Protein AF-0000000072489953 (afdb_homodimer)

Nearest PDB structures (foldseek):
  3qky-assembly1_A  TM=9.186E-01  e=2.160E-12  Rhodothermus marinus DSM 4252
  2yhc-assembly1_A  TM=8.039E-01  e=8.293E-06  Escherichia coli BL21(DE3)
  6lys-assembly1_D  TM=8.461E-01  e=1.390E-05  Escherichia coli K-12
  8adg-assembly1_D  TM=8.086E-01  e=1.516E-05  Escherichia coli K-12
  4u1d-assembly3_A  TM=3.050E-01  e=3.610E-01  Saccharomyces cerevisiae S288C

Radius of gyration: 37.13 Å; Cα contacts (8 Å, |Δi|>4): 654; chains: 2; bounding box: 78×105×78 Å

InterPro domains:
  IPR011990 Tetratricopeptide-like helical domain superfamily [G3DSA:1.25.40.10] (21-269)
  IPR011990 Tetratricopeptide-like helical domain superfamily [SSF48452] (27-104)
  IPR039565 Outer membrane lipoprotein BamD-like [PF13525] (39-182)

pLDDT: mean 94.34, std 8.26, range [55.62, 98.89]

Sequence (538 aa):
MSRLLTIILSAVIALMATSCGEYQRMLKSADADARLDFARRAFEQKKYTQAATVLTDIVTAFKGTAKAEESLYLLALSHYENKDYETSGAYFKTYYSRYPKGKYAEMARFYAGYGYYLDSPEPQLDQSGTIKAIEELQAFLDYFPKSDKVPVAQQAIFELQDKLTLKELQNAQLYYNLGTYMGNNYESCVIVARNAIKNYPYSKYKEDLEMLILKSRYQEADQSVEEKKSDRFRDVIDEYYSFTNNWPESRYRREADNILKIAQKYVKEMSRLLTIILSAVIALMATSCGEYQRMLKSADADARLDFARRAFEQKKYTQAATVLTDIVTAFKGTAKAEESLYLLALSHYENKDYETSGAYFKTYYSRYPKGKYAEMARFYAGYGYYLDSPEPQLDQSGTIKAIEELQAFLDYFPKSDKVPVAQQAIFELQDKLTLKELQNAQLYYNLGTYMGNNYESCVIVARNAIKNYPYSKYKEDLEMLILKSRYQEADQSVEEKKSDRFRDVIDEYYSFTNNWPESRYRREADNILKIAQKYVKE

Secondary structure (DSSP, 8-state):
-HHHHHHHHHHHHHHHHHHHHHHHHHHH---HHHHHHHHHHHHHTT-HHHHHHHHHHHGGGGTTSTTHHHHHHHHHHHHHHTT-HHHHHHHHHHHHHH-TTSTTHHHHHHHHHHHHHHT---TTS--HHHHHHHHHHHHHHHH-TT-TTHHHHHHHHHHHHHHHHHHHHHHHHHHHHHTTTTS-HHHHHHHHHHHHHHH-TT-TTHHHHHHHHHHHHHHHHHTS-HHHHHHHHHHHHHHHHHHHHH-TT-TTHHHHHHHHHHHHHHHH-/-HHHHHHHHHHHHHHHHHHHHHHHHHHH---HHHHHHHHHHHHHTT-HHHHHHHHHHHGGGGTTSTTHHHHHHHHHHHHHHTT-HHHHHHHHHHHHHH-TTSTTHHHHHHHHHHHHHHT---TTS--HHHHHHHHHHHHHHHH-TT-TTHHHHHHHHHHHHHHHHHHHHHHHHHHHHHTTTTS-HHHHHHHHHHHHHHH-TT-TTHHHHHHHHHHHHHHHHHTS-HHHHHHHHHHHHHHHHHHHHH-TT-TTHHHHHHHHHHHHHHHH-

Structure (mmCIF, N/CA/C/O backbone):
data_AF-0000000072489953-model_v1
#
loop_
_entity.id
_entity.type
_entity.pdbx_description
1 polymer 'Outer membrane protein assembly factor BamD'
#
loop_
_atom_site.group_PDB
_atom_site.id
_atom_site.type_symbol
_atom_site.label_atom_id
_atom_site.label_alt_id
_atom_site.label_comp_id
_atom_site.label_asym_id
_atom_site.label_entity_id
_atom_site.label_seq_id
_atom_site.pdbx_PDB_ins_code
_atom_site.Cartn_x
_atom_site.Cartn_y
_atom_site.Cartn_z
_atom_site.occupancy
_atom_site.B_iso_or_equiv
_atom_site.auth_seq_id
_atom_site.auth_comp_id
_atom_site.auth_asym_id
_atom_site.auth_atom_id
_atom_site.pdbx_PDB_model_num
ATOM 1 N N . MET A 1 1 ? 53.108 -28.162 -15.577 1 55.62 1 MET A N 1
ATOM 2 C CA . MET A 1 1 ? 51.748 -27.785 -15.203 1 55.62 1 MET A CA 1
ATOM 3 C C . MET A 1 1 ? 50.918 -27.447 -16.438 1 55.62 1 MET A C 1
ATOM 5 O O . MET A 1 1 ? 49.74 -27.8 -16.515 1 55.62 1 MET A O 1
ATOM 9 N N . SER A 1 2 ? 51.583 -26.825 -17.546 1 71.22 2 SER A N 1
ATOM 10 C CA . SER A 1 2 ? 50.879 -26.429 -18.761 1 71.22 2 SER A CA 1
ATOM 11 C C . SER A 1 2 ? 50.549 -27.639 -19.629 1 71.22 2 SER A C 1
ATOM 13 O O . SER A 1 2 ? 49.455 -27.727 -20.19 1 71.22 2 SER A O 1
ATOM 15 N N . ARG A 1 3 ? 51.438 -28.456 -19.812 1 70.19 3 ARG A N 1
ATOM 16 C CA . ARG A 1 3 ? 51.253 -29.635 -20.652 1 70.19 3 ARG A CA 1
ATOM 17 C C . ARG A 1 3 ? 50.21 -30.574 -20.056 1 70.19 3 ARG A C 1
ATOM 19 O O . ARG A 1 3 ? 49.395 -31.146 -20.782 1 70.19 3 ARG A O 1
ATOM 26 N N . LEU A 1 4 ? 50.241 -30.64 -18.61 1 68.3 4 LEU A N 1
ATOM 27 C CA . LEU A 1 4 ? 49.251 -31.465 -17.926 1 68.3 4 LEU A CA 1
ATOM 28 C C . LEU A 1 4 ? 47.858 -30.855 -18.046 1 68.3 4 LEU A C 1
ATOM 30 O O . LEU A 1 4 ? 46.877 -31.574 -18.248 1 68.3 4 LEU A O 1
ATOM 34 N N . LEU A 1 5 ? 47.75 -29.553 -17.946 1 77.1 5 LEU A N 1
ATOM 35 C CA . LEU A 1 5 ? 46.485 -28.843 -18.107 1 77.1 5 LEU A CA 1
ATOM 36 C C . LEU A 1 5 ? 45.954 -28.994 -19.528 1 77.1 5 LEU A C 1
ATOM 38 O O . LEU A 1 5 ? 44.748 -29.151 -19.731 1 77.1 5 LEU A O 1
ATOM 42 N N . THR A 1 6 ? 46.963 -29.03 -20.419 1 75.47 6 THR A N 1
ATOM 43 C CA . THR A 1 6 ? 46.568 -29.162 -21.817 1 75.47 6 THR A CA 1
ATOM 44 C C . THR A 1 6 ? 46.044 -30.567 -22.1 1 75.47 6 THR A C 1
ATOM 46 O O . THR A 1 6 ? 45.071 -30.735 -22.838 1 75.47 6 THR A O 1
ATOM 49 N N . ILE A 1 7 ? 46.653 -31.462 -21.41 1 72.8 7 ILE A N 1
ATOM 50 C CA . ILE A 1 7 ? 46.212 -32.838 -21.61 1 72.8 7 ILE A CA 1
ATOM 51 C C . ILE A 1 7 ? 44.845 -33.041 -20.96 1 72.8 7 ILE A C 1
ATOM 53 O O . ILE A 1 7 ? 43.956 -33.661 -21.549 1 72.8 7 ILE A O 1
ATOM 57 N N . ILE A 1 8 ? 44.695 -32.475 -19.797 1 72.61 8 ILE A N 1
ATOM 58 C CA . ILE A 1 8 ? 43.418 -32.586 -19.1 1 72.61 8 ILE A CA 1
ATOM 59 C C . ILE A 1 8 ? 42.335 -31.852 -19.888 1 72.61 8 ILE A C 1
ATOM 61 O O . ILE A 1 8 ? 41.229 -32.368 -20.063 1 72.61 8 ILE A O 1
ATOM 65 N N . LEU A 1 9 ? 42.667 -30.75 -20.407 1 73.91 9 LEU A N 1
ATOM 66 C CA . LEU A 1 9 ? 41.713 -29.982 -21.199 1 73.91 9 LEU A CA 1
ATOM 67 C C . LEU A 1 9 ? 41.37 -30.71 -22.494 1 73.91 9 LEU A C 1
ATOM 69 O O . LEU A 1 9 ? 40.208 -30.736 -22.908 1 73.91 9 LEU A O 1
ATOM 73 N N . SER A 1 10 ? 42.337 -31.338 -23.11 1 69.59 10 SER A N 1
ATOM 74 C CA . SER A 1 10 ? 42.11 -32.074 -24.349 1 69.59 10 SER A CA 1
ATOM 75 C C . SER A 1 10 ? 41.264 -33.32 -24.104 1 69.59 10 SER A C 1
ATOM 77 O O . SER A 1 10 ? 40.407 -33.664 -24.92 1 69.59 10 SER A O 1
ATOM 79 N N . ALA A 1 11 ? 41.45 -33.96 -22.965 1 66.15 11 ALA A N 1
ATOM 80 C CA . ALA A 1 11 ? 40.669 -35.141 -22.604 1 66.15 11 ALA A CA 1
ATOM 81 C C . ALA A 1 11 ? 39.218 -34.77 -22.31 1 66.15 11 ALA A C 1
ATOM 83 O O . ALA A 1 11 ? 38.295 -35.474 -22.727 1 66.15 11 ALA A O 1
ATOM 84 N N . VAL A 1 12 ? 39.089 -33.658 -21.655 1 68.84 12 VAL A N 1
ATOM 85 C CA . VAL A 1 12 ? 37.747 -33.171 -21.357 1 68.84 12 VAL A CA 1
ATOM 86 C C . VAL A 1 12 ? 37.032 -32.801 -22.654 1 68.84 12 VAL A C 1
ATOM 88 O O . VAL A 1 12 ? 35.852 -33.113 -22.831 1 68.84 12 VAL A O 1
ATOM 91 N N . ILE A 1 13 ? 37.798 -32.257 -23.498 1 65.98 13 ILE A N 1
ATOM 92 C CA . ILE A 1 13 ? 37.23 -31.87 -24.785 1 65.98 13 ILE A CA 1
ATOM 93 C C . ILE A 1 13 ? 36.873 -33.118 -25.588 1 65.98 13 ILE A C 1
ATOM 95 O O . ILE A 1 13 ? 35.825 -33.168 -26.237 1 65.98 13 ILE A O 1
ATOM 99 N N . ALA A 1 14 ? 37.69 -34.127 -25.563 1 63.8 14 ALA A N 1
ATOM 100 C CA . ALA A 1 14 ? 37.432 -35.368 -26.288 1 63.8 14 ALA A CA 1
ATOM 101 C C . ALA A 1 14 ? 36.211 -36.089 -25.724 1 63.8 14 ALA A C 1
ATOM 103 O O . ALA A 1 14 ? 35.384 -36.607 -26.479 1 63.8 14 ALA A O 1
ATOM 104 N N . LEU A 1 15 ? 36.179 -36.121 -24.435 1 61.76 15 LEU A N 1
ATOM 105 C CA . LEU A 1 15 ? 35.025 -36.753 -23.805 1 61.76 15 LEU A CA 1
ATOM 106 C C . LEU A 1 15 ? 33.743 -35.998 -24.136 1 61.76 15 LEU A C 1
ATOM 108 O O . LEU A 1 15 ? 32.694 -36.61 -24.35 1 61.76 15 LEU A O 1
ATOM 112 N N . MET A 1 16 ? 33.957 -34.743 -24.16 1 63.67 16 MET A N 1
ATOM 113 C CA . MET A 1 16 ? 32.783 -33.955 -24.524 1 63.67 16 MET A CA 1
ATOM 114 C C . MET A 1 16 ? 32.418 -34.169 -25.99 1 63.67 16 MET A C 1
ATOM 116 O O . MET A 1 16 ? 31.241 -34.13 -26.353 1 63.67 16 MET A O 1
ATOM 120 N N . ALA A 1 17 ? 33.32 -34.479 -26.802 1 64.72 17 ALA A N 1
ATOM 121 C CA . ALA A 1 17 ? 33.095 -34.681 -28.231 1 64.72 17 ALA A CA 1
ATOM 122 C C . ALA A 1 17 ? 32.386 -36.007 -28.492 1 64.72 17 ALA A C 1
ATOM 124 O O . ALA A 1 17 ? 31.51 -36.09 -29.356 1 64.72 17 ALA A O 1
ATOM 125 N N . THR A 1 18 ? 32.856 -37.041 -27.751 1 63.34 18 THR A N 1
ATOM 126 C CA . THR A 1 18 ? 32.19 -38.325 -27.94 1 63.34 18 THR A CA 1
ATOM 127 C C . THR A 1 18 ? 30.73 -38.248 -27.503 1 63.34 18 THR A C 1
ATOM 129 O O . THR A 1 18 ? 29.852 -38.82 -28.151 1 63.34 18 THR A O 1
ATOM 132 N N . SER A 1 19 ? 30.478 -37.525 -26.52 1 71.57 19 SER A N 1
ATOM 133 C CA . SER A 1 19 ? 29.113 -37.399 -26.02 1 71.57 19 SER A CA 1
ATOM 134 C C . SER A 1 19 ? 28.225 -36.663 -27.017 1 71.57 19 SER A C 1
ATOM 136 O O . SER A 1 19 ? 27.072 -37.045 -27.23 1 71.57 19 SER A O 1
ATOM 138 N N . CYS A 1 20 ? 28.786 -35.828 -27.685 1 77.03 20 CYS A N 1
ATOM 139 C CA . CYS A 1 20 ? 28.037 -35.06 -28.674 1 77.03 20 CYS A CA 1
ATOM 140 C C . CYS A 1 20 ? 27.786 -35.886 -29.93 1 77.03 20 CYS A C 1
ATOM 142 O O . CYS A 1 20 ? 26.708 -35.811 -30.522 1 77.03 20 CYS A O 1
ATOM 144 N N . GLY A 1 21 ? 28.749 -36.703 -30.3 1 84.21 21 GLY A N 1
ATOM 145 C CA . GLY A 1 21 ? 28.57 -37.563 -31.459 1 84.21 21 GLY A CA 1
ATOM 146 C C . GLY A 1 21 ? 27.491 -38.611 -31.263 1 84.21 21 GLY A C 1
ATOM 147 O O . GLY A 1 21 ? 26.662 -38.829 -32.149 1 84.21 21 GLY A O 1
ATOM 148 N N . GLU A 1 22 ? 27.59 -39.236 -30.112 1 88.97 22 GLU A N 1
ATOM 149 C CA . GLU A 1 22 ? 26.572 -40.238 -29.81 1 88.97 22 GLU A CA 1
ATOM 150 C C . GLU A 1 22 ? 25.178 -39.617 -29.779 1 88.97 22 GLU A C 1
ATOM 152 O O . GLU A 1 22 ? 24.218 -40.211 -30.275 1 88.97 22 GLU A O 1
ATOM 157 N N . TYR A 1 23 ? 25.107 -38.486 -29.167 1 91.44 23 TYR A N 1
ATOM 158 C CA . TYR A 1 23 ? 23.839 -37.768 -29.094 1 91.44 23 TYR A CA 1
ATOM 159 C C . TYR A 1 23 ? 23.269 -37.524 -30.486 1 91.44 23 TYR A C 1
ATOM 161 O O . TYR A 1 23 ? 22.102 -37.826 -30.747 1 91.44 23 TYR A O 1
ATOM 169 N N . GLN A 1 24 ? 24.071 -37.051 -31.4 1 92.66 24 GLN A N 1
ATOM 170 C CA . GLN A 1 24 ? 23.619 -36.763 -32.757 1 92.66 24 GLN A CA 1
ATOM 171 C C . GLN A 1 24 ? 23.195 -38.039 -33.479 1 92.66 24 GLN A C 1
ATOM 173 O O . GLN A 1 24 ? 22.21 -38.041 -34.22 1 92.66 24 GLN A O 1
ATOM 178 N N . ARG A 1 25 ? 23.853 -39.068 -33.34 1 93.87 25 ARG A N 1
ATOM 179 C CA . ARG A 1 25 ? 23.51 -40.357 -33.933 1 93.87 25 ARG A CA 1
ATOM 180 C C . ARG A 1 25 ? 22.176 -40.867 -33.398 1 93.87 25 ARG A C 1
ATOM 182 O O . ARG A 1 25 ? 21.349 -41.374 -34.16 1 93.87 25 ARG A O 1
ATOM 189 N N . MET A 1 26 ? 22.031 -40.644 -32.141 1 93.21 26 MET A N 1
ATOM 190 C CA . MET A 1 26 ? 20.812 -41.156 -31.522 1 93.21 26 MET A CA 1
ATOM 191 C C . MET A 1 26 ? 19.603 -40.318 -31.925 1 93.21 26 MET A C 1
ATOM 193 O O . MET A 1 26 ? 18.492 -40.838 -32.04 1 93.21 26 MET A O 1
ATOM 197 N N . LEU A 1 27 ? 19.831 -39.015 -32.127 1 92.6 27 LEU A N 1
ATOM 198 C CA . LEU A 1 27 ? 18.737 -38.157 -32.57 1 92.6 27 LEU A CA 1
ATOM 199 C C . LEU A 1 27 ? 18.217 -38.6 -33.933 1 92.6 27 LEU A C 1
ATOM 201 O O . LEU A 1 27 ? 17.036 -38.422 -34.239 1 92.6 27 LEU A O 1
ATOM 205 N N . LYS A 1 28 ? 19.023 -39.341 -34.686 1 92.2 28 LYS A N 1
ATOM 206 C CA . LYS A 1 28 ? 18.652 -39.717 -36.047 1 92.2 28 LYS A CA 1
ATOM 207 C C . LYS A 1 28 ? 18.321 -41.204 -36.137 1 92.2 28 LYS A C 1
ATOM 209 O O . LYS A 1 28 ? 17.799 -41.669 -37.152 1 92.2 28 LYS A O 1
ATOM 214 N N . SER A 1 29 ? 18.61 -41.95 -35.113 1 93.38 29 SER A N 1
ATOM 215 C CA . SER A 1 29 ? 18.408 -43.395 -35.11 1 93.38 29 SER A CA 1
ATOM 216 C C . SER A 1 29 ? 16.925 -43.746 -35.175 1 93.38 29 SER A C 1
ATOM 218 O O . SER A 1 29 ? 16.099 -43.091 -34.537 1 93.38 29 SER A O 1
ATOM 220 N N . ALA A 1 30 ? 16.58 -44.801 -35.892 1 93.15 30 ALA A N 1
ATOM 221 C CA . ALA A 1 30 ? 15.205 -45.291 -35.954 1 93.15 30 ALA A CA 1
ATOM 222 C C . ALA A 1 30 ? 14.943 -46.329 -34.866 1 93.15 30 ALA A C 1
ATOM 224 O O . ALA A 1 30 ? 13.805 -46.765 -34.676 1 93.15 30 ALA A O 1
ATOM 225 N N . ASP A 1 31 ? 15.978 -46.755 -34.186 1 95.47 31 ASP A N 1
ATOM 226 C CA . ASP A 1 31 ? 15.882 -47.761 -33.133 1 95.47 31 ASP A CA 1
ATOM 227 C C . ASP A 1 31 ? 15.445 -47.133 -31.811 1 95.47 31 ASP A C 1
ATOM 229 O O . ASP A 1 31 ? 16.273 -46.61 -31.063 1 95.47 31 ASP A O 1
ATOM 233 N N . ALA A 1 32 ? 14.203 -47.282 -31.471 1 95.58 32 ALA A N 1
ATOM 234 C CA . ALA A 1 32 ? 13.638 -46.671 -30.27 1 95.58 32 ALA A CA 1
ATOM 235 C C . ALA A 1 32 ? 14.285 -47.239 -29.01 1 95.58 32 ALA A C 1
ATOM 237 O O . ALA A 1 32 ? 14.492 -46.517 -28.032 1 95.58 32 ALA A O 1
ATOM 238 N N . ASP A 1 33 ? 14.634 -48.464 -29.049 1 96.85 33 ASP A N 1
ATOM 239 C CA . ASP A 1 33 ? 15.25 -49.092 -27.884 1 96.85 33 ASP A CA 1
ATOM 240 C C . ASP A 1 33 ? 16.647 -48.528 -27.63 1 96.85 33 ASP A C 1
ATOM 242 O O . ASP A 1 33 ? 17.012 -48.251 -26.485 1 96.85 33 ASP A O 1
ATOM 246 N N . ALA A 1 34 ? 17.335 -48.391 -28.68 1 96.05 34 ALA A N 1
ATOM 247 C CA . ALA A 1 34 ? 18.668 -47.808 -28.551 1 96.05 34 ALA A CA 1
ATOM 248 C C . ALA A 1 34 ? 18.591 -46.371 -28.043 1 96.05 34 ALA A C 1
ATOM 250 O O . ALA A 1 34 ? 19.416 -45.949 -27.229 1 96.05 34 ALA A O 1
ATOM 251 N N . ARG A 1 35 ? 17.596 -45.65 -28.493 1 97.23 35 ARG A N 1
ATOM 252 C CA . ARG A 1 35 ? 17.409 -44.269 -28.062 1 97.23 35 ARG A CA 1
ATOM 253 C C . ARG A 1 35 ? 17.003 -44.203 -26.594 1 97.23 35 ARG A C 1
ATOM 255 O O . ARG A 1 35 ? 17.459 -43.327 -25.857 1 97.23 35 ARG A O 1
ATOM 262 N N . LEU A 1 36 ? 16.229 -45.099 -26.185 1 97.7 36 LEU A N 1
ATOM 263 C CA . LEU A 1 36 ? 15.855 -45.153 -24.776 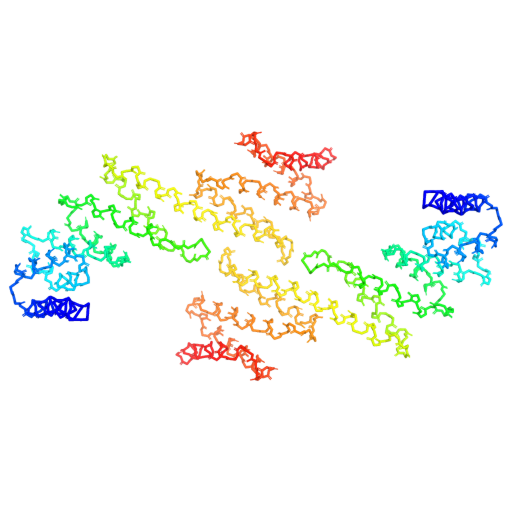1 97.7 36 LEU A CA 1
ATOM 264 C C . LEU A 1 36 ? 17.07 -45.448 -23.902 1 97.7 36 LEU A C 1
ATOM 266 O O . LEU A 1 36 ? 17.241 -44.839 -22.844 1 97.7 36 LEU A O 1
ATOM 270 N N . ASP A 1 37 ? 17.857 -46.374 -24.331 1 97.41 37 ASP A N 1
ATOM 271 C CA . ASP A 1 37 ? 19.068 -46.703 -23.585 1 97.41 37 ASP A CA 1
ATOM 272 C C . ASP A 1 37 ? 19.997 -45.495 -23.486 1 97.41 37 ASP A C 1
ATOM 274 O O . ASP A 1 37 ? 20.579 -45.238 -22.429 1 97.41 37 ASP A O 1
ATOM 278 N N . PHE A 1 38 ? 20.089 -44.87 -24.531 1 96.9 38 PHE A N 1
ATOM 279 C CA . PHE A 1 38 ? 20.883 -43.647 -24.511 1 96.9 38 PHE A CA 1
ATOM 280 C C . PHE A 1 38 ? 20.307 -42.645 -23.517 1 96.9 38 PHE A C 1
ATOM 282 O O . PHE A 1 38 ? 21.046 -42.046 -22.733 1 96.9 38 PHE A O 1
ATOM 289 N N . ALA A 1 39 ? 18.996 -42.387 -23.607 1 97.92 39 ALA A N 1
ATOM 290 C CA . ALA A 1 39 ? 18.337 -41.424 -22.728 1 97.92 39 ALA A CA 1
ATOM 291 C C . ALA A 1 39 ? 18.562 -41.778 -21.261 1 97.92 39 ALA A C 1
ATOM 293 O O . ALA A 1 39 ? 18.783 -40.894 -20.429 1 97.92 39 ALA A O 1
ATOM 294 N N . ARG A 1 40 ? 18.571 -43.041 -20.937 1 97.95 40 ARG A N 1
ATOM 295 C CA . ARG A 1 40 ? 18.846 -43.497 -19.578 1 97.95 40 ARG A CA 1
ATOM 296 C C . ARG A 1 40 ? 20.257 -43.111 -19.147 1 97.95 40 ARG A C 1
ATOM 298 O O . ARG A 1 40 ? 20.455 -42.592 -18.046 1 97.95 40 ARG A O 1
ATOM 305 N N . ARG A 1 41 ? 21.09 -43.382 -20.015 1 97.28 41 ARG A N 1
ATOM 306 C CA . ARG A 1 41 ? 22.482 -43.075 -19.703 1 97.28 41 ARG A CA 1
ATOM 307 C C . ARG A 1 41 ? 22.691 -41.571 -19.557 1 97.28 41 ARG A C 1
ATOM 309 O O . ARG A 1 41 ? 23.389 -41.122 -18.646 1 97.28 41 ARG A O 1
ATOM 316 N N . ALA A 1 42 ? 22.119 -40.925 -20.45 1 97.23 42 ALA A N 1
ATOM 317 C CA . ALA A 1 42 ? 22.216 -39.47 -20.369 1 97.23 42 ALA A CA 1
ATOM 318 C C . ALA A 1 42 ? 21.652 -38.956 -19.047 1 97.23 42 ALA A C 1
ATOM 320 O O . ALA A 1 42 ? 22.252 -38.092 -18.404 1 97.23 42 ALA A O 1
ATOM 321 N N . PHE A 1 43 ? 20.546 -39.409 -18.633 1 97.67 43 PHE A N 1
ATOM 322 C CA . PHE A 1 43 ? 19.935 -39.025 -17.366 1 97.67 43 PHE A CA 1
ATOM 323 C C . PHE A 1 43 ? 20.869 -39.327 -16.201 1 97.67 43 PHE A C 1
ATOM 325 O O . PHE A 1 43 ? 21.065 -38.487 -15.321 1 97.67 43 PHE A O 1
ATOM 332 N N . GLU A 1 44 ? 21.447 -40.459 -16.22 1 97.25 44 GLU A N 1
ATOM 333 C CA . GLU A 1 44 ? 22.354 -40.875 -15.154 1 97.25 44 GLU A CA 1
ATOM 334 C C . GLU A 1 44 ? 23.584 -39.974 -15.094 1 97.25 44 GLU A C 1
ATOM 336 O O . GLU A 1 44 ? 24.147 -39.753 -14.02 1 97.25 44 GLU A O 1
ATOM 341 N N . GLN A 1 45 ? 23.886 -39.487 -16.298 1 95.88 45 GLN A N 1
ATOM 342 C CA . GLN A 1 45 ? 25.039 -38.597 -16.384 1 95.88 45 GLN A CA 1
ATOM 343 C C . GLN A 1 45 ? 24.629 -37.143 -16.17 1 95.88 45 GLN A C 1
ATOM 345 O O . GLN A 1 45 ? 25.414 -36.228 -16.422 1 95.88 45 GLN A O 1
ATOM 350 N N . LYS A 1 46 ? 23.354 -36.941 -15.839 1 97.24 46 LYS A N 1
ATOM 351 C CA . LYS A 1 46 ? 22.795 -35.638 -15.49 1 97.24 46 LYS A CA 1
ATOM 352 C C . LYS A 1 46 ? 22.678 -34.743 -16.72 1 97.24 46 LYS A C 1
ATOM 354 O O . LYS A 1 46 ? 22.677 -33.516 -16.604 1 97.24 46 LYS A O 1
ATOM 359 N N . LYS A 1 47 ? 22.784 -35.322 -17.817 1 96.68 47 LYS A N 1
ATOM 360 C CA . LYS A 1 47 ? 22.489 -34.63 -19.068 1 96.68 47 LYS A CA 1
ATOM 361 C C . LYS A 1 47 ? 20.993 -34.646 -19.366 1 96.68 47 LYS A C 1
ATOM 363 O O . LYS A 1 47 ? 20.56 -35.226 -20.364 1 96.68 47 LYS A O 1
ATOM 368 N N . TYR A 1 48 ? 20.271 -33.97 -18.618 1 98.06 48 TYR A N 1
ATOM 369 C CA . TYR A 1 48 ? 18.817 -34.073 -18.565 1 98.06 48 TYR A CA 1
ATOM 370 C C . TYR A 1 48 ? 18.183 -33.511 -19.832 1 98.06 48 TYR A C 1
ATOM 372 O O . TYR A 1 48 ? 17.18 -34.038 -20.318 1 98.06 48 TYR A O 1
ATOM 380 N N . THR A 1 49 ? 18.743 -32.479 -20.411 1 97.37 49 THR A N 1
ATOM 381 C CA . THR A 1 49 ? 18.201 -31.881 -21.625 1 97.37 49 THR A CA 1
ATOM 382 C C . THR A 1 49 ? 18.281 -32.86 -22.793 1 97.37 49 THR A C 1
ATOM 384 O O . THR A 1 49 ? 17.321 -33.007 -23.553 1 97.37 49 THR A O 1
ATOM 387 N N . GLN A 1 50 ? 19.365 -33.544 -22.872 1 96.9 50 GLN A N 1
ATOM 388 C CA . GLN A 1 50 ? 19.531 -34.53 -23.934 1 96.9 50 GLN A CA 1
ATOM 389 C C . GLN A 1 50 ? 18.564 -35.698 -23.755 1 96.9 50 GLN A C 1
ATOM 391 O O . GLN A 1 50 ? 17.942 -36.148 -24.72 1 96.9 50 GLN A O 1
ATOM 396 N N . ALA A 1 51 ? 18.517 -36.147 -22.52 1 98.09 51 ALA A N 1
ATOM 397 C CA . ALA A 1 51 ? 17.579 -37.228 -22.228 1 98.09 51 ALA A CA 1
ATOM 398 C C . ALA A 1 51 ? 16.156 -36.84 -22.621 1 98.09 51 ALA A C 1
ATOM 400 O O . ALA A 1 51 ? 15.482 -37.579 -23.343 1 98.09 51 ALA A O 1
ATOM 401 N N . ALA A 1 52 ? 15.74 -35.624 -22.204 1 98.22 52 ALA A N 1
ATOM 402 C CA . ALA A 1 52 ? 14.381 -35.162 -22.472 1 98.22 52 ALA A CA 1
ATOM 403 C C . ALA A 1 52 ? 14.132 -35.029 -23.972 1 98.22 52 ALA A C 1
ATOM 405 O O . ALA A 1 52 ? 13.072 -35.416 -24.468 1 98.22 52 ALA A O 1
ATOM 406 N N . THR A 1 53 ? 15.084 -34.507 -24.696 1 97.48 53 THR A N 1
ATOM 407 C CA . THR A 1 53 ? 14.94 -34.301 -26.133 1 97.48 53 THR A CA 1
ATOM 408 C C . THR A 1 53 ? 14.733 -35.632 -26.851 1 97.48 53 THR A C 1
ATOM 410 O O . THR A 1 53 ? 13.799 -35.777 -27.642 1 97.48 53 THR A O 1
ATOM 413 N N . VAL A 1 54 ? 15.555 -36.609 -26.547 1 97.3 54 VAL A N 1
ATOM 414 C CA . VAL A 1 54 ? 15.481 -37.917 -27.189 1 97.3 54 VAL A CA 1
ATOM 415 C C . VAL A 1 54 ? 14.167 -38.601 -26.818 1 97.3 54 VAL A C 1
ATOM 417 O O . VAL A 1 54 ? 13.478 -39.146 -27.683 1 97.3 54 VAL A O 1
ATOM 420 N N . LEU A 1 55 ? 13.85 -38.503 -25.606 1 98.17 55 LEU A N 1
ATOM 421 C CA . LEU A 1 55 ? 12.645 -39.166 -25.122 1 98.17 55 LEU A CA 1
ATOM 422 C C . LEU A 1 55 ? 11.397 -38.555 -25.751 1 98.17 55 LEU A C 1
ATOM 424 O O . LEU A 1 55 ? 10.436 -39.266 -26.051 1 98.17 55 LEU A O 1
ATOM 428 N N . THR A 1 56 ? 11.383 -37.244 -25.888 1 97.07 56 THR A N 1
ATOM 429 C CA . THR A 1 56 ? 10.229 -36.572 -26.474 1 97.07 56 THR A CA 1
ATOM 430 C C . THR A 1 56 ? 9.892 -37.166 -27.839 1 97.07 56 THR A C 1
ATOM 432 O O . THR A 1 56 ? 8.718 -37.335 -28.175 1 97.07 56 THR A O 1
ATOM 435 N N . ASP A 1 57 ? 10.891 -37.637 -28.516 1 94.98 57 ASP A N 1
ATOM 436 C CA . ASP A 1 57 ? 10.729 -38.129 -29.881 1 94.98 57 ASP A CA 1
ATOM 437 C C . ASP A 1 57 ? 10.231 -39.572 -29.889 1 94.98 57 ASP A C 1
ATOM 439 O O . ASP A 1 57 ? 9.58 -40.004 -30.843 1 94.98 57 ASP A O 1
ATOM 443 N N . ILE A 1 58 ? 10.485 -40.315 -28.784 1 96.14 58 ILE A N 1
ATOM 444 C CA . ILE A 1 58 ? 10.306 -41.752 -28.955 1 96.14 58 ILE A CA 1
ATOM 445 C C . ILE A 1 58 ? 9.236 -42.258 -27.99 1 96.14 58 ILE A C 1
ATOM 447 O O . ILE A 1 58 ? 8.815 -43.414 -28.071 1 96.14 58 ILE A O 1
ATOM 451 N N . VAL A 1 59 ? 8.78 -41.452 -27.099 1 96.5 59 VAL A N 1
ATOM 452 C CA . VAL A 1 59 ? 7.866 -41.926 -26.065 1 96.5 59 VAL A CA 1
ATOM 453 C C . VAL A 1 59 ? 6.617 -42.519 -26.712 1 96.5 59 VAL A C 1
ATOM 455 O O . VAL A 1 59 ? 6.077 -43.519 -26.233 1 96.5 59 VAL A O 1
ATOM 458 N N . THR A 1 60 ? 6.199 -42.025 -27.817 1 94.97 60 THR A N 1
ATOM 459 C CA . THR A 1 60 ? 4.979 -42.492 -28.467 1 94.97 60 THR A CA 1
ATOM 460 C C . THR A 1 60 ? 5.194 -43.862 -29.103 1 94.97 60 THR A C 1
ATOM 462 O O . THR A 1 60 ? 4.248 -44.637 -29.255 1 94.97 60 THR A O 1
ATOM 465 N N . ALA A 1 61 ? 6.446 -44.189 -29.47 1 94.9 61 ALA A N 1
ATOM 466 C CA . ALA A 1 61 ? 6.764 -45.464 -30.107 1 94.9 61 ALA A CA 1
ATOM 467 C C . ALA A 1 61 ? 6.608 -46.622 -29.125 1 94.9 61 ALA A C 1
ATOM 469 O O . ALA A 1 61 ? 6.495 -47.78 -29.534 1 94.9 61 ALA A O 1
ATOM 470 N N . PHE A 1 62 ? 6.574 -46.284 -27.88 1 96.02 62 PHE A N 1
ATOM 471 C CA . PHE A 1 62 ? 6.558 -47.346 -26.881 1 96.02 62 PHE A CA 1
ATOM 472 C C . PHE A 1 62 ? 5.146 -47.574 -26.355 1 96.02 62 PHE A C 1
ATOM 474 O O . PHE A 1 62 ? 4.922 -48.454 -25.521 1 96.02 62 PHE A O 1
ATOM 481 N N . LYS A 1 63 ? 4.273 -46.822 -26.875 1 92.32 63 LYS A N 1
ATOM 482 C CA . LYS A 1 63 ? 2.902 -47.004 -26.409 1 92.32 63 LYS A CA 1
ATOM 483 C C . LYS A 1 63 ? 2.453 -48.454 -26.572 1 92.32 63 LYS A C 1
ATOM 485 O O . LYS A 1 63 ? 2.641 -49.051 -27.634 1 92.32 63 LYS A O 1
ATOM 490 N N . GLY A 1 64 ? 1.946 -49.033 -25.531 1 91.35 64 GLY A N 1
ATOM 491 C CA . GLY A 1 64 ? 1.433 -50.392 -25.579 1 91.35 64 GLY A CA 1
ATOM 492 C C . GLY A 1 64 ? 2.499 -51.442 -25.329 1 91.35 64 GLY A C 1
ATOM 493 O O . GLY A 1 64 ? 2.211 -52.64 -25.331 1 91.35 64 GLY A O 1
ATOM 494 N N . THR A 1 65 ? 3.685 -50.975 -25.171 1 94.59 65 THR A N 1
ATOM 495 C CA . THR A 1 65 ? 4.771 -51.899 -24.863 1 94.59 65 THR A CA 1
ATOM 496 C C . THR A 1 65 ? 5.119 -51.849 -23.378 1 94.59 65 THR A C 1
ATOM 498 O O . THR A 1 65 ? 4.607 -51.001 -22.644 1 94.59 65 THR A O 1
ATOM 501 N N . ALA A 1 66 ? 5.921 -52.751 -22.902 1 94.5 66 ALA A N 1
ATOM 502 C CA . ALA A 1 66 ? 6.348 -52.82 -21.507 1 94.5 66 ALA A CA 1
ATOM 503 C C . ALA A 1 66 ? 7.209 -51.616 -21.136 1 94.5 66 ALA A C 1
ATOM 505 O O . ALA A 1 66 ? 7.397 -51.32 -19.953 1 94.5 66 ALA A O 1
ATOM 506 N N . LYS A 1 67 ? 7.723 -50.851 -22.097 1 97.04 67 LYS A N 1
ATOM 507 C CA . LYS A 1 67 ? 8.651 -49.752 -21.85 1 97.04 67 LYS A CA 1
ATOM 508 C C . LYS A 1 67 ? 7.923 -48.41 -21.837 1 97.04 67 LYS A C 1
ATOM 510 O O . LYS A 1 67 ? 8.539 -47.366 -21.613 1 97.04 67 LYS A O 1
ATOM 515 N N . ALA A 1 68 ? 6.652 -48.414 -22.078 1 97.14 68 ALA A N 1
ATOM 516 C CA . ALA A 1 68 ? 5.858 -47.193 -22.19 1 97.14 68 ALA A CA 1
ATOM 517 C C . ALA A 1 68 ? 5.894 -46.394 -20.891 1 97.14 68 ALA A C 1
ATOM 519 O O . ALA A 1 68 ? 6.163 -45.19 -20.902 1 97.14 68 ALA A O 1
ATOM 520 N N . GLU A 1 69 ? 5.701 -47.001 -19.804 1 97.66 69 GLU A N 1
ATOM 521 C CA . GLU A 1 69 ? 5.675 -46.336 -18.504 1 97.66 69 GLU A CA 1
ATOM 522 C C . GLU A 1 69 ? 7.031 -45.72 -18.172 1 97.66 69 GLU A C 1
ATOM 524 O O . GLU A 1 69 ? 7.11 -44.552 -17.787 1 97.66 69 GLU A O 1
ATOM 529 N N . GLU A 1 70 ? 8.003 -46.533 -18.316 1 97.44 70 GLU A N 1
ATOM 530 C CA . GLU A 1 70 ? 9.347 -46.089 -17.96 1 97.44 70 GLU A CA 1
ATOM 531 C C . GLU A 1 70 ? 9.778 -44.896 -18.808 1 97.44 70 GLU A C 1
ATOM 533 O O . GLU A 1 70 ? 10.338 -43.928 -18.289 1 97.44 70 GLU A O 1
ATOM 538 N N . SER A 1 71 ? 9.525 -45.001 -20.096 1 98.22 71 SER A N 1
ATOM 539 C CA . SER A 1 71 ? 9.975 -43.94 -20.991 1 98.22 71 SER A CA 1
ATOM 540 C C . SER A 1 71 ? 9.273 -42.622 -20.682 1 98.22 71 SER A C 1
ATOM 542 O O . SER A 1 71 ? 9.913 -41.57 -20.626 1 98.22 71 SER A O 1
ATOM 544 N N . LEU A 1 72 ? 7.966 -42.645 -20.468 1 98.34 72 LEU A N 1
ATOM 545 C CA . LEU A 1 72 ? 7.205 -41.439 -20.161 1 98.34 72 LEU A CA 1
ATOM 546 C C . LEU A 1 72 ? 7.601 -40.879 -18.798 1 98.34 72 LEU A C 1
ATOM 548 O O . LEU A 1 72 ? 7.746 -39.665 -18.64 1 98.34 72 LEU A O 1
ATOM 552 N N . TYR A 1 73 ? 7.789 -41.679 -17.859 1 98.58 73 TYR A N 1
ATOM 553 C CA . TYR A 1 73 ? 8.227 -41.241 -16.539 1 98.58 73 TYR A CA 1
ATOM 554 C C . TYR A 1 73 ? 9.611 -40.606 -16.606 1 98.58 73 TYR A C 1
ATOM 556 O O . TYR A 1 73 ? 9.851 -39.56 -15.997 1 98.58 73 TYR A O 1
ATOM 564 N N . LEU A 1 74 ? 10.497 -41.296 -17.263 1 98.56 74 LEU A N 1
ATOM 565 C CA . LEU A 1 74 ? 11.855 -40.783 -17.401 1 98.56 74 LEU A CA 1
ATOM 566 C C . LEU A 1 74 ? 11.856 -39.424 -18.093 1 98.56 74 LEU A C 1
ATOM 568 O O . LEU A 1 74 ? 12.652 -38.548 -17.749 1 98.56 74 LEU A O 1
ATOM 572 N N . LEU A 1 75 ? 10.985 -39.263 -19.044 1 98.71 75 LEU A N 1
ATOM 573 C CA . LEU A 1 75 ? 10.836 -37.975 -19.711 1 98.71 75 LEU A CA 1
ATOM 574 C C . LEU A 1 75 ? 10.42 -36.893 -18.72 1 98.71 75 LEU A C 1
ATOM 576 O O . LEU A 1 75 ? 11.04 -35.829 -18.658 1 98.71 75 LEU A O 1
ATOM 580 N N . ALA A 1 76 ? 9.444 -37.13 -17.924 1 98.8 76 ALA A N 1
ATOM 581 C CA . ALA A 1 76 ? 8.98 -36.196 -16.902 1 98.8 76 ALA A CA 1
ATOM 582 C C . ALA A 1 76 ? 10.092 -35.876 -15.907 1 98.8 76 ALA A C 1
ATOM 584 O O . ALA A 1 76 ? 10.335 -34.708 -15.592 1 98.8 76 ALA A O 1
ATOM 585 N N . LEU A 1 77 ? 10.761 -36.916 -15.494 1 98.54 77 LEU A N 1
ATOM 586 C CA . LEU A 1 77 ? 11.83 -36.777 -14.51 1 98.54 77 LEU A CA 1
ATOM 587 C C . LEU A 1 77 ? 12.993 -35.972 -15.081 1 98.54 77 LEU A C 1
ATOM 589 O O . LEU A 1 77 ? 13.647 -35.219 -14.356 1 98.54 77 LEU A O 1
ATOM 593 N N . SER A 1 78 ? 13.231 -36.204 -16.326 1 98.74 78 SER A N 1
ATOM 594 C CA . SER A 1 78 ? 14.299 -35.446 -16.97 1 98.74 78 SER A CA 1
ATOM 595 C C . SER A 1 78 ? 14.011 -33.949 -16.938 1 98.74 78 SER A C 1
ATOM 597 O O . SER A 1 78 ? 14.896 -33.147 -16.63 1 98.74 78 SER A O 1
ATOM 599 N N . HIS A 1 79 ? 12.838 -33.558 -17.234 1 98.66 79 HIS A N 1
ATOM 600 C CA . HIS A 1 79 ? 12.449 -32.156 -17.133 1 98.66 79 HIS A CA 1
ATOM 601 C C . HIS A 1 79 ? 12.509 -31.671 -15.688 1 98.66 79 HIS A C 1
ATOM 603 O O . HIS A 1 79 ? 12.922 -30.539 -15.425 1 98.66 79 HIS A O 1
ATOM 609 N N . TYR A 1 80 ? 12.13 -32.466 -14.746 1 98.52 80 TYR A N 1
ATOM 610 C CA . TYR A 1 80 ? 12.152 -32.127 -13.327 1 98.52 80 TYR A CA 1
ATOM 611 C C . TYR A 1 80 ? 13.573 -31.841 -12.856 1 98.52 80 TYR A C 1
ATOM 613 O O . TYR A 1 80 ? 13.832 -30.808 -12.235 1 98.52 80 TYR A O 1
ATOM 621 N N . GLU A 1 81 ? 14.413 -32.78 -13.196 1 98 81 GLU A N 1
ATOM 622 C CA . GLU A 1 81 ? 15.801 -32.64 -12.769 1 98 81 GLU A CA 1
ATOM 623 C C . GLU A 1 81 ? 16.472 -31.45 -13.449 1 98 81 GLU A C 1
ATOM 625 O O . GLU A 1 81 ? 17.44 -30.894 -12.927 1 98 81 GLU A O 1
ATOM 630 N N . ASN A 1 82 ? 15.927 -31.042 -14.578 1 97.43 82 ASN A N 1
ATOM 631 C CA . ASN A 1 82 ? 16.419 -29.86 -15.278 1 97.43 82 ASN A CA 1
ATOM 632 C C . ASN A 1 82 ? 15.736 -28.589 -14.78 1 97.43 82 ASN A C 1
ATOM 634 O O . ASN A 1 82 ? 15.832 -27.538 -15.417 1 97.43 82 ASN A O 1
ATOM 638 N N . LYS A 1 83 ? 14.856 -28.709 -13.768 1 97.25 83 LYS A N 1
ATOM 639 C CA . LYS A 1 83 ? 14.17 -27.617 -13.084 1 97.25 83 LYS A CA 1
ATOM 640 C C . LYS A 1 83 ? 13.115 -26.981 -13.986 1 97.25 83 LYS A C 1
ATOM 642 O O . LYS A 1 83 ? 12.736 -25.825 -13.787 1 97.25 83 LYS A O 1
ATOM 647 N N . ASP A 1 84 ? 12.809 -27.634 -15.035 1 97.14 84 ASP A N 1
ATOM 648 C CA . ASP A 1 84 ? 11.648 -27.263 -15.838 1 97.14 84 ASP A CA 1
ATOM 649 C C . ASP A 1 84 ? 10.371 -27.887 -15.278 1 97.14 84 ASP A C 1
ATOM 651 O O . ASP A 1 84 ? 9.808 -28.806 -15.876 1 97.14 84 ASP A O 1
ATOM 655 N N . TYR A 1 85 ? 9.888 -27.362 -14.257 1 97.34 85 TYR A N 1
ATOM 656 C CA . TYR A 1 85 ? 8.84 -27.98 -13.453 1 97.34 85 TYR A CA 1
ATOM 657 C C . TYR A 1 85 ? 7.494 -27.911 -14.163 1 97.34 85 TYR A C 1
ATOM 659 O O . TYR A 1 85 ? 6.662 -28.81 -14.02 1 97.34 85 TYR A O 1
ATOM 667 N N . GLU A 1 86 ? 7.3 -26.838 -14.958 1 95.5 86 GLU A N 1
ATOM 668 C CA . GLU A 1 86 ? 6.043 -26.723 -15.693 1 95.5 86 GLU A CA 1
ATOM 669 C C . GLU A 1 86 ? 5.894 -27.851 -16.71 1 95.5 86 GLU A C 1
ATOM 671 O O . GLU A 1 86 ? 4.885 -28.559 -16.715 1 95.5 86 GLU A O 1
ATOM 676 N N . THR A 1 87 ? 6.918 -28.064 -17.495 1 97.51 87 THR A N 1
ATOM 677 C CA . THR A 1 87 ? 6.892 -29.133 -18.488 1 97.51 87 THR A CA 1
ATOM 678 C C . THR A 1 87 ? 6.853 -30.499 -17.81 1 97.51 87 THR A C 1
ATOM 680 O O . THR A 1 87 ? 6.116 -31.39 -18.239 1 97.51 87 THR A O 1
ATOM 683 N N . SER A 1 88 ? 7.677 -30.618 -16.76 1 98.38 88 SER A N 1
ATOM 684 C CA . SER A 1 88 ? 7.692 -31.859 -15.993 1 98.38 88 SER A CA 1
ATOM 685 C C . SER A 1 88 ? 6.3 -32.204 -15.473 1 98.38 88 SER A C 1
ATOM 687 O O . SER A 1 88 ? 5.837 -33.336 -15.627 1 98.38 88 SER A O 1
ATOM 689 N N . GLY A 1 89 ? 5.676 -31.198 -14.86 1 97.66 89 GLY A N 1
ATOM 690 C CA . GLY A 1 89 ? 4.339 -31.41 -14.33 1 97.66 89 GLY A CA 1
ATOM 691 C C . GLY A 1 89 ? 3.355 -31.906 -15.373 1 97.66 89 GLY A C 1
ATOM 692 O O . GLY A 1 89 ? 2.557 -32.806 -15.103 1 97.66 89 GLY A O 1
ATOM 693 N N . ALA A 1 90 ? 3.44 -31.373 -16.569 1 96.96 90 ALA A N 1
ATOM 694 C CA . ALA A 1 90 ? 2.555 -31.799 -17.649 1 96.96 90 ALA A CA 1
ATOM 695 C C . ALA A 1 90 ? 2.791 -33.263 -18.007 1 96.96 90 ALA A C 1
ATOM 697 O O . ALA A 1 90 ? 1.839 -34.021 -18.208 1 96.96 90 ALA A O 1
ATOM 698 N N . TYR A 1 91 ? 4.006 -33.7 -18.053 1 98.32 91 TYR A N 1
ATOM 699 C CA . TYR A 1 91 ? 4.318 -35.078 -18.416 1 98.32 91 TYR A CA 1
ATOM 700 C C . TYR A 1 91 ? 3.964 -36.034 -17.283 1 98.32 91 TYR A C 1
ATOM 702 O O . TYR A 1 91 ? 3.497 -37.149 -17.527 1 98.32 91 TYR A O 1
ATOM 710 N N . PHE A 1 92 ? 4.187 -35.63 -16.026 1 98.65 92 PHE A N 1
ATOM 711 C CA . PHE A 1 92 ? 3.753 -36.464 -14.912 1 98.65 92 PHE A CA 1
ATOM 712 C C . PHE A 1 92 ? 2.24 -36.646 -14.929 1 98.65 92 PHE A C 1
ATOM 714 O O . PHE A 1 92 ? 1.739 -37.749 -14.701 1 98.65 92 PHE A O 1
ATOM 721 N N . LYS A 1 93 ? 1.577 -35.57 -15.23 1 97.97 93 LYS A N 1
ATOM 722 C CA . LYS A 1 93 ? 0.123 -35.668 -15.321 1 97.97 93 LYS A CA 1
ATOM 723 C C . LYS A 1 93 ? -0.295 -36.628 -16.431 1 97.97 93 LYS A C 1
ATOM 725 O O . LYS A 1 93 ? -1.193 -37.451 -16.242 1 97.97 93 LYS A O 1
ATOM 730 N N . THR A 1 94 ? 0.345 -36.483 -17.543 1 97.79 94 THR A N 1
ATOM 731 C CA . THR A 1 94 ? 0.079 -37.416 -18.632 1 97.79 94 THR A CA 1
ATOM 732 C C . THR A 1 94 ? 0.315 -38.854 -18.181 1 97.79 94 THR A C 1
ATOM 734 O O . THR A 1 94 ? -0.504 -39.736 -18.448 1 97.79 94 THR A O 1
ATOM 737 N N . TYR A 1 95 ? 1.353 -39.122 -17.495 1 98.22 95 TYR A N 1
ATOM 738 C CA . TYR A 1 95 ? 1.702 -40.459 -17.027 1 98.22 95 TYR A CA 1
ATOM 739 C C . TYR A 1 95 ? 0.62 -41.015 -16.109 1 98.22 95 TYR A C 1
ATOM 741 O O . TYR A 1 95 ? 0.089 -42.101 -16.351 1 98.22 95 TYR A O 1
ATOM 749 N N . TYR A 1 96 ? 0.296 -40.262 -15.027 1 97.76 96 TYR A N 1
ATOM 750 C CA . TYR A 1 96 ? -0.59 -40.864 -14.037 1 97.76 96 TYR A CA 1
ATOM 751 C C . TYR A 1 96 ? -2.026 -40.907 -14.545 1 97.76 96 TYR A C 1
ATOM 753 O O . TYR A 1 96 ? -2.871 -41.604 -13.979 1 97.76 96 TYR A O 1
ATOM 761 N N . SER A 1 97 ? -2.294 -40.095 -15.576 1 97.5 97 SER A N 1
ATOM 762 C CA . SER A 1 97 ? -3.598 -40.219 -16.219 1 97.5 97 SER A CA 1
ATOM 763 C C . SER A 1 97 ? -3.677 -41.483 -17.069 1 97.5 97 SER A C 1
ATOM 765 O O . SER A 1 97 ? -4.688 -42.187 -17.051 1 97.5 97 SER A O 1
ATOM 767 N N . ARG A 1 98 ? -2.608 -41.842 -17.688 1 96.72 98 ARG A N 1
ATOM 768 C CA . ARG A 1 98 ? -2.548 -42.994 -18.582 1 96.72 98 ARG A CA 1
ATOM 769 C C . ARG A 1 98 ? -2.329 -44.284 -17.798 1 96.72 98 ARG A C 1
ATOM 771 O O . ARG A 1 98 ? -2.853 -45.337 -18.167 1 96.72 98 ARG A O 1
ATOM 778 N N . TYR A 1 99 ? -1.559 -44.2 -16.764 1 96.79 99 TYR A N 1
ATOM 779 C CA . TYR A 1 99 ? -1.196 -45.363 -15.963 1 96.79 99 TYR A CA 1
ATOM 780 C C . TYR A 1 99 ? -1.472 -45.115 -14.485 1 96.79 99 TYR A C 1
ATOM 782 O O . TYR A 1 99 ? -0.554 -45.149 -13.661 1 96.79 99 TYR A O 1
ATOM 790 N N . PRO A 1 100 ? -2.689 -44.997 -14.077 1 96.52 100 PRO A N 1
ATOM 791 C CA . PRO A 1 100 ? -3.032 -44.647 -12.697 1 96.52 100 PRO A CA 1
ATOM 792 C C . PRO A 1 100 ? -2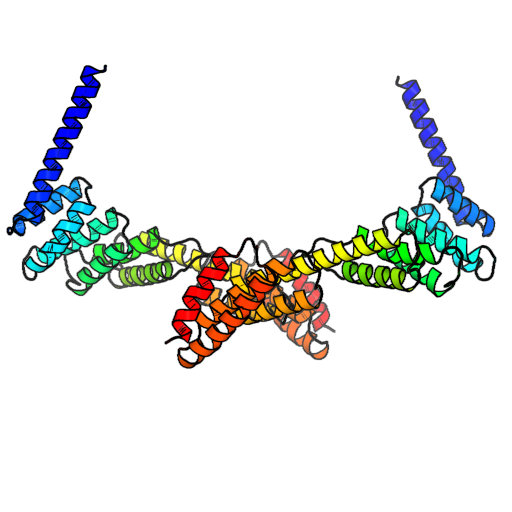.579 -45.702 -11.691 1 96.52 100 PRO A C 1
ATOM 794 O O . PRO A 1 100 ? -2.393 -45.395 -10.51 1 96.52 100 PRO A O 1
ATOM 797 N N . LYS A 1 101 ? -2.348 -46.913 -12.221 1 95.73 101 LYS A N 1
ATOM 798 C CA . LYS A 1 101 ? -1.882 -47.985 -11.346 1 95.73 101 LYS A CA 1
ATOM 799 C C . LYS A 1 101 ? -0.489 -48.459 -11.75 1 95.73 101 LYS A C 1
ATOM 801 O O . LYS A 1 101 ? -0.081 -49.57 -11.404 1 95.73 101 LYS A O 1
ATOM 806 N N . GLY A 1 102 ? 0.137 -47.596 -12.419 1 96.65 102 GLY A N 1
ATOM 807 C CA . GLY A 1 102 ? 1.452 -47.957 -12.924 1 96.65 102 GLY A CA 1
ATOM 808 C C . GLY A 1 102 ? 2.52 -47.973 -11.847 1 96.65 102 GLY A C 1
ATOM 809 O O . GLY A 1 102 ? 2.28 -47.534 -10.721 1 96.65 102 GLY A O 1
ATOM 810 N N . LYS A 1 103 ? 3.731 -48.42 -12.231 1 96.89 103 LYS A N 1
ATOM 811 C CA . LYS A 1 103 ? 4.875 -48.599 -11.341 1 96.89 103 LYS A CA 1
ATOM 812 C C . LYS A 1 103 ? 5.302 -47.271 -10.721 1 96.89 103 LYS A C 1
ATOM 814 O O . LYS A 1 103 ? 5.735 -47.23 -9.567 1 96.89 103 LYS A O 1
ATOM 819 N N . TYR A 1 104 ? 5.088 -46.215 -11.487 1 97.94 104 TYR A N 1
ATOM 820 C CA . TYR A 1 104 ? 5.631 -44.928 -11.067 1 97.94 104 TYR A CA 1
ATOM 821 C C . TYR A 1 104 ? 4.514 -43.954 -10.713 1 97.94 104 TYR A C 1
ATOM 823 O O . TYR A 1 104 ? 4.747 -42.749 -10.591 1 97.94 104 TYR A O 1
ATOM 831 N N . ALA A 1 105 ? 3.328 -44.401 -10.618 1 98.19 105 ALA A N 1
ATOM 832 C CA . ALA A 1 105 ? 2.169 -43.534 -10.427 1 98.19 105 ALA A CA 1
ATOM 833 C C . ALA A 1 105 ? 2.308 -42.705 -9.154 1 98.19 105 ALA A C 1
ATOM 835 O O . ALA A 1 105 ? 2.041 -41.5 -9.157 1 98.19 105 ALA A O 1
ATOM 836 N N . GLU A 1 106 ? 2.734 -43.324 -8.061 1 98.24 106 GLU A N 1
ATOM 837 C CA . GLU A 1 106 ? 2.903 -42.636 -6.785 1 98.24 106 GLU A CA 1
ATOM 838 C C . GLU A 1 106 ? 3.898 -41.484 -6.906 1 98.24 106 GLU A C 1
ATOM 840 O O . GLU A 1 106 ? 3.573 -40.34 -6.581 1 98.24 106 GLU A O 1
ATOM 845 N N . MET A 1 107 ? 5.074 -41.785 -7.434 1 98.34 107 MET A N 1
ATOM 846 C CA . MET A 1 107 ? 6.116 -40.766 -7.533 1 98.34 107 MET A CA 1
ATOM 847 C C . MET A 1 107 ? 5.756 -39.721 -8.584 1 98.34 107 MET A C 1
ATOM 849 O O . MET A 1 107 ? 6.082 -38.543 -8.43 1 98.34 107 MET A O 1
ATOM 853 N N . ALA A 1 108 ? 5.078 -40.16 -9.645 1 98.59 108 ALA A N 1
ATOM 854 C CA . ALA A 1 108 ? 4.625 -39.212 -10.66 1 98.59 108 ALA A CA 1
ATOM 855 C C . ALA A 1 108 ? 3.668 -38.185 -10.063 1 98.59 108 ALA A C 1
ATOM 857 O O . ALA A 1 108 ? 3.81 -36.983 -10.3 1 98.59 108 ALA A O 1
ATOM 858 N N . ARG A 1 109 ? 2.722 -38.623 -9.31 1 98.3 109 ARG A N 1
ATOM 859 C CA . ARG A 1 109 ? 1.774 -37.723 -8.661 1 98.3 109 ARG A CA 1
ATOM 860 C C . ARG A 1 109 ? 2.481 -36.804 -7.67 1 98.3 109 ARG A C 1
ATOM 862 O O . ARG A 1 109 ? 2.171 -35.614 -7.589 1 98.3 109 ARG A O 1
ATOM 869 N N . PHE A 1 110 ? 3.425 -37.334 -6.947 1 98.67 110 PHE A N 1
ATOM 870 C CA . PHE A 1 110 ? 4.17 -36.536 -5.98 1 98.67 110 PHE A CA 1
ATOM 871 C C . PHE A 1 110 ? 4.971 -35.445 -6.682 1 98.67 110 PHE A C 1
ATOM 873 O O . PHE A 1 110 ? 4.833 -34.263 -6.361 1 98.67 110 PHE A O 1
ATOM 880 N N . TYR A 1 111 ? 5.71 -35.768 -7.656 1 98.51 111 TYR A N 1
ATOM 881 C CA . TYR A 1 111 ? 6.636 -34.841 -8.297 1 98.51 111 TYR A CA 1
ATOM 882 C C . TYR A 1 111 ? 5.886 -33.816 -9.14 1 98.51 111 TYR A C 1
ATOM 884 O O . TYR A 1 111 ? 6.364 -32.697 -9.339 1 98.51 111 TYR A O 1
ATOM 892 N N . ALA A 1 112 ? 4.669 -34.158 -9.575 1 97.77 112 ALA A N 1
ATOM 893 C CA . ALA A 1 112 ? 3.835 -33.202 -10.298 1 97.77 112 ALA A CA 1
ATOM 894 C C . ALA A 1 112 ? 3.549 -31.969 -9.445 1 97.77 112 ALA A C 1
ATOM 896 O O . ALA A 1 112 ? 3.549 -30.844 -9.949 1 97.77 112 ALA A O 1
ATOM 897 N N . GLY A 1 113 ? 3.358 -32.181 -8.183 1 98.25 113 GLY A N 1
ATOM 898 C CA . GLY A 1 113 ? 3.102 -31.088 -7.258 1 98.25 113 GLY A CA 1
ATOM 899 C C . GLY A 1 113 ? 4.367 -30.5 -6.664 1 98.25 113 GLY A C 1
ATOM 900 O O . GLY A 1 113 ? 4.503 -29.279 -6.562 1 98.25 113 GLY A O 1
ATOM 901 N N . TYR A 1 114 ? 5.287 -31.406 -6.32 1 98.32 114 TYR A N 1
ATOM 902 C CA . TYR A 1 114 ? 6.484 -30.977 -5.606 1 98.32 114 TYR A CA 1
ATOM 903 C C . TYR A 1 114 ? 7.361 -30.1 -6.491 1 98.32 114 TYR A C 1
ATOM 905 O O . TYR A 1 114 ? 8.025 -29.182 -6.003 1 98.32 114 TYR A O 1
ATOM 913 N N . GLY A 1 115 ? 7.337 -30.377 -7.775 1 98.05 115 GLY A N 1
ATOM 914 C CA . GLY A 1 115 ? 8.036 -29.493 -8.693 1 98.05 115 GLY A CA 1
ATOM 915 C C . GLY A 1 115 ? 7.533 -28.063 -8.644 1 98.05 115 GLY A C 1
ATOM 916 O O . GLY A 1 115 ? 8.328 -27.121 -8.585 1 98.05 115 GLY A O 1
ATOM 917 N N . TYR A 1 116 ? 6.184 -27.896 -8.587 1 97.04 116 TYR A N 1
ATOM 918 C CA . TYR A 1 116 ? 5.592 -26.567 -8.492 1 97.04 116 TYR A CA 1
ATOM 919 C C . TYR A 1 116 ? 5.905 -25.925 -7.146 1 97.04 116 TYR A C 1
ATOM 921 O O . TYR A 1 116 ? 6.067 -24.706 -7.055 1 97.04 116 TYR A O 1
ATOM 929 N N . TYR A 1 117 ? 5.987 -26.696 -6.056 1 97.9 117 TYR A N 1
ATOM 930 C CA . TYR A 1 117 ? 6.385 -26.199 -4.743 1 97.9 117 TYR A CA 1
ATOM 931 C C . TYR A 1 117 ? 7.782 -25.592 -4.791 1 97.9 117 TYR A C 1
ATOM 933 O O . TYR A 1 117 ? 8.006 -24.493 -4.278 1 97.9 117 TYR A O 1
ATOM 941 N N . LEU A 1 118 ? 8.656 -26.256 -5.515 1 97.01 118 LEU A N 1
ATOM 942 C CA . LEU A 1 118 ? 10.042 -25.807 -5.608 1 97.01 118 LEU A CA 1
ATOM 943 C C . LEU A 1 118 ? 10.144 -24.523 -6.425 1 97.01 118 LEU A C 1
ATOM 945 O O . LEU A 1 118 ? 11.059 -23.723 -6.219 1 97.01 118 LEU A O 1
ATOM 949 N N . ASP A 1 119 ? 9.193 -24.337 -7.256 1 94.78 119 ASP A N 1
ATOM 950 C CA . ASP A 1 119 ? 9.234 -23.204 -8.176 1 94.78 119 ASP A CA 1
ATOM 951 C C . ASP A 1 119 ? 8.265 -22.108 -7.74 1 94.78 119 ASP A C 1
ATOM 953 O O . ASP A 1 119 ? 7.992 -21.176 -8.5 1 94.78 119 ASP A O 1
ATOM 957 N N . SER A 1 120 ? 7.631 -22.24 -6.629 1 94.66 120 SER A N 1
ATOM 958 C CA . SER A 1 120 ? 6.638 -21.273 -6.171 1 94.66 120 SER A CA 1
ATOM 959 C C . SER A 1 120 ? 7.264 -19.899 -5.955 1 94.66 120 SER A C 1
ATOM 961 O O . SER A 1 120 ? 8.283 -19.776 -5.273 1 94.66 120 SER A O 1
ATOM 963 N N . PRO A 1 121 ? 6.678 -18.872 -6.499 1 93.39 121 PRO A N 1
ATOM 964 C CA . PRO A 1 121 ? 7.276 -17.537 -6.431 1 93.39 121 PRO A CA 1
ATOM 965 C C . PRO A 1 121 ? 7.047 -16.855 -5.084 1 93.39 121 PRO A C 1
ATOM 967 O O . PRO A 1 121 ? 6.334 -17.389 -4.231 1 93.39 121 PRO A O 1
ATOM 970 N N . GLU A 1 122 ? 7.655 -15.636 -5.006 1 93.18 122 GLU A N 1
ATOM 971 C CA . GLU A 1 122 ? 7.415 -14.819 -3.821 1 93.18 122 GLU A CA 1
ATOM 972 C C . GLU A 1 122 ? 5.95 -14.403 -3.724 1 93.18 122 GLU A C 1
ATOM 974 O O . GLU A 1 122 ? 5.271 -14.263 -4.744 1 93.18 122 GLU A O 1
ATOM 979 N N . PRO A 1 123 ? 5.465 -14.096 -2.562 1 91.49 123 PRO A N 1
ATOM 980 C CA . PRO A 1 123 ? 4.041 -13.874 -2.303 1 91.49 123 PRO A CA 1
ATOM 981 C C . PRO A 1 123 ? 3.454 -12.752 -3.156 1 91.49 123 PRO A C 1
ATOM 983 O O . PRO A 1 123 ? 2.283 -12.811 -3.539 1 91.49 123 PRO A O 1
ATOM 986 N N . GLN A 1 124 ? 4.18 -11.822 -3.45 1 86.23 124 GLN A N 1
ATOM 987 C CA . GLN A 1 124 ? 3.654 -10.634 -4.115 1 86.23 124 GLN A CA 1
ATOM 988 C C . GLN A 1 124 ? 3.394 -10.901 -5.595 1 86.23 124 GLN A C 1
ATOM 990 O O . GLN A 1 124 ? 2.696 -10.131 -6.257 1 86.23 124 GLN A O 1
ATOM 995 N N . LEU A 1 125 ? 3.93 -11.946 -6.131 1 87.49 125 LEU A N 1
ATOM 996 C CA . LEU A 1 125 ? 3.838 -12.251 -7.555 1 87.49 125 LEU A CA 1
ATOM 997 C C . LEU A 1 125 ? 2.632 -13.138 -7.844 1 87.49 125 LEU A C 1
ATOM 999 O O . LEU A 1 125 ? 1.819 -13.398 -6.954 1 87.49 125 LEU A O 1
ATOM 1003 N N . ASP A 1 126 ? 2.464 -13.52 -9.11 1 88.14 126 ASP A N 1
ATOM 1004 C CA . ASP A 1 126 ? 1.405 -14.424 -9.548 1 88.14 126 ASP A CA 1
ATOM 1005 C C . ASP A 1 126 ? 1.524 -15.783 -8.862 1 88.14 126 ASP A C 1
ATOM 1007 O O . ASP A 1 126 ? 2.599 -16.386 -8.85 1 88.14 126 ASP A O 1
ATOM 1011 N N . GLN A 1 127 ? 0.386 -16.262 -8.298 1 92.4 127 GLN A N 1
ATOM 1012 C CA . GLN A 1 127 ? 0.415 -17.449 -7.451 1 92.4 127 GLN A CA 1
ATOM 1013 C C . GLN A 1 127 ? -0.24 -18.638 -8.148 1 92.4 127 GLN A C 1
ATOM 1015 O O . GLN A 1 127 ? -0.586 -19.629 -7.502 1 92.4 127 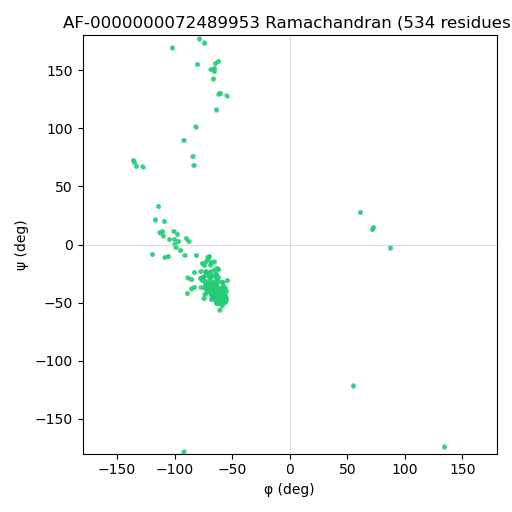GLN A O 1
ATOM 1020 N N . SER A 1 128 ? -0.342 -18.565 -9.469 1 92.97 128 SER A N 1
ATOM 1021 C CA . SER A 1 128 ? -0.958 -19.662 -10.208 1 92.97 128 SER A CA 1
ATOM 1022 C C . SER A 1 128 ? -0.203 -20.969 -9.99 1 92.97 128 SER A C 1
ATOM 1024 O O . SER A 1 128 ? -0.815 -22.019 -9.786 1 92.97 128 SER A O 1
ATOM 1026 N N . GLY A 1 129 ? 1.128 -20.861 -9.984 1 94.71 129 GLY A N 1
ATOM 1027 C CA . GLY A 1 129 ? 1.936 -22.041 -9.719 1 94.71 129 GLY A CA 1
ATOM 1028 C C . GLY A 1 129 ? 1.769 -22.574 -8.308 1 94.71 129 GLY A C 1
ATOM 1029 O O . GLY A 1 129 ? 1.739 -23.788 -8.097 1 94.71 129 GLY A O 1
ATOM 1030 N N . THR A 1 130 ? 1.609 -21.679 -7.379 1 97.17 130 THR A N 1
ATOM 1031 C CA . THR A 1 130 ? 1.396 -22.068 -5.99 1 97.17 130 THR A CA 1
ATOM 1032 C C . THR A 1 130 ? 0.079 -22.823 -5.834 1 97.17 130 THR A C 1
ATOM 1034 O O . THR A 1 130 ? 0.032 -23.874 -5.191 1 97.17 130 THR A O 1
ATOM 1037 N N . ILE A 1 131 ? -0.962 -22.376 -6.482 1 96.48 131 ILE A N 1
ATOM 1038 C CA . ILE A 1 131 ? -2.284 -22.988 -6.409 1 96.48 131 ILE A CA 1
ATOM 1039 C C . ILE A 1 131 ? -2.249 -24.369 -7.06 1 96.48 131 ILE A C 1
ATOM 1041 O O . ILE A 1 131 ? -2.773 -25.338 -6.504 1 96.48 131 ILE A O 1
ATOM 1045 N N . LYS A 1 132 ? -1.542 -24.427 -8.148 1 96.38 132 LYS A N 1
ATOM 1046 C CA . LYS A 1 132 ? -1.413 -25.71 -8.832 1 96.38 132 LYS A CA 1
ATOM 1047 C C . LYS A 1 132 ? -0.662 -26.72 -7.969 1 96.38 132 LYS A C 1
ATOM 1049 O O . LYS A 1 132 ? -1.029 -27.896 -7.918 1 96.38 132 LYS A O 1
ATOM 1054 N N . ALA A 1 133 ? 0.402 -26.257 -7.319 1 98.33 133 ALA A N 1
ATOM 1055 C CA . ALA A 1 133 ? 1.17 -27.124 -6.429 1 98.33 133 ALA A CA 1
ATOM 1056 C C . ALA A 1 133 ? 0.282 -27.71 -5.334 1 98.33 133 ALA A C 1
ATOM 1058 O O . ALA A 1 133 ? 0.31 -28.917 -5.083 1 98.33 133 ALA A O 1
ATOM 1059 N N . ILE A 1 134 ? -0.526 -26.894 -4.725 1 97.95 134 ILE A N 1
ATOM 1060 C CA . ILE A 1 134 ? -1.404 -27.334 -3.646 1 97.95 134 ILE A CA 1
ATOM 1061 C C . ILE A 1 134 ? -2.396 -28.366 -4.175 1 97.95 134 ILE A C 1
ATOM 1063 O O . ILE A 1 134 ? -2.599 -29.415 -3.558 1 97.95 134 ILE A O 1
ATOM 1067 N N . GLU A 1 135 ? -2.971 -28.098 -5.319 1 97.8 135 GLU A N 1
ATOM 1068 C CA . GLU A 1 135 ? -3.951 -29.004 -5.911 1 97.8 135 GLU A CA 1
ATOM 1069 C C . GLU A 1 135 ? -3.337 -30.371 -6.198 1 97.8 135 GLU A C 1
ATOM 1071 O O . GLU A 1 135 ? -3.915 -31.403 -5.85 1 97.8 135 GLU A O 1
ATOM 1076 N N . GLU A 1 136 ? -2.176 -30.398 -6.78 1 98.27 136 GLU A N 1
ATOM 1077 C CA . GLU A 1 136 ? -1.509 -31.645 -7.141 1 98.27 136 GLU A CA 1
ATOM 1078 C C . GLU A 1 136 ? -1.074 -32.418 -5.899 1 98.27 136 GLU A C 1
ATOM 1080 O O . GLU A 1 136 ? -1.232 -33.639 -5.834 1 98.27 136 GLU A O 1
ATOM 1085 N N . LEU A 1 137 ? -0.561 -31.76 -4.919 1 98.7 137 LEU A N 1
ATOM 1086 C CA . LEU A 1 137 ? -0.11 -32.425 -3.702 1 98.7 137 LEU A CA 1
ATOM 1087 C C . LEU A 1 137 ? -1.294 -32.953 -2.899 1 98.7 137 LEU A C 1
ATOM 1089 O O . LEU A 1 137 ? -1.211 -34.024 -2.293 1 98.7 137 LEU A O 1
ATOM 1093 N N . GLN A 1 138 ? -2.357 -32.189 -2.903 1 98.18 138 GLN A N 1
ATOM 1094 C CA . GLN A 1 138 ? -3.562 -32.697 -2.257 1 98.18 138 GLN A CA 1
ATOM 1095 C C . GLN A 1 138 ? -4.061 -33.966 -2.944 1 98.18 138 GLN A C 1
ATOM 1097 O O . GLN A 1 138 ? -4.443 -34.929 -2.277 1 98.18 138 GLN A O 1
ATOM 1102 N N . ALA A 1 139 ? -4.042 -33.949 -4.246 1 98.25 139 ALA A N 1
ATOM 1103 C CA . ALA A 1 139 ? -4.421 -35.148 -4.988 1 98.25 139 ALA A CA 1
ATOM 1104 C C . ALA A 1 139 ? -3.507 -36.32 -4.642 1 98.25 139 ALA A C 1
ATOM 1106 O O . ALA A 1 139 ? -3.975 -37.442 -4.437 1 98.25 139 ALA A O 1
ATOM 1107 N N . PHE A 1 140 ? -2.231 -36.105 -4.479 1 98.67 140 PHE A N 1
ATOM 1108 C CA . PHE A 1 140 ? -1.28 -37.132 -4.07 1 98.67 140 PHE A CA 1
ATOM 1109 C C . PHE A 1 140 ? -1.672 -37.729 -2.724 1 98.67 140 PHE A C 1
ATOM 1111 O O . PHE A 1 140 ? -1.691 -38.951 -2.563 1 98.67 140 PHE A O 1
ATOM 1118 N N . LEU A 1 141 ? -2.025 -36.893 -1.825 1 98.51 141 LEU A N 1
ATOM 1119 C CA . LEU A 1 141 ? -2.41 -37.352 -0.495 1 98.51 141 LEU A CA 1
ATOM 1120 C C . LEU A 1 141 ? -3.679 -38.195 -0.557 1 98.51 141 LEU A C 1
ATOM 1122 O O . LEU A 1 141 ? -3.824 -39.163 0.193 1 98.51 141 LEU A O 1
ATOM 1126 N N . ASP A 1 142 ? -4.579 -37.873 -1.472 1 97.97 142 ASP A N 1
ATOM 1127 C CA . ASP A 1 142 ? -5.836 -38.601 -1.616 1 97.97 142 ASP A CA 1
ATOM 1128 C C . ASP A 1 142 ? -5.603 -39.985 -2.217 1 97.97 142 ASP A C 1
ATOM 1130 O O . ASP A 1 142 ? -6.194 -40.969 -1.769 1 97.97 142 ASP A O 1
ATOM 1134 N N . TYR A 1 143 ? -4.687 -40.042 -3.166 1 97.86 143 TYR A N 1
ATOM 1135 C CA . TYR A 1 143 ? -4.473 -41.283 -3.902 1 97.86 143 TYR A CA 1
ATOM 1136 C C . TYR A 1 143 ? -3.508 -42.199 -3.159 1 97.86 143 TYR A C 1
ATOM 1138 O O . TYR A 1 143 ? -3.611 -43.424 -3.248 1 97.86 143 TYR A O 1
ATOM 1146 N N . PHE A 1 144 ? -2.6 -41.598 -2.411 1 98.14 144 PHE A N 1
ATOM 1147 C CA . PHE A 1 144 ? -1.573 -42.387 -1.741 1 98.14 144 PHE A CA 1
ATOM 1148 C C . PHE A 1 144 ? -1.425 -41.959 -0.286 1 98.14 144 PHE A C 1
ATOM 1150 O O . PHE A 1 144 ? -0.345 -41.543 0.138 1 98.14 144 PHE A O 1
ATOM 1157 N N . PRO A 1 145 ? -2.389 -42.183 0.539 1 98.04 145 PRO A N 1
ATOM 1158 C CA . PRO A 1 145 ? -2.405 -41.704 1.923 1 98.04 145 PRO A CA 1
ATOM 1159 C C . PRO A 1 145 ? -1.401 -42.435 2.812 1 98.04 145 PRO A C 1
ATOM 1161 O O . PRO A 1 145 ? -1.099 -41.975 3.916 1 98.04 145 PRO A O 1
ATOM 1164 N N . LYS A 1 146 ? -0.85 -43.51 2.32 1 97.75 146 LYS A N 1
ATOM 1165 C CA . LYS A 1 146 ? 0.071 -44.292 3.141 1 97.75 146 LYS A CA 1
ATOM 1166 C C . LYS A 1 146 ? 1.503 -44.169 2.63 1 97.75 146 LYS A C 1
ATOM 1168 O O . LYS A 1 146 ? 2.401 -44.864 3.11 1 97.75 146 LYS A O 1
ATOM 1173 N N . SER A 1 147 ? 1.639 -43.334 1.724 1 97.74 147 SER A N 1
ATOM 1174 C CA . SER A 1 147 ? 2.962 -43.146 1.139 1 97.74 147 SER A CA 1
ATOM 1175 C C . SER A 1 147 ? 3.942 -42.574 2.159 1 97.74 147 SER A C 1
ATOM 1177 O O . SER A 1 147 ? 3.557 -41.778 3.018 1 97.74 147 SER A O 1
ATOM 1179 N N . ASP A 1 148 ? 5.26 -42.878 2 1 97.84 148 ASP A N 1
ATOM 1180 C CA . ASP A 1 148 ? 6.332 -42.333 2.828 1 97.84 148 ASP A CA 1
ATOM 1181 C C . ASP A 1 148 ? 6.542 -40.847 2.547 1 97.84 148 ASP A C 1
ATOM 1183 O O . ASP A 1 148 ? 7.22 -40.155 3.309 1 97.84 148 ASP A O 1
ATOM 1187 N N . LYS A 1 149 ? 5.901 -40.282 1.48 1 98.5 149 LYS A N 1
ATOM 1188 C CA . LYS A 1 149 ? 6.073 -38.887 1.086 1 98.5 149 LYS A CA 1
ATOM 1189 C C . LYS A 1 149 ? 4.982 -38.007 1.689 1 98.5 149 LYS A C 1
ATOM 1191 O O . LYS A 1 149 ? 5.005 -36.784 1.531 1 98.5 149 LYS A O 1
ATOM 1196 N N . VAL A 1 150 ? 4.064 -38.597 2.334 1 98.42 150 VAL A N 1
ATOM 1197 C CA . VAL A 1 150 ? 2.907 -37.877 2.856 1 98.42 150 VAL A CA 1
ATOM 1198 C C . VAL A 1 150 ? 3.372 -36.738 3.761 1 98.42 150 VAL A C 1
ATOM 1200 O O . VAL A 1 150 ? 2.945 -35.592 3.596 1 98.42 150 VAL A O 1
ATOM 1203 N N . PRO A 1 151 ? 4.336 -36.94 4.706 1 98.31 151 PRO A N 1
ATOM 1204 C CA . PRO A 1 151 ? 4.763 -35.824 5.553 1 98.31 151 PRO A CA 1
ATOM 1205 C C . PRO A 1 151 ? 5.387 -34.682 4.754 1 98.31 151 PRO A C 1
ATOM 1207 O O . PRO A 1 151 ? 5.15 -33.51 5.057 1 98.31 151 PRO A O 1
ATOM 1210 N N . VAL A 1 152 ? 6.138 -35.023 3.767 1 98.52 152 VAL A N 1
ATOM 1211 C CA . VAL A 1 152 ? 6.785 -34.016 2.931 1 98.52 152 VAL A CA 1
ATOM 1212 C C . VAL A 1 152 ? 5.728 -33.221 2.168 1 98.52 152 VAL A C 1
ATOM 1214 O O . VAL A 1 152 ? 5.79 -31.991 2.108 1 98.52 152 VAL A O 1
ATOM 1217 N N . ALA A 1 153 ? 4.755 -33.939 1.61 1 98.71 153 ALA A N 1
ATOM 1218 C CA . ALA A 1 153 ? 3.682 -33.29 0.861 1 98.71 153 ALA A CA 1
ATOM 1219 C C . ALA A 1 153 ? 2.863 -32.37 1.761 1 98.71 153 ALA A C 1
ATOM 1221 O O . ALA A 1 153 ? 2.546 -31.241 1.381 1 98.71 153 ALA A O 1
ATOM 1222 N N . GLN A 1 154 ? 2.556 -32.833 2.924 1 97.98 154 GLN A N 1
ATOM 1223 C CA . GLN A 1 154 ? 1.771 -32.043 3.866 1 97.98 154 GLN A CA 1
ATOM 1224 C C . GLN A 1 154 ? 2.519 -30.779 4.282 1 97.98 154 GLN A C 1
ATOM 1226 O O . GLN A 1 154 ? 1.939 -29.692 4.319 1 97.98 154 GLN A O 1
ATOM 1231 N N . GLN A 1 155 ? 3.783 -30.972 4.552 1 98.14 155 GLN A N 1
ATOM 1232 C CA . GLN A 1 155 ? 4.594 -29.819 4.93 1 98.14 155 GLN A CA 1
ATOM 1233 C C . GLN A 1 155 ? 4.664 -28.801 3.795 1 98.14 155 GLN A C 1
ATOM 1235 O O . GLN A 1 155 ? 4.57 -27.594 4.03 1 98.14 155 GLN A O 1
ATOM 1240 N N . ALA A 1 156 ? 4.804 -29.262 2.583 1 98.43 156 ALA A N 1
ATOM 1241 C CA . ALA A 1 156 ? 4.839 -28.377 1.422 1 98.43 156 ALA A CA 1
ATOM 1242 C C . ALA A 1 156 ? 3.528 -27.611 1.276 1 98.43 156 ALA A C 1
ATOM 1244 O O . ALA A 1 156 ? 3.532 -26.4 1.043 1 98.43 156 ALA A O 1
ATOM 1245 N N . ILE A 1 157 ? 2.421 -28.325 1.456 1 98.07 157 ILE A N 1
ATOM 1246 C CA . ILE A 1 157 ? 1.112 -27.691 1.347 1 98.07 157 ILE A CA 1
ATOM 1247 C C . ILE A 1 157 ? 0.976 -26.603 2.409 1 98.07 157 ILE A C 1
ATOM 1249 O O . ILE A 1 157 ? 0.52 -25.495 2.118 1 98.07 157 ILE A O 1
ATOM 1253 N N . PHE A 1 158 ? 1.452 -26.873 3.577 1 97.36 158 PHE A N 1
ATOM 1254 C CA . PHE A 1 158 ? 1.374 -25.903 4.663 1 97.36 158 PHE A CA 1
ATOM 1255 C C . PHE A 1 158 ? 2.187 -24.656 4.334 1 97.36 158 PHE A C 1
ATOM 1257 O O . PHE A 1 158 ? 1.707 -23.534 4.504 1 97.36 158 PHE A O 1
ATOM 1264 N N . GLU A 1 159 ? 3.329 -24.857 3.854 1 97.69 159 GLU A N 1
ATOM 1265 C CA . GLU A 1 159 ? 4.204 -23.739 3.513 1 97.69 159 GLU A CA 1
ATOM 1266 C C . GLU A 1 159 ? 3.615 -22.903 2.381 1 97.69 159 GLU A C 1
ATOM 1268 O O . GLU A 1 159 ? 3.692 -21.673 2.406 1 97.69 159 GLU A O 1
ATOM 1273 N N . LEU A 1 160 ? 3.045 -23.541 1.392 1 98.36 160 LEU A N 1
ATOM 1274 C CA . LEU A 1 160 ? 2.419 -22.835 0.279 1 98.36 160 LEU A CA 1
ATOM 1275 C C . LEU A 1 160 ? 1.205 -22.043 0.753 1 98.36 160 LEU A C 1
ATOM 1277 O O . LEU A 1 160 ? 0.996 -20.905 0.326 1 98.36 160 LEU A O 1
ATOM 1281 N N . GLN A 1 161 ? 0.404 -22.621 1.626 1 97.59 161 GLN A N 1
ATOM 1282 C CA . GLN A 1 161 ? -0.765 -21.936 2.168 1 97.59 161 GLN A CA 1
ATOM 1283 C C . GLN A 1 161 ? -0.355 -20.739 3.02 1 97.59 161 GLN A C 1
ATOM 1285 O O . GLN A 1 161 ? -1.01 -19.694 2.989 1 97.59 161 GLN A O 1
ATOM 1290 N N . ASP A 1 162 ? 0.73 -20.878 3.732 1 97.49 162 ASP A N 1
ATOM 1291 C CA . ASP A 1 162 ? 1.255 -19.747 4.49 1 97.49 162 ASP A CA 1
ATOM 1292 C C . ASP A 1 162 ? 1.68 -18.613 3.56 1 97.49 162 ASP A C 1
ATOM 1294 O O . ASP A 1 162 ? 1.47 -17.438 3.87 1 97.49 162 ASP A O 1
ATOM 1298 N N . LYS A 1 163 ? 2.218 -18.971 2.479 1 97.27 163 LYS A N 1
ATOM 1299 C CA . LYS A 1 163 ? 2.63 -17.973 1.496 1 97.27 163 LYS A CA 1
ATOM 1300 C C . LYS A 1 163 ? 1.424 -17.227 0.932 1 97.27 163 LYS A C 1
ATOM 1302 O O . LYS A 1 163 ? 1.434 -15.998 0.841 1 97.27 163 LYS A O 1
ATOM 1307 N N . LEU A 1 164 ? 0.397 -17.948 0.59 1 97.54 164 LEU A N 1
ATOM 1308 C CA . LEU A 1 164 ? -0.825 -17.322 0.098 1 97.54 164 LEU A CA 1
ATOM 1309 C C . LEU A 1 164 ? -1.456 -16.443 1.173 1 97.54 164 LEU A C 1
ATOM 1311 O O . LEU A 1 164 ? -1.947 -15.351 0.878 1 97.54 164 LEU A O 1
ATOM 1315 N N . THR A 1 165 ? -1.403 -16.877 2.377 1 98.04 165 THR A N 1
ATOM 1316 C CA . THR A 1 165 ? -1.967 -16.116 3.486 1 98.04 165 THR A CA 1
ATOM 1317 C C . THR A 1 165 ? -1.2 -14.813 3.693 1 98.04 165 THR A C 1
ATOM 1319 O O . THR A 1 165 ? -1.799 -13.772 3.971 1 98.04 165 THR A O 1
ATOM 1322 N N . LEU A 1 166 ? 0.085 -14.909 3.6 1 97.69 166 LEU A N 1
ATOM 1323 C CA . LEU A 1 166 ? 0.906 -13.712 3.748 1 97.69 166 LEU A CA 1
ATOM 1324 C C . LEU A 1 166 ? 0.535 -12.666 2.702 1 97.69 166 LEU A C 1
ATOM 1326 O O . LEU A 1 166 ? 0.454 -11.475 3.011 1 97.69 166 LEU A O 1
ATOM 1330 N N . LYS A 1 167 ? 0.363 -13.074 1.495 1 95.64 167 LYS A N 1
ATOM 1331 C CA . LYS A 1 167 ? -0.088 -12.147 0.462 1 95.64 167 LYS A CA 1
ATOM 1332 C C . LYS A 1 167 ? -1.395 -11.469 0.864 1 95.64 167 LYS A C 1
ATOM 1334 O O . LYS A 1 167 ? -1.53 -10.25 0.744 1 95.64 167 LYS A O 1
ATOM 1339 N N . GLU A 1 168 ? -2.379 -12.252 1.364 1 97.09 168 GLU A N 1
ATOM 1340 C CA . GLU A 1 168 ? -3.671 -11.715 1.78 1 97.09 168 GLU A CA 1
ATOM 1341 C C . GLU A 1 168 ? -3.519 -10.766 2.965 1 97.09 168 GLU A C 1
ATOM 1343 O O . GLU A 1 168 ? -4.217 -9.754 3.05 1 97.09 168 GLU A O 1
ATOM 1348 N N . LEU A 1 169 ? -2.62 -11.115 3.856 1 98.23 169 LEU A N 1
ATOM 1349 C CA . LEU A 1 169 ? -2.349 -10.242 4.993 1 98.23 169 LEU A CA 1
ATOM 1350 C C . LEU A 1 169 ? -1.814 -8.892 4.526 1 98.23 169 LEU A C 1
ATOM 1352 O O . LEU A 1 169 ? -2.249 -7.845 5.011 1 98.23 169 LEU A O 1
ATOM 1356 N N . GLN A 1 170 ? -0.925 -8.934 3.604 1 96.25 170 GLN A N 1
ATOM 1357 C CA . GLN A 1 170 ? -0.356 -7.71 3.051 1 96.25 170 GLN A CA 1
ATOM 1358 C C . GLN A 1 170 ? -1.423 -6.879 2.343 1 96.25 170 GLN A C 1
ATOM 1360 O O . GLN A 1 170 ? -1.453 -5.654 2.478 1 96.25 170 GLN A O 1
ATOM 1365 N N . ASN A 1 171 ? -2.288 -7.48 1.622 1 94.89 171 ASN A N 1
ATOM 1366 C CA . ASN A 1 171 ? -3.395 -6.779 0.98 1 94.89 171 ASN A CA 1
ATOM 1367 C C . ASN A 1 171 ? -4.332 -6.15 2.006 1 94.89 171 ASN A C 1
ATOM 1369 O O . ASN A 1 171 ? -4.747 -5 1.851 1 94.89 171 ASN A O 1
ATOM 1373 N N . ALA A 1 172 ? -4.656 -6.95 3.052 1 97.53 172 ALA A N 1
ATOM 1374 C CA . ALA A 1 172 ? -5.515 -6.43 4.114 1 97.53 172 ALA A CA 1
ATOM 1375 C C . ALA A 1 172 ? -4.882 -5.214 4.783 1 97.53 172 ALA A C 1
ATOM 1377 O O . ALA A 1 172 ? -5.558 -4.211 5.029 1 97.53 172 ALA A O 1
ATOM 1378 N N . GLN A 1 173 ? -3.627 -5.294 5.001 1 96.76 173 GLN A N 1
ATOM 1379 C CA . GLN A 1 173 ? -2.903 -4.182 5.607 1 96.76 173 GLN A CA 1
ATOM 1380 C C . GLN A 1 173 ? -2.942 -2.947 4.712 1 96.76 173 GLN A C 1
ATOM 1382 O O . GLN A 1 173 ? -3.051 -1.821 5.202 1 96.76 173 GLN A O 1
ATOM 1387 N N . LEU A 1 174 ? -2.847 -3.199 3.494 1 93.7 174 LEU A N 1
ATOM 1388 C CA . LEU A 1 174 ? -2.937 -2.088 2.552 1 93.7 174 LEU A CA 1
ATOM 1389 C C . LEU A 1 174 ? -4.285 -1.386 2.667 1 93.7 174 LEU A C 1
ATOM 1391 O O . LEU A 1 174 ? -4.344 -0.157 2.752 1 93.7 174 LEU A O 1
ATOM 1395 N N . TYR A 1 175 ? -5.363 -2.099 2.766 1 94.67 175 TYR A N 1
ATOM 1396 C CA . TYR A 1 175 ? -6.694 -1.522 2.924 1 94.67 175 TYR A CA 1
ATOM 1397 C C . TYR A 1 175 ? -6.816 -0.789 4.254 1 94.67 175 TYR A C 1
ATOM 1399 O O . TYR A 1 175 ? -7.361 0.316 4.314 1 94.67 175 TYR A O 1
ATOM 1407 N N . TYR A 1 176 ? -6.231 -1.33 5.284 1 96.88 176 TYR A N 1
ATOM 1408 C CA . TYR A 1 176 ? -6.264 -0.681 6.59 1 96.88 176 TYR A CA 1
ATOM 1409 C C . TYR A 1 176 ? -5.583 0.681 6.54 1 96.88 176 TYR A C 1
ATOM 1411 O O . TYR A 1 176 ? -6.115 1.668 7.055 1 96.88 176 TYR A O 1
ATOM 1419 N N . ASN A 1 177 ? -4.473 0.705 5.808 1 92.52 177 ASN A N 1
ATOM 1420 C CA . ASN A 1 177 ? -3.659 1.914 5.745 1 92.52 177 ASN A CA 1
ATOM 1421 C C . ASN A 1 177 ? -4.325 2.994 4.896 1 92.52 177 ASN A C 1
ATOM 1423 O O . ASN A 1 177 ? -4.103 4.186 5.116 1 92.52 177 ASN A O 1
ATOM 1427 N N . LEU A 1 178 ? -5.203 2.603 4.019 1 92.26 178 LEU A N 1
ATOM 1428 C CA . LEU A 1 178 ? -5.945 3.564 3.211 1 92.26 178 LEU A CA 1
ATOM 1429 C C . LEU A 1 178 ? -7.069 4.201 4.021 1 92.26 178 LEU A C 1
ATOM 1431 O O . LEU A 1 178 ? -7.582 5.261 3.653 1 92.26 178 LEU A O 1
ATOM 1435 N N . GLY A 1 179 ? -7.527 3.526 5.096 1 92.79 179 GLY A N 1
ATOM 1436 C CA . GLY A 1 179 ? -8.524 4.086 5.995 1 92.79 179 GLY A CA 1
ATOM 1437 C C . GLY A 1 179 ? -9.787 4.531 5.282 1 92.79 179 GLY A C 1
ATOM 1438 O O . GLY A 1 179 ? -10.4 3.751 4.55 1 92.79 179 GLY A O 1
ATOM 1439 N N . THR A 1 180 ? -10.148 5.805 5.389 1 91.37 180 THR A N 1
ATOM 1440 C CA . THR A 1 180 ? -11.36 6.328 4.769 1 91.37 180 THR A CA 1
ATOM 1441 C C . THR A 1 180 ? -11.029 7.074 3.479 1 91.37 180 THR A C 1
ATOM 1443 O O . THR A 1 180 ? -11.884 7.76 2.916 1 91.37 180 THR A O 1
ATOM 1446 N N . TYR A 1 181 ? -9.811 6.896 3.073 1 88.28 181 TYR A N 1
ATOM 1447 C CA . TYR A 1 181 ? -9.414 7.542 1.827 1 88.28 181 TYR A CA 1
ATOM 1448 C C . TYR A 1 181 ? -10.201 6.982 0.648 1 88.28 181 TYR A C 1
ATOM 1450 O O . TYR A 1 181 ? -10.117 5.789 0.348 1 88.28 181 TYR A O 1
ATOM 1458 N N . MET A 1 182 ? -11.042 7.788 -0.042 1 84.69 182 MET A N 1
ATOM 1459 C CA . MET A 1 182 ? -11.866 7.459 -1.201 1 84.69 182 MET A CA 1
ATOM 1460 C C . MET A 1 182 ? -12.876 6.369 -0.859 1 84.69 182 MET A C 1
ATOM 1462 O O . MET A 1 182 ? -13.216 5.543 -1.708 1 84.69 182 MET A O 1
ATOM 1466 N N . GLY A 1 183 ? -13.223 6.366 0.462 1 85.44 183 GLY A N 1
ATOM 1467 C CA . GLY A 1 183 ? -14.209 5.401 0.921 1 85.44 183 GLY A CA 1
ATOM 1468 C C . GLY A 1 183 ? -13.8 4.694 2.2 1 85.44 183 GLY A C 1
ATOM 1469 O O . GLY A 1 183 ? -12.822 5.08 2.843 1 85.44 183 GLY A O 1
ATOM 1470 N N . ASN A 1 184 ? -14.571 3.768 2.577 1 90.09 184 ASN A N 1
ATOM 1471 C CA . ASN A 1 184 ? -14.293 3.003 3.788 1 90.09 184 ASN A CA 1
ATOM 1472 C C . ASN A 1 184 ? -13.479 1.749 3.485 1 90.09 184 ASN A C 1
ATOM 1474 O O . ASN A 1 184 ? -14.041 0.67 3.291 1 90.09 184 ASN A O 1
ATOM 1478 N N . ASN A 1 185 ? -12.226 1.855 3.52 1 94 185 ASN A N 1
ATOM 1479 C CA . ASN A 1 185 ? -11.354 0.733 3.19 1 94 185 ASN A CA 1
ATOM 1480 C C . ASN A 1 185 ? -11.187 -0.214 4.375 1 94 185 ASN A C 1
ATOM 1482 O O . ASN A 1 185 ? -10.686 -1.329 4.218 1 94 185 ASN A O 1
ATOM 1486 N N . TYR A 1 186 ? -11.658 0.142 5.533 1 97.02 186 TYR A N 1
ATOM 1487 C CA . TYR A 1 186 ? -11.628 -0.762 6.677 1 97.02 186 TYR A CA 1
ATOM 1488 C C . TYR A 1 186 ? -12.514 -1.978 6.435 1 97.02 186 TYR A C 1
ATOM 1490 O O . TYR A 1 186 ? -12.173 -3.093 6.839 1 97.02 186 TYR A O 1
ATOM 1498 N N . GLU A 1 187 ? -13.65 -1.703 5.796 1 96.38 187 GLU A N 1
ATOM 1499 C CA . GLU A 1 187 ? -14.531 -2.819 5.464 1 96.38 187 GLU A CA 1
ATOM 1500 C C . GLU A 1 187 ? -13.849 -3.794 4.509 1 96.38 187 GLU A C 1
ATOM 1502 O O . GLU A 1 187 ? -13.944 -5.011 4.684 1 96.38 187 GLU A O 1
ATOM 1507 N N . SER A 1 188 ? -13.138 -3.23 3.509 1 95.75 188 SER A N 1
ATOM 1508 C CA . SER A 1 188 ? -12.388 -4.074 2.585 1 95.75 188 SER A CA 1
ATOM 1509 C C . SER A 1 188 ? -11.312 -4.872 3.313 1 95.75 188 SER A C 1
ATOM 1511 O O . SER A 1 188 ? -11.08 -6.041 3.001 1 95.75 188 SER A O 1
ATOM 1513 N N . CYS A 1 189 ? -10.656 -4.252 4.275 1 97.76 189 CYS A N 1
ATOM 1514 C CA . CYS A 1 189 ? -9.676 -4.933 5.113 1 97.76 189 CYS A CA 1
ATOM 1515 C C . CYS A 1 189 ? -10.297 -6.137 5.811 1 97.76 189 CYS A C 1
ATOM 1517 O O . CYS A 1 189 ? -9.748 -7.239 5.764 1 97.76 189 CYS A O 1
ATOM 1519 N N . VAL A 1 190 ? -11.472 -5.971 6.385 1 98.5 190 VAL A N 1
ATOM 1520 C CA . VAL A 1 190 ? -12.154 -7.032 7.119 1 98.5 190 VAL A CA 1
ATOM 1521 C C . VAL A 1 190 ? -12.507 -8.173 6.168 1 98.5 190 VAL A C 1
ATOM 1523 O O . VAL A 1 190 ? -12.275 -9.344 6.48 1 98.5 190 VAL A O 1
ATOM 1526 N N . ILE A 1 191 ? -12.986 -7.838 5.046 1 98.01 191 ILE A N 1
ATOM 1527 C CA . ILE A 1 191 ? -13.41 -8.843 4.078 1 98.01 191 ILE A CA 1
ATOM 1528 C C . ILE A 1 191 ? -12.208 -9.676 3.639 1 98.01 191 ILE A C 1
ATOM 1530 O O . ILE A 1 191 ? -12.259 -10.908 3.656 1 98.01 191 ILE A O 1
ATOM 1534 N N . VAL A 1 192 ? -11.132 -9.004 3.311 1 97.75 192 VAL A N 1
ATOM 1535 C CA . VAL A 1 192 ? -9.934 -9.689 2.836 1 97.75 192 VAL A CA 1
ATOM 1536 C C . VAL A 1 192 ? -9.379 -10.585 3.94 1 97.75 192 VAL A C 1
ATOM 1538 O O . VAL A 1 192 ? -9.037 -11.744 3.695 1 97.75 192 VAL A O 1
ATOM 1541 N N . ALA A 1 193 ? -9.339 -10.106 5.133 1 98.75 193 ALA A N 1
ATOM 1542 C CA . ALA A 1 193 ? -8.807 -10.859 6.265 1 98.75 193 ALA A CA 1
ATOM 1543 C C . ALA A 1 193 ? -9.679 -12.071 6.577 1 98.75 193 ALA A C 1
ATOM 1545 O O . ALA A 1 193 ? -9.167 -13.17 6.807 1 98.75 193 ALA A O 1
ATOM 1546 N N . ARG A 1 194 ? -10.968 -11.94 6.575 1 98.57 194 ARG A N 1
ATOM 1547 C CA . ARG A 1 194 ? -11.869 -13.05 6.865 1 98.57 194 ARG A CA 1
ATOM 1548 C C . ARG A 1 194 ? -11.788 -14.119 5.781 1 98.57 194 ARG A C 1
ATOM 1550 O O . ARG A 1 194 ? -11.811 -15.315 6.077 1 98.57 194 ARG A O 1
ATOM 1557 N N . ASN A 1 195 ? -11.672 -13.674 4.582 1 98.18 195 ASN A N 1
ATOM 1558 C CA . ASN A 1 195 ? -11.501 -14.636 3.497 1 98.18 195 ASN A CA 1
ATOM 1559 C C . ASN A 1 195 ? -10.203 -15.424 3.646 1 98.18 195 ASN A C 1
ATOM 1561 O O . ASN A 1 195 ? -10.175 -16.633 3.409 1 98.18 195 ASN A O 1
ATOM 1565 N N . ALA A 1 196 ? -9.163 -14.732 4.026 1 98.36 196 ALA A N 1
ATOM 1566 C CA . ALA A 1 196 ? -7.881 -15.4 4.235 1 98.36 196 ALA A CA 1
ATOM 1567 C C . ALA A 1 196 ? -7.989 -16.465 5.322 1 98.36 196 ALA A C 1
ATOM 1569 O O . ALA A 1 196 ? -7.489 -17.581 5.159 1 98.36 196 ALA A O 1
ATOM 1570 N N . ILE A 1 197 ? -8.688 -16.191 6.382 1 98.37 197 ILE A N 1
ATOM 1571 C CA . ILE A 1 197 ? -8.849 -17.113 7.501 1 98.37 197 ILE A CA 1
ATOM 1572 C C . ILE A 1 197 ? -9.688 -18.312 7.064 1 98.37 197 ILE A C 1
ATOM 1574 O O . ILE A 1 197 ? -9.383 -19.453 7.42 1 98.37 197 ILE A O 1
ATOM 1578 N N . LYS A 1 198 ? -10.696 -18.019 6.35 1 98.2 198 LYS A N 1
ATOM 1579 C CA . LYS A 1 198 ? -11.578 -19.077 5.867 1 98.2 198 LYS A CA 1
ATOM 1580 C C . LYS A 1 198 ? -10.838 -20.022 4.925 1 98.2 198 LYS A C 1
ATOM 1582 O O . LYS A 1 198 ? -10.957 -21.244 5.043 1 98.2 198 LYS A O 1
ATOM 1587 N N . ASN A 1 199 ? -10.033 -19.461 4.051 1 96.87 199 ASN A N 1
ATOM 1588 C CA . ASN A 1 199 ? -9.347 -20.248 3.031 1 96.87 199 ASN A CA 1
ATOM 1589 C C . ASN A 1 199 ? -8.141 -20.984 3.608 1 96.87 199 ASN A C 1
ATOM 1591 O O . ASN A 1 199 ? -7.783 -22.064 3.135 1 96.87 199 ASN A O 1
ATOM 1595 N N . TYR A 1 200 ? -7.591 -20.369 4.627 1 96.88 200 TYR A N 1
ATOM 1596 C CA . TYR A 1 200 ? -6.377 -20.922 5.217 1 96.88 200 TYR A CA 1
ATOM 1597 C C . TYR A 1 200 ? -6.453 -20.901 6.739 1 96.88 200 TYR A C 1
ATOM 1599 O O . TYR A 1 200 ? -5.655 -20.229 7.397 1 96.88 200 TYR A O 1
ATOM 1607 N N . PRO A 1 201 ? -7.247 -21.765 7.328 1 95.82 201 PRO A N 1
ATOM 1608 C CA . PRO A 1 201 ? -7.581 -21.693 8.753 1 95.82 201 PRO A CA 1
ATOM 1609 C C . PRO A 1 201 ? -6.418 -22.104 9.653 1 95.82 201 PRO A C 1
ATOM 1611 O O . PRO A 1 201 ? -6.423 -21.805 10.85 1 95.82 201 PRO A O 1
ATOM 1614 N N . TYR A 1 202 ? -5.377 -22.728 9.107 1 93.94 202 TYR A N 1
ATOM 1615 C CA . TYR A 1 202 ? -4.311 -23.244 9.958 1 93.94 202 TYR A CA 1
ATOM 1616 C C . TYR A 1 202 ? -3.024 -22.452 9.76 1 93.94 202 TYR A C 1
ATOM 1618 O O . TYR A 1 202 ? -1.954 -22.872 10.207 1 93.94 202 TYR A O 1
ATOM 1626 N N . SER A 1 203 ? -3.141 -21.417 9.121 1 97.06 203 SER A N 1
ATOM 1627 C CA . SER A 1 203 ? -1.963 -20.604 8.835 1 97.06 203 SER A CA 1
ATOM 1628 C C . SER A 1 203 ? -1.409 -19.969 10.106 1 97.06 203 SER A C 1
ATOM 1630 O O . SER A 1 203 ? -2.169 -19.586 10.997 1 97.06 203 SER A O 1
ATOM 1632 N N . LYS A 1 204 ? -0.094 -19.72 10.141 1 96.96 204 LYS A N 1
ATOM 1633 C CA . LYS A 1 204 ? 0.581 -19.068 11.259 1 96.96 204 LYS A CA 1
ATOM 1634 C C . LYS A 1 204 ? 0.227 -17.585 11.326 1 96.96 204 LYS A C 1
ATOM 1636 O O . LYS A 1 204 ? 0.484 -16.925 12.335 1 96.96 204 LYS A O 1
ATOM 1641 N N . TYR A 1 205 ? -0.431 -17.044 10.289 1 98.35 205 TYR A N 1
ATOM 1642 C CA . TYR A 1 205 ? -0.748 -15.622 10.219 1 98.35 205 TYR A CA 1
ATOM 1643 C C . TYR A 1 205 ? -2.17 -15.356 10.701 1 98.35 205 TYR A C 1
ATOM 1645 O O . TYR A 1 205 ? -2.658 -14.227 10.619 1 98.35 205 TYR A O 1
ATOM 1653 N N . LYS A 1 206 ? -2.855 -16.411 11.158 1 97.96 206 LYS A N 1
ATOM 1654 C CA . LYS A 1 206 ? -4.247 -16.271 11.576 1 97.96 206 LYS A CA 1
ATOM 1655 C C . LYS A 1 206 ? -4.382 -15.254 12.706 1 97.96 206 LYS A C 1
ATOM 1657 O O . LYS A 1 206 ? -5.305 -14.437 12.705 1 97.96 206 LYS A O 1
ATOM 1662 N N . GLU A 1 207 ? -3.453 -15.234 13.663 1 98.53 207 GLU A N 1
ATOM 1663 C CA . GLU A 1 207 ? -3.472 -14.278 14.767 1 98.53 207 GLU A CA 1
ATOM 1664 C C . GLU A 1 207 ? -3.395 -12.843 14.255 1 98.53 207 GLU A C 1
ATOM 1666 O O . GLU A 1 207 ? -4.187 -11.99 14.662 1 98.53 207 GLU A O 1
ATOM 1671 N N . ASP A 1 208 ? -2.465 -12.608 13.31 1 98.83 208 ASP A N 1
ATOM 1672 C CA . ASP A 1 208 ? -2.287 -11.282 12.726 1 98.83 208 ASP A CA 1
ATOM 1673 C C . ASP A 1 208 ? -3.55 -10.827 12 1 98.83 208 ASP A C 1
ATOM 1675 O O . ASP A 1 208 ? -3.956 -9.669 12.114 1 98.83 208 ASP A O 1
ATOM 1679 N N . LEU A 1 209 ? -4.127 -11.7 11.307 1 98.86 209 LEU A N 1
ATOM 1680 C CA . LEU A 1 209 ? -5.334 -11.392 10.547 1 98.86 209 LEU A CA 1
ATOM 1681 C C . LEU A 1 209 ? -6.488 -11.04 11.479 1 98.86 209 LEU A C 1
ATOM 1683 O O . LEU A 1 209 ? -7.212 -10.071 11.239 1 98.86 209 LEU A O 1
ATOM 1687 N N . GLU A 1 210 ? -6.664 -11.799 12.537 1 98.76 210 GLU A N 1
ATOM 1688 C CA . GLU A 1 210 ? -7.753 -11.54 13.475 1 98.76 210 GLU A CA 1
ATOM 1689 C C . GLU A 1 210 ? -7.551 -10.213 14.201 1 98.76 210 GLU A C 1
ATOM 1691 O O . GLU A 1 210 ? -8.511 -9.479 14.443 1 98.76 210 GLU A O 1
ATOM 1696 N N . MET A 1 211 ? -6.327 -9.899 14.565 1 98.89 211 MET A N 1
ATOM 1697 C CA . MET A 1 211 ? -6.062 -8.597 15.17 1 98.89 211 MET A CA 1
ATOM 1698 C C . MET A 1 211 ? -6.385 -7.469 14.197 1 98.89 211 MET A C 1
ATOM 1700 O O . MET A 1 211 ? -6.958 -6.45 14.588 1 98.89 211 MET A O 1
ATOM 1704 N N . LEU A 1 212 ? -6.035 -7.651 12.939 1 98.79 212 LEU A N 1
ATOM 1705 C CA . LEU A 1 212 ? -6.301 -6.639 11.923 1 98.79 212 LEU A CA 1
ATOM 1706 C C . LEU A 1 212 ? -7.8 -6.42 11.753 1 98.79 212 LEU A C 1
ATOM 1708 O O . LEU A 1 212 ? -8.247 -5.289 11.548 1 98.79 212 LEU A O 1
ATOM 1712 N N . ILE A 1 213 ? -8.578 -7.46 11.851 1 98.81 213 ILE A N 1
ATOM 1713 C CA . ILE A 1 213 ? -10.032 -7.354 11.801 1 98.81 213 ILE A CA 1
ATOM 1714 C C . ILE A 1 213 ? -10.529 -6.513 12.974 1 98.81 213 ILE A C 1
ATOM 1716 O O . ILE A 1 213 ? -11.329 -5.592 12.792 1 98.81 213 ILE A O 1
ATOM 1720 N N . LEU A 1 214 ? -10.031 -6.771 14.176 1 98.88 214 LEU A N 1
ATOM 1721 C CA . LEU A 1 214 ? -10.43 -6.02 15.362 1 98.88 214 LEU A CA 1
ATOM 1722 C C . LEU A 1 214 ? -10.101 -4.54 15.203 1 98.88 214 LEU A C 1
ATOM 1724 O O . LEU A 1 214 ? -10.957 -3.681 15.431 1 98.88 214 LEU A O 1
ATOM 1728 N N . LYS A 1 215 ? -8.906 -4.274 14.779 1 98.74 215 LYS A N 1
ATOM 1729 C CA . LYS A 1 215 ? -8.474 -2.893 14.584 1 98.74 215 LYS A CA 1
ATOM 1730 C C . LYS A 1 215 ? -9.336 -2.19 13.539 1 98.74 215 LYS A C 1
ATOM 1732 O O . LYS A 1 215 ? -9.701 -1.025 13.71 1 98.74 215 LYS A O 1
ATOM 1737 N N . SER A 1 216 ? -9.659 -2.881 12.476 1 98.74 216 SER A N 1
ATOM 1738 C CA . SER A 1 216 ? -10.453 -2.301 11.398 1 98.74 216 SER A CA 1
ATOM 1739 C C . SER A 1 216 ? -11.878 -2.008 11.857 1 98.74 216 SER A C 1
ATOM 1741 O O . SER A 1 216 ? -12.428 -0.949 11.552 1 98.74 216 SER A O 1
ATOM 1743 N N . ARG A 1 217 ? -12.448 -2.93 12.616 1 98.57 217 ARG A N 1
ATOM 1744 C CA . ARG A 1 217 ? -13.785 -2.711 13.159 1 98.57 217 ARG A CA 1
ATOM 1745 C C . ARG A 1 217 ? -13.801 -1.524 14.116 1 98.57 217 ARG A C 1
ATOM 1747 O O . ARG A 1 217 ? -14.747 -0.734 14.118 1 98.57 217 ARG A O 1
ATOM 1754 N N . TYR A 1 218 ? -12.785 -1.371 14.899 1 98.65 218 TYR A N 1
ATOM 1755 C CA . TYR A 1 218 ? -12.653 -0.233 15.801 1 98.65 218 TYR A CA 1
ATOM 1756 C C . TYR A 1 218 ? -12.623 1.078 15.024 1 98.65 218 TYR A C 1
ATOM 1758 O O . TYR A 1 218 ? -13.346 2.02 15.356 1 98.65 218 TYR A O 1
ATOM 1766 N N . GLN A 1 219 ? -11.833 1.065 13.989 1 97.96 219 GLN A N 1
ATOM 1767 C CA . GLN A 1 219 ? -11.721 2.278 13.186 1 97.96 219 GLN A CA 1
ATOM 1768 C C . GLN A 1 219 ? -13.047 2.614 12.51 1 97.96 219 GLN A C 1
ATOM 1770 O O . GLN A 1 219 ? -13.445 3.78 12.457 1 97.96 219 GLN A O 1
ATOM 1775 N N . GLU A 1 220 ? -13.732 1.622 11.997 1 97.16 220 GLU A N 1
ATOM 1776 C CA . GLU A 1 220 ? -15.048 1.832 11.4 1 97.16 220 GLU A CA 1
ATOM 1777 C C . GLU A 1 220 ? -16.015 2.457 12.402 1 97.16 220 GLU A C 1
ATOM 1779 O O . GLU A 1 220 ? -16.744 3.393 12.067 1 97.16 220 GLU A O 1
ATOM 1784 N N . ALA A 1 221 ? -15.95 1.947 13.593 1 97.77 221 ALA A N 1
ATOM 1785 C CA . ALA A 1 221 ? -16.843 2.45 14.634 1 97.77 221 ALA A CA 1
ATOM 1786 C C . ALA A 1 221 ? -16.498 3.891 15.002 1 97.77 221 ALA A C 1
ATOM 1788 O O . ALA A 1 221 ? -17.387 4.738 15.118 1 97.77 221 ALA A O 1
ATOM 1789 N N . ASP A 1 222 ? -15.244 4.125 15.152 1 96.13 222 ASP A N 1
ATOM 1790 C CA . ASP A 1 222 ? -14.765 5.441 15.565 1 96.13 222 ASP A CA 1
ATOM 1791 C C . ASP A 1 222 ? -15.125 6.505 14.53 1 96.13 222 ASP A C 1
ATOM 1793 O O . ASP A 1 222 ? -15.396 7.655 14.883 1 96.13 222 ASP A O 1
ATOM 1797 N N . GLN A 1 223 ? -15.242 6.102 13.319 1 93.77 223 GLN A N 1
ATOM 1798 C CA . GLN A 1 223 ? -15.472 7.054 12.238 1 93.77 223 GLN A CA 1
ATOM 1799 C C . GLN A 1 223 ? -16.944 7.086 11.838 1 93.77 223 GLN A C 1
ATOM 1801 O O . GLN A 1 223 ? -17.32 7.776 10.888 1 93.77 223 GLN A O 1
ATOM 1806 N N . SER A 1 224 ? -17.781 6.376 12.522 1 93.58 224 SER A N 1
ATOM 1807 C CA . SER A 1 224 ? -19.196 6.257 12.185 1 93.58 224 SER A CA 1
ATOM 1808 C C . SER A 1 224 ? -19.987 7.461 12.687 1 93.58 224 SER A C 1
ATOM 1810 O O . SER A 1 224 ? -19.536 8.176 13.584 1 93.58 224 SER A O 1
ATOM 1812 N N . VAL A 1 225 ? -21.114 7.732 12.037 1 92.78 225 VAL A N 1
ATOM 1813 C CA . VAL A 1 225 ? -22.052 8.74 12.52 1 92.78 225 VAL A CA 1
ATOM 1814 C C . VAL A 1 225 ? -22.593 8.328 13.887 1 92.78 225 VAL A C 1
ATOM 1816 O O . VAL A 1 225 ? -22.63 7.14 14.216 1 92.78 225 VAL A O 1
ATOM 1819 N N . GLU A 1 226 ? -23.052 9.291 14.613 1 93.24 226 GLU A N 1
ATOM 1820 C CA . GLU A 1 226 ? -23.449 9.085 16.003 1 93.24 226 GLU A CA 1
ATOM 1821 C C . GLU A 1 226 ? -24.528 8.011 16.115 1 93.24 226 GLU A C 1
ATOM 1823 O O . GLU A 1 226 ? -24.486 7.175 17.02 1 93.24 226 GLU A O 1
ATOM 1828 N N . GLU A 1 227 ? -25.402 7.959 15.139 1 94.51 227 GLU A N 1
ATOM 1829 C CA . GLU A 1 227 ? -26.54 7.047 15.203 1 94.51 227 GLU A CA 1
ATOM 1830 C C . GLU A 1 227 ? -26.091 5.595 15.073 1 94.51 227 GLU A C 1
ATOM 1832 O O . GLU A 1 227 ? -26.768 4.685 15.557 1 94.51 227 GLU A O 1
ATOM 1837 N N . LYS A 1 228 ? -24.907 5.33 14.459 1 94.75 228 LYS A N 1
ATOM 1838 C CA . LYS A 1 228 ? -24.444 3.97 14.196 1 94.75 228 LYS A CA 1
ATOM 1839 C C . LYS A 1 228 ? -23.325 3.575 15.155 1 94.75 228 LYS A C 1
ATOM 1841 O O . LYS A 1 228 ? -22.964 2.4 15.245 1 94.75 228 LYS A O 1
ATOM 1846 N N . LYS A 1 229 ? -22.753 4.417 15.925 1 95.08 229 LYS A N 1
ATOM 1847 C CA . LYS A 1 229 ? -21.547 4.204 16.72 1 95.08 229 LYS A CA 1
ATOM 1848 C C . LYS A 1 229 ? -21.768 3.124 17.775 1 95.08 229 LYS A C 1
ATOM 1850 O O . LYS A 1 229 ? -20.966 2.196 17.898 1 95.08 229 LYS A O 1
ATOM 1855 N N . SER A 1 230 ? -22.877 3.216 18.476 1 95.03 230 SER A N 1
ATOM 1856 C CA . SER A 1 230 ? -23.119 2.263 19.555 1 95.03 230 SER A CA 1
ATOM 1857 C C . SER A 1 230 ? -23.177 0.834 19.027 1 95.03 230 SER A C 1
ATOM 1859 O O . SER A 1 230 ? -22.529 -0.062 19.573 1 95.03 230 SER A O 1
ATOM 1861 N N . ASP A 1 231 ? -23.907 0.582 17.975 1 97.04 231 ASP A N 1
ATOM 1862 C CA . ASP A 1 231 ? -24.031 -0.75 17.39 1 97.04 231 ASP A CA 1
ATOM 1863 C C . ASP A 1 231 ? -22.683 -1.254 16.881 1 97.04 231 ASP A C 1
ATOM 1865 O O . ASP A 1 231 ? -22.331 -2.417 17.088 1 97.04 231 ASP A O 1
ATOM 1869 N N . ARG A 1 232 ? -21.927 -0.368 16.252 1 97.7 232 ARG A N 1
ATOM 1870 C CA . ARG A 1 232 ? -20.642 -0.764 15.685 1 97.7 232 ARG A CA 1
ATOM 1871 C C . ARG A 1 232 ? -19.628 -1.064 16.783 1 97.7 232 ARG A C 1
ATOM 1873 O O . ARG A 1 232 ? -18.805 -1.972 16.644 1 97.7 232 ARG A O 1
ATOM 1880 N N . PHE A 1 233 ? -19.704 -0.391 17.896 1 98.15 233 PHE A N 1
ATOM 1881 C CA . PHE A 1 233 ? -18.793 -0.679 18.998 1 98.15 233 PHE A CA 1
ATOM 1882 C C . PHE A 1 233 ? -19.187 -1.972 19.702 1 98.15 233 PHE A C 1
ATOM 1884 O O . PHE A 1 233 ? -18.333 -2.668 20.256 1 98.15 233 PHE A O 1
ATOM 1891 N N . ARG A 1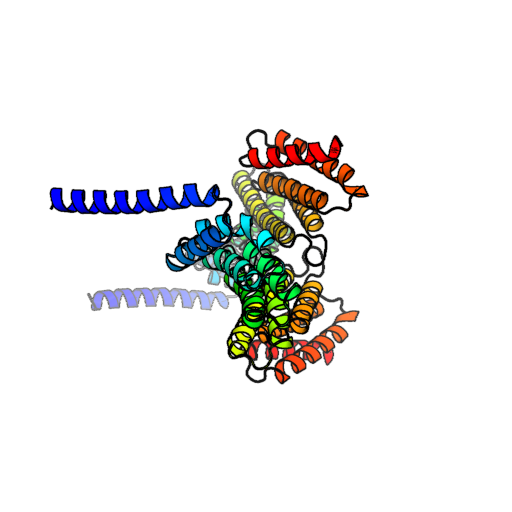 234 ? -20.474 -2.371 19.691 1 97.61 234 ARG A N 1
ATOM 1892 C CA . ARG A 1 234 ? -20.848 -3.695 20.177 1 97.61 234 ARG A CA 1
ATOM 1893 C C . ARG A 1 234 ? -20.195 -4.79 19.34 1 97.61 234 ARG A C 1
ATOM 1895 O O . ARG A 1 234 ? -19.743 -5.803 19.877 1 97.61 234 ARG A O 1
ATOM 1902 N N . ASP A 1 235 ? -20.138 -4.524 18.004 1 97.78 235 ASP A N 1
ATOM 1903 C CA . ASP A 1 235 ? -19.446 -5.462 17.125 1 97.78 235 ASP A CA 1
ATOM 1904 C C . ASP A 1 235 ? -17.963 -5.552 17.476 1 97.78 235 ASP A C 1
ATOM 1906 O O . ASP A 1 235 ? -17.365 -6.628 17.401 1 97.78 235 ASP A O 1
ATOM 1910 N N . VAL A 1 236 ? -17.398 -4.448 17.824 1 98.75 236 VAL A N 1
ATOM 1911 C CA . VAL A 1 236 ? -15.996 -4.412 18.224 1 98.75 236 VAL A CA 1
ATOM 1912 C C . VAL A 1 236 ? -15.79 -5.275 19.467 1 98.75 236 VAL A C 1
ATOM 1914 O O . VAL A 1 236 ? -14.826 -6.041 19.546 1 98.75 236 VAL A O 1
ATOM 1917 N N . ILE A 1 237 ? -16.689 -5.17 20.39 1 98.55 237 ILE A N 1
ATOM 1918 C CA . ILE A 1 237 ? -16.607 -5.942 21.625 1 98.55 237 ILE A CA 1
ATOM 1919 C C . ILE A 1 237 ? -16.697 -7.433 21.308 1 98.55 237 ILE A C 1
ATOM 1921 O O . ILE A 1 237 ? -15.928 -8.236 21.843 1 98.55 237 ILE A O 1
ATOM 1925 N N . ASP A 1 238 ? -17.587 -7.807 20.423 1 98.37 238 ASP A N 1
ATOM 1926 C CA . ASP A 1 238 ? -17.703 -9.2 20.003 1 98.37 238 ASP A CA 1
ATOM 1927 C C . ASP A 1 238 ? -16.403 -9.691 19.368 1 98.37 238 ASP A C 1
ATOM 1929 O O . ASP A 1 238 ? -15.948 -10.801 19.654 1 98.37 238 ASP A O 1
ATOM 1933 N N . GLU A 1 239 ? -15.842 -8.822 18.5 1 98.63 239 GLU A N 1
ATOM 1934 C CA . GLU A 1 239 ? -14.588 -9.188 17.848 1 98.63 239 GLU A CA 1
ATOM 1935 C C . GLU A 1 239 ? -13.465 -9.36 18.867 1 98.63 239 GLU A C 1
ATOM 1937 O O . GLU A 1 239 ? -12.633 -10.26 18.736 1 98.63 239 GLU A O 1
ATOM 1942 N N . TYR A 1 240 ? -13.458 -8.516 19.856 1 98.73 240 TYR A N 1
ATOM 1943 C CA . TYR A 1 240 ? -12.467 -8.607 20.923 1 98.73 240 TYR A CA 1
ATOM 1944 C C . TYR A 1 240 ? -12.549 -9.954 21.63 1 98.73 240 TYR A C 1
ATOM 1946 O O . TYR A 1 240 ? -11.533 -10.629 21.812 1 98.73 240 TYR A O 1
ATOM 1954 N N . TYR A 1 241 ? -13.672 -10.383 22.01 1 98.49 241 TYR A N 1
ATOM 1955 C CA . TYR A 1 241 ? -13.809 -11.629 22.756 1 98.49 241 TYR A CA 1
ATOM 1956 C C . TYR A 1 241 ? -13.488 -12.831 21.875 1 98.49 241 TYR A C 1
ATOM 1958 O O . TYR A 1 241 ? -12.904 -13.812 22.342 1 98.49 241 TYR A O 1
ATOM 1966 N N . SER A 1 242 ? -13.869 -12.719 20.635 1 98.14 242 SER A N 1
ATOM 1967 C CA . SER A 1 242 ? -13.461 -13.77 19.709 1 98.14 242 SER A CA 1
ATOM 1968 C C . SER A 1 242 ? -11.942 -13.88 19.632 1 98.14 242 SER A C 1
ATOM 1970 O O . SER A 1 242 ? -11.388 -14.979 19.72 1 98.14 242 SER A O 1
ATOM 1972 N N . PHE A 1 243 ? -11.242 -12.757 19.532 1 98.73 243 PHE A N 1
ATOM 1973 C CA . PHE A 1 243 ? -9.788 -12.72 19.429 1 98.73 243 PHE A CA 1
ATOM 1974 C C . PHE A 1 243 ? -9.141 -13.262 20.698 1 98.73 243 PHE A C 1
ATOM 1976 O O . PHE A 1 243 ? -8.269 -14.13 20.634 1 98.73 243 PHE A O 1
ATOM 1983 N N . THR A 1 244 ? -9.589 -12.851 21.825 1 98.28 244 THR A N 1
ATOM 1984 C CA . THR A 1 244 ? -8.926 -13.194 23.078 1 98.28 244 THR A CA 1
ATOM 1985 C C . THR A 1 244 ? -9.236 -14.634 23.477 1 98.28 244 THR A C 1
ATOM 1987 O O . THR A 1 244 ? -8.445 -15.275 24.171 1 98.28 244 THR A O 1
ATOM 1990 N N . ASN A 1 245 ? -10.335 -15.145 23.085 1 98.1 245 ASN A N 1
ATOM 1991 C CA . ASN A 1 245 ? -10.624 -16.559 23.301 1 98.1 245 ASN A CA 1
ATOM 1992 C C . ASN A 1 245 ? -9.714 -17.452 22.463 1 98.1 245 ASN A C 1
ATOM 1994 O O . ASN A 1 245 ? -9.237 -18.483 22.941 1 98.1 245 ASN A O 1
ATOM 1998 N N . ASN A 1 246 ? -9.505 -16.993 21.268 1 97.78 246 ASN A N 1
ATOM 1999 C CA . ASN A 1 246 ? -8.669 -17.774 20.362 1 97.78 246 ASN A CA 1
ATOM 2000 C C . ASN A 1 246 ? -7.189 -17.639 20.708 1 97.78 246 ASN A C 1
ATOM 2002 O O . ASN A 1 246 ? -6.406 -18.562 20.477 1 97.78 246 ASN A O 1
ATOM 2006 N N . TRP A 1 247 ? -6.908 -16.433 21.254 1 98.05 247 TRP A N 1
ATOM 2007 C CA . TRP A 1 247 ? -5.506 -16.132 21.527 1 98.05 247 TRP A CA 1
ATOM 2008 C C . TRP A 1 247 ? -5.342 -15.511 22.91 1 98.05 247 TRP A C 1
ATOM 2010 O O . TRP A 1 247 ? -4.941 -14.351 23.033 1 98.05 247 TRP A O 1
ATOM 2020 N N . PRO A 1 248 ? -5.499 -16.226 23.949 1 97.1 248 PRO A N 1
ATOM 2021 C CA . PRO A 1 248 ? -5.451 -15.698 25.315 1 97.1 248 PRO A CA 1
ATOM 2022 C C . PRO A 1 248 ? -4.08 -15.138 25.684 1 97.1 248 PRO A C 1
ATOM 2024 O O . PRO A 1 248 ? -3.985 -14.213 26.495 1 97.1 248 PRO A O 1
ATOM 2027 N N . GLU A 1 249 ? -2.986 -15.595 25.044 1 96.75 249 GLU A N 1
ATOM 2028 C CA . GLU A 1 249 ? -1.636 -15.127 25.344 1 96.75 249 GLU A CA 1
ATOM 2029 C C . GLU A 1 249 ? -1.037 -14.373 24.16 1 96.75 249 GLU A C 1
ATOM 2031 O O . GLU A 1 249 ? 0.169 -14.445 23.917 1 96.75 249 GLU A O 1
ATOM 2036 N N . SER A 1 250 ? -1.85 -13.712 23.466 1 97.74 250 SER A N 1
ATOM 2037 C CA . SER A 1 250 ? -1.42 -13.026 22.252 1 97.74 250 SER A CA 1
ATOM 2038 C C . SER A 1 250 ? -0.445 -11.897 22.571 1 97.74 250 SER A C 1
ATOM 2040 O O . SER A 1 250 ? -0.601 -11.2 23.576 1 97.74 250 SER A O 1
ATOM 2042 N N . ARG A 1 251 ? 0.483 -11.598 21.648 1 97.16 251 ARG A N 1
ATOM 2043 C CA . ARG A 1 251 ? 1.392 -10.459 21.736 1 97.16 251 ARG A CA 1
ATOM 2044 C C . ARG A 1 251 ? 0.637 -9.143 21.583 1 97.16 251 ARG A C 1
ATOM 2046 O O . ARG A 1 251 ? 1.169 -8.077 21.899 1 97.16 251 ARG A O 1
ATOM 2053 N N . TYR A 1 252 ? -0.626 -9.224 21.09 1 98.42 252 TYR A N 1
ATOM 2054 C CA . TYR A 1 252 ? -1.441 -8.037 20.858 1 98.42 252 TYR A CA 1
ATOM 2055 C C . TYR A 1 252 ? -2.396 -7.795 22.02 1 98.42 252 TYR A C 1
ATOM 2057 O O . TYR A 1 252 ? -3.319 -6.983 21.915 1 98.42 252 TYR A O 1
ATOM 2065 N N . ARG A 1 253 ? -2.267 -8.501 23.086 1 97.92 253 ARG A N 1
ATOM 2066 C CA . ARG A 1 253 ? -3.251 -8.48 24.164 1 97.92 253 ARG A CA 1
ATOM 2067 C C . ARG A 1 253 ? -3.429 -7.069 24.716 1 97.92 253 ARG A C 1
ATOM 2069 O O . ARG A 1 253 ? -4.555 -6.625 24.948 1 97.92 253 ARG A O 1
ATOM 2076 N N . ARG A 1 254 ? -2.385 -6.269 24.944 1 97.95 254 ARG A N 1
ATOM 2077 C CA . ARG A 1 254 ? -2.465 -4.908 25.465 1 97.95 254 ARG A CA 1
ATOM 2078 C C . ARG A 1 254 ? -3.259 -4.007 24.525 1 97.95 254 ARG A C 1
ATOM 2080 O O . ARG A 1 254 ? -4.129 -3.254 24.966 1 97.95 254 ARG A O 1
ATOM 2087 N N . GLU A 1 255 ? -2.862 -4.093 23.282 1 98.4 255 GLU A N 1
ATOM 2088 C CA . GLU A 1 255 ? -3.575 -3.291 22.294 1 98.4 255 GLU A CA 1
ATOM 2089 C C . GLU A 1 255 ? -5.054 -3.665 22.242 1 98.4 255 GLU A C 1
ATOM 2091 O O . GLU A 1 255 ? -5.92 -2.789 22.206 1 98.4 255 GLU A O 1
ATOM 2096 N N . ALA A 1 256 ? -5.393 -4.921 22.256 1 98.68 256 ALA A N 1
ATOM 2097 C CA . ALA A 1 256 ? -6.773 -5.398 22.239 1 98.68 256 ALA A CA 1
ATOM 2098 C C . ALA A 1 256 ? -7.537 -4.91 23.467 1 98.68 256 ALA A C 1
ATOM 2100 O O . ALA A 1 256 ? -8.673 -4.445 23.355 1 98.68 256 ALA A O 1
ATOM 2101 N N . ASP A 1 257 ? -6.909 -4.954 24.59 1 98.46 257 ASP A N 1
ATOM 2102 C CA . ASP A 1 257 ? -7.555 -4.53 25.828 1 98.46 257 ASP A CA 1
ATOM 2103 C C . ASP A 1 257 ? -7.839 -3.03 25.813 1 98.46 257 ASP A C 1
ATOM 2105 O O . ASP A 1 257 ? -8.867 -2.582 26.325 1 98.46 257 ASP A O 1
ATOM 2109 N N . ASN A 1 258 ? -6.964 -2.229 25.258 1 98.47 258 ASN A N 1
ATOM 2110 C CA . ASN A 1 258 ? -7.194 -0.795 25.117 1 98.47 258 ASN A CA 1
ATOM 2111 C C . ASN A 1 258 ? -8.397 -0.506 24.224 1 98.47 258 ASN A C 1
ATOM 2113 O O . ASN A 1 258 ? -9.198 0.382 24.523 1 98.47 258 ASN A O 1
ATOM 2117 N N . ILE A 1 259 ? -8.539 -1.278 23.157 1 98.62 259 ILE A N 1
ATOM 2118 C CA . ILE A 1 259 ? -9.68 -1.122 22.262 1 98.62 259 ILE A CA 1
ATOM 2119 C C . ILE A 1 259 ? -10.971 -1.443 23.011 1 98.62 259 ILE A C 1
ATOM 2121 O O . ILE A 1 259 ? -11.97 -0.732 22.872 1 98.62 259 ILE A O 1
ATOM 2125 N N . LEU A 1 260 ? -10.944 -2.537 23.839 1 98.47 260 LEU A N 1
ATOM 2126 C CA . LEU A 1 260 ? -12.116 -2.895 24.63 1 98.47 260 LEU A CA 1
ATOM 2127 C C . LEU A 1 260 ? -12.504 -1.759 25.571 1 98.47 260 LEU A C 1
ATOM 2129 O O . LEU A 1 260 ? -13.682 -1.411 25.679 1 98.47 260 LEU A O 1
ATOM 2133 N N . LYS A 1 261 ? -11.521 -1.151 26.229 1 97.89 261 LYS A N 1
ATOM 2134 C CA . LYS A 1 261 ? -11.779 -0.069 27.174 1 97.89 261 LYS A CA 1
ATOM 2135 C C . LYS A 1 261 ? -12.478 1.103 26.49 1 97.89 261 LYS A C 1
ATOM 2137 O O . LYS A 1 261 ? -13.451 1.646 27.019 1 97.89 261 LYS A O 1
ATOM 2142 N N . ILE A 1 262 ? -12.05 1.449 25.359 1 97.14 262 ILE A N 1
ATOM 2143 C CA . ILE A 1 262 ? -12.644 2.552 24.61 1 97.14 262 ILE A CA 1
ATOM 2144 C C . ILE A 1 262 ? -14.052 2.171 24.16 1 97.14 262 ILE A C 1
ATOM 2146 O O . ILE A 1 262 ? -14.992 2.956 24.309 1 97.14 262 ILE A O 1
ATOM 2150 N N . ALA A 1 263 ? -14.22 0.98 23.611 1 97.8 263 ALA A N 1
ATOM 2151 C CA . ALA A 1 263 ? -15.498 0.518 23.077 1 97.8 263 ALA A CA 1
ATOM 2152 C C . ALA A 1 263 ? -16.569 0.492 24.164 1 97.8 263 ALA A C 1
ATOM 2154 O O . ALA A 1 263 ? -17.723 0.851 23.916 1 97.8 263 ALA A O 1
ATOM 2155 N N . GLN A 1 264 ? -16.217 0.094 25.333 1 96.98 264 GLN A N 1
ATOM 2156 C CA . GLN A 1 264 ? -17.172 -0.031 26.428 1 96.98 264 GLN A CA 1
ATOM 2157 C C . GLN A 1 264 ? -17.734 1.331 26.826 1 96.98 264 GLN A C 1
ATOM 2159 O O . GLN A 1 264 ? -18.883 1.431 27.263 1 96.98 264 GLN A O 1
ATOM 2164 N N . LYS A 1 265 ? -16.996 2.417 26.59 1 95.07 265 LYS A N 1
ATOM 2165 C CA . LYS A 1 265 ? -17.459 3.766 26.902 1 95.07 265 LYS A CA 1
ATOM 2166 C C . LYS A 1 265 ? -18.579 4.196 25.959 1 95.07 265 LYS A C 1
ATOM 2168 O O . LYS A 1 265 ? -19.473 4.948 26.35 1 95.07 265 LYS A O 1
ATOM 2173 N N . TYR A 1 266 ? -18.529 3.648 24.792 1 93.87 266 TYR A N 1
ATOM 2174 C CA . TYR A 1 266 ? -19.507 4.057 23.789 1 93.87 266 TYR A CA 1
ATOM 2175 C C . TYR A 1 266 ? -20.77 3.209 23.882 1 93.87 266 TYR A C 1
ATOM 2177 O O . TYR A 1 266 ? -21.818 3.585 23.352 1 93.87 266 TYR A O 1
ATOM 2185 N N . VAL A 1 267 ? -20.641 2.028 24.322 1 91.55 267 VAL A N 1
ATOM 2186 C CA . VAL A 1 267 ? -21.805 1.151 24.403 1 91.55 267 VAL A CA 1
ATOM 2187 C C . VAL A 1 267 ? -22.543 1.391 25.718 1 91.55 267 VAL A C 1
ATOM 2189 O O . VAL A 1 267 ? -23.763 1.23 25.79 1 91.55 267 VAL A O 1
ATOM 2192 N N . LYS A 1 268 ? -21.849 1.655 26.891 1 81.02 268 LYS A N 1
ATOM 2193 C CA . LYS A 1 268 ? -22.519 1.909 28.163 1 81.02 268 LYS A CA 1
ATOM 2194 C C . LYS A 1 268 ? -23.285 3.228 28.128 1 81.02 268 LYS A C 1
ATOM 2196 O O . LYS A 1 268 ? -24.297 3.383 28.815 1 81.02 268 LYS A O 1
ATOM 2201 N N . GLU A 1 269 ? -22.9 4.242 27.291 1 57.22 269 GLU A N 1
ATOM 2202 C CA . GLU A 1 269 ? -23.661 5.487 27.247 1 57.22 269 GLU A CA 1
ATOM 2203 C C . GLU A 1 269 ? -24.943 5.321 26.438 1 57.22 269 GLU A C 1
ATOM 2205 O O . GLU A 1 269 ? -24.975 4.569 25.461 1 57.22 269 GLU A O 1
ATOM 2210 N N . MET B 1 1 ? 42.294 24.186 37.952 1 55.67 1 MET B N 1
ATOM 2211 C CA . MET B 1 1 ? 41.226 23.909 36.996 1 55.67 1 MET B CA 1
ATOM 2212 C C . MET B 1 1 ? 39.903 23.663 37.713 1 55.67 1 MET B C 1
ATOM 2214 O O . MET B 1 1 ? 38.85 24.109 37.253 1 55.67 1 MET B O 1
ATOM 2218 N N . SER B 1 2 ? 39.937 23.017 38.972 1 70.67 2 SER B N 1
ATOM 2219 C CA . SER B 1 2 ? 38.733 22.701 39.732 1 70.67 2 SER B CA 1
ATOM 2220 C C . SER B 1 2 ? 38.14 23.951 40.374 1 70.67 2 SER B C 1
ATOM 2222 O O . SER B 1 2 ? 36.92 24.131 40.383 1 70.67 2 SER B O 1
ATOM 2224 N N . ARG B 1 3 ? 38.916 24.708 40.943 1 70.12 3 ARG B N 1
ATOM 2225 C CA . ARG B 1 3 ? 38.463 25.916 41.625 1 70.12 3 ARG B CA 1
ATOM 2226 C C . ARG B 1 3 ? 37.873 26.915 40.636 1 70.12 3 ARG B C 1
ATOM 2228 O O . ARG B 1 3 ? 36.863 27.56 40.925 1 70.12 3 ARG B O 1
ATOM 2235 N N . LEU B 1 4 ? 38.556 26.949 39.371 1 67.96 4 LEU B N 1
ATOM 2236 C CA . LEU B 1 4 ? 38.045 27.825 38.323 1 67.96 4 LEU B CA 1
ATOM 2237 C C . LEU B 1 4 ? 36.705 27.32 37.797 1 67.96 4 LEU B C 1
ATOM 2239 O O . LEU B 1 4 ? 35.795 28.112 37.543 1 67.96 4 LEU B O 1
ATOM 2243 N N . LEU B 1 5 ? 36.562 26.038 37.64 1 77.38 5 LEU B N 1
ATOM 2244 C CA . LEU B 1 5 ? 35.312 25.425 37.205 1 77.38 5 LEU B CA 1
ATOM 2245 C C . LEU B 1 5 ? 34.21 25.65 38.236 1 77.38 5 LEU B C 1
ATOM 2247 O O . LEU B 1 5 ? 33.058 25.9 37.874 1 77.38 5 LEU B O 1
ATOM 2251 N N . THR B 1 6 ? 34.695 25.64 39.489 1 75.52 6 THR B N 1
ATOM 2252 C CA . THR B 1 6 ? 33.723 25.831 40.56 1 75.52 6 THR B CA 1
ATOM 2253 C C . THR B 1 6 ? 33.234 27.276 40.595 1 75.52 6 THR B C 1
ATOM 2255 O O . THR B 1 6 ? 32.048 27.531 40.814 1 75.52 6 THR B O 1
ATOM 2258 N N . ILE B 1 7 ? 34.167 28.112 40.279 1 73.09 7 ILE B N 1
ATOM 2259 C CA . ILE B 1 7 ? 33.788 29.521 40.28 1 73.09 7 ILE B CA 1
ATOM 2260 C C . ILE B 1 7 ? 32.878 29.811 39.088 1 73.09 7 ILE B C 1
ATOM 2262 O O . ILE B 1 7 ? 31.87 30.507 39.223 1 73.09 7 ILE B O 1
ATOM 2266 N N . ILE B 1 8 ? 33.217 29.24 37.984 1 72.37 8 ILE B N 1
ATOM 2267 C CA . ILE B 1 8 ? 32.401 29.428 36.79 1 72.37 8 ILE B CA 1
ATOM 2268 C C . ILE B 1 8 ? 31.027 28.794 37 1 72.37 8 ILE B C 1
ATOM 2270 O O . ILE B 1 8 ? 30.003 29.395 36.666 1 72.37 8 ILE B O 1
ATOM 2274 N N . LEU B 1 9 ? 31 27.675 37.584 1 73.8 9 LEU B N 1
ATOM 2275 C CA . LEU B 1 9 ? 29.735 26.999 37.851 1 73.8 9 LEU B CA 1
ATOM 2276 C C . LEU B 1 9 ? 28.905 27.78 38.864 1 73.8 9 LEU B C 1
ATOM 2278 O O . LEU B 1 9 ? 27.688 27.904 38.712 1 73.8 9 LEU B O 1
ATOM 2282 N N . SER B 1 10 ? 29.536 28.352 39.867 1 69.72 10 SER B N 1
ATOM 2283 C CA . SER B 1 10 ? 28.831 29.127 40.884 1 69.72 10 SER B CA 1
ATOM 2284 C C . SER B 1 10 ? 28.282 30.427 40.306 1 69.72 10 SER B C 1
ATOM 2286 O O . SER B 1 10 ? 27.182 30.854 40.662 1 69.72 10 SER B O 1
ATOM 2288 N N . ALA B 1 11 ? 29.009 31.035 39.381 1 66.2 11 ALA B N 1
ATOM 2289 C CA . ALA B 1 11 ? 28.562 32.261 38.725 1 66.2 11 ALA B CA 1
ATOM 2290 C C . ALA B 1 11 ? 27.377 31.99 37.804 1 66.2 11 ALA B C 1
ATOM 2292 O O . ALA B 1 11 ? 26.419 32.767 37.768 1 66.2 11 ALA B O 1
ATOM 2293 N N . VAL B 1 12 ? 27.481 30.877 37.145 1 68.89 12 VAL B N 1
ATOM 2294 C CA . VAL B 1 12 ? 26.384 30.482 36.267 1 68.89 12 VAL B CA 1
ATOM 2295 C C . VAL B 1 12 ? 25.136 30.191 37.097 1 68.89 12 VAL B C 1
ATOM 2297 O O . VAL B 1 12 ? 24.03 30.592 36.729 1 68.89 12 VAL B O 1
ATOM 2300 N N . ILE B 1 13 ? 25.399 29.607 38.19 1 66.13 13 ILE B N 1
ATOM 2301 C CA . ILE B 1 13 ? 24.284 29.285 39.074 1 66.13 13 ILE B CA 1
ATOM 2302 C C . ILE B 1 13 ? 23.694 30.57 39.65 1 66.13 13 ILE B C 1
ATOM 2304 O O . ILE B 1 13 ? 22.473 30.706 39.759 1 66.13 13 ILE B O 1
ATOM 2308 N N . ALA B 1 14 ? 24.51 31.51 39.997 1 63.38 14 ALA B N 1
ATOM 2309 C CA . ALA B 1 14 ? 24.043 32.78 40.548 1 63.38 14 ALA B CA 1
ATOM 2310 C C . ALA B 1 14 ? 23.262 33.575 39.506 1 63.38 14 ALA B C 1
ATOM 2312 O O . ALA B 1 14 ? 22.222 34.163 39.816 1 63.38 14 ALA B O 1
ATOM 2313 N N . LEU B 1 15 ? 23.809 33.585 38.339 1 61.75 15 LEU B N 1
ATOM 2314 C CA . LEU B 1 15 ? 23.11 34.287 37.268 1 61.75 15 LEU B CA 1
ATOM 2315 C C . LEU B 1 15 ? 21.766 33.629 36.973 1 61.75 15 LEU B C 1
ATOM 2317 O O . LEU B 1 15 ? 20.78 34.317 36.702 1 61.75 15 LEU B O 1
ATOM 2321 N N . MET B 1 16 ? 21.848 32.366 37.068 1 63.56 16 MET B N 1
ATOM 2322 C CA . MET B 1 16 ? 20.583 31.671 36.85 1 63.56 16 MET B CA 1
ATOM 2323 C C . MET B 1 16 ? 19.61 31.938 37.994 1 63.56 16 MET B C 1
ATOM 2325 O O . MET B 1 16 ? 18.398 31.996 37.782 1 63.56 16 MET B O 1
ATOM 2329 N N . ALA B 1 17 ? 20.067 32.189 39.126 1 64.69 17 ALA B N 1
ATOM 2330 C CA . ALA B 1 17 ? 19.237 32.432 40.304 1 64.69 17 ALA B CA 1
ATOM 2331 C C . ALA B 1 17 ? 18.58 33.808 40.236 1 64.69 17 ALA B C 1
ATOM 2333 O O . ALA B 1 17 ? 17.417 33.966 40.616 1 64.69 17 ALA B O 1
ATOM 2334 N N . THR B 1 18 ? 19.406 34.801 39.8 1 63.47 18 THR B N 1
ATOM 2335 C CA . THR B 1 18 ? 18.817 36.13 39.687 1 63.47 18 THR B CA 1
ATOM 2336 C C . THR B 1 18 ? 17.709 36.144 38.638 1 63.47 18 THR B C 1
ATOM 2338 O O . THR B 1 18 ? 16.675 36.787 38.828 1 63.47 18 THR B O 1
ATOM 2341 N N . SER B 1 19 ? 17.874 35.42 37.641 1 71.68 19 SER B N 1
ATOM 2342 C CA . SER B 1 19 ? 16.874 35.377 36.578 1 71.68 19 SER B CA 1
ATOM 2343 C C . SER B 1 19 ? 15.582 34.726 37.06 1 71.68 19 SER B C 1
ATOM 2345 O O . SER B 1 19 ? 14.488 35.193 36.739 1 71.68 19 SER B O 1
ATOM 2347 N N . CYS B 1 20 ? 15.721 33.857 37.874 1 77.01 20 CYS B N 1
ATOM 2348 C CA . CYS B 1 20 ? 14.557 33.163 38.411 1 77.01 20 CYS B CA 1
ATOM 2349 C C . CYS B 1 20 ? 13.828 34.03 39.431 1 77.01 20 CYS B C 1
ATOM 2351 O O . CYS B 1 20 ? 12.597 34.038 39.479 1 77.01 20 CYS B O 1
ATOM 2353 N N . GLY B 1 21 ? 14.588 34.786 40.215 1 84.31 21 GLY B N 1
ATOM 2354 C CA . GLY B 1 21 ? 13.968 35.678 41.181 1 84.31 21 GLY B CA 1
ATOM 2355 C C . GLY B 1 21 ? 13.165 36.791 40.535 1 84.31 21 GLY B C 1
ATOM 2356 O O . GLY B 1 21 ? 12.042 37.079 40.955 1 84.31 21 GLY B O 1
ATOM 2357 N N . GLU B 1 22 ? 13.811 37.392 39.555 1 88.91 22 GLU B N 1
ATOM 2358 C CA . GLU B 1 22 ? 13.106 38.451 38.839 1 88.91 22 GLU B CA 1
ATOM 2359 C C . GLU B 1 22 ? 11.836 37.922 38.18 1 88.91 22 GLU B C 1
ATOM 2361 O O . GLU B 1 22 ? 10.798 38.587 38.198 1 88.91 22 GLU B O 1
ATOM 2366 N N . TYR B 1 23 ? 11.967 36.79 37.596 1 91.4 23 TYR B N 1
ATOM 2367 C CA . TYR B 1 23 ? 10.82 36.156 36.955 1 91.4 23 TYR B CA 1
ATOM 2368 C C . TYR B 1 23 ? 9.673 35.977 37.943 1 91.4 23 TYR B C 1
ATOM 2370 O O . TYR B 1 23 ? 8.535 36.359 37.658 1 91.4 23 TYR B O 1
ATOM 2378 N N . GLN B 1 24 ? 9.95 35.475 39.106 1 92.7 24 GLN B N 1
ATOM 2379 C CA . GLN B 1 24 ? 8.922 35.244 40.115 1 92.7 24 GLN B CA 1
ATOM 2380 C C . GLN B 1 24 ? 8.306 36.559 40.585 1 92.7 24 GLN B C 1
ATOM 2382 O O . GLN B 1 24 ? 7.098 36.638 40.814 1 92.7 24 GLN B O 1
ATOM 2387 N N . ARG B 1 25 ? 9.03 37.521 40.777 1 93.91 25 ARG B N 1
ATOM 2388 C CA . ARG B 1 25 ? 8.543 38.84 41.169 1 93.91 25 ARG B CA 1
ATOM 2389 C C . ARG B 1 25 ? 7.625 39.425 40.101 1 93.91 25 ARG B C 1
ATOM 2391 O O . ARG B 1 25 ? 6.581 39.997 40.419 1 93.91 25 ARG B O 1
ATOM 2398 N N . MET B 1 26 ? 8.042 39.186 38.903 1 93.18 26 MET B N 1
ATOM 2399 C CA . MET B 1 26 ? 7.265 39.764 37.81 1 93.18 26 MET B CA 1
ATOM 2400 C C . MET B 1 26 ? 5.952 39.013 37.619 1 93.18 26 MET B C 1
ATOM 2402 O O . MET B 1 26 ? 4.945 39.604 37.224 1 93.18 26 MET B O 1
ATOM 2406 N N . LEU B 1 27 ? 5.979 37.708 37.885 1 92.62 27 LEU B N 1
ATOM 2407 C CA . LEU B 1 27 ? 4.749 36.931 37.781 1 92.62 27 LEU B CA 1
ATOM 2408 C C . LEU B 1 27 ? 3.703 37.434 38.77 1 92.62 27 LEU B C 1
ATOM 2410 O O . LEU B 1 27 ? 2.501 37.334 38.514 1 92.62 27 LEU B O 1
ATOM 2414 N N . LYS B 1 28 ? 4.14 38.13 39.814 1 92.07 28 LYS B N 1
ATOM 2415 C CA . LYS B 1 28 ? 3.225 38.554 40.869 1 92.07 28 LYS B CA 1
ATOM 2416 C C . LYS B 1 28 ? 2.987 40.061 40.818 1 92.07 28 LYS B C 1
ATOM 2418 O O . LYS B 1 28 ? 2.097 40.577 41.496 1 92.07 28 LYS B O 1
ATOM 2423 N N . SER B 1 29 ? 3.746 40.753 40.051 1 93.37 29 SER B N 1
ATOM 2424 C CA . SER B 1 29 ? 3.664 42.208 39.977 1 93.37 29 SER B CA 1
ATOM 2425 C C . SER B 1 29 ? 2.338 42.656 39.371 1 93.37 29 SER B C 1
ATOM 2427 O O . SER B 1 29 ? 1.845 42.045 38.421 1 93.37 29 SER B O 1
ATOM 2429 N N . ALA B 1 30 ? 1.78 43.748 39.851 1 93.13 30 ALA B N 1
ATOM 2430 C CA . ALA B 1 30 ? 0.562 44.33 39.294 1 93.13 30 ALA B CA 1
ATOM 2431 C C . ALA B 1 30 ? 0.889 45.367 38.223 1 93.13 30 ALA B C 1
ATOM 2433 O O . ALA B 1 30 ? -0.009 45.875 37.548 1 93.13 30 ALA B O 1
ATOM 2434 N N . ASP B 1 31 ? 2.141 45.705 38.101 1 95.42 31 ASP B N 1
ATOM 2435 C CA . ASP B 1 31 ? 2.6 46.698 37.134 1 95.42 31 ASP B CA 1
ATOM 2436 C C . ASP B 1 31 ? 2.762 46.08 35.747 1 95.42 31 ASP B C 1
ATOM 2438 O O . ASP B 1 31 ? 3.798 45.485 35.443 1 95.42 31 ASP B O 1
ATOM 2442 N N . ALA B 1 32 ? 1.814 46.302 34.883 1 95.57 32 ALA B N 1
ATOM 2443 C CA . ALA B 1 32 ? 1.808 45.711 33.547 1 95.57 32 ALA B CA 1
ATOM 2444 C C . ALA B 1 32 ? 2.99 46.211 32.721 1 95.57 32 ALA B C 1
ATOM 2446 O O . ALA B 1 32 ? 3.563 45.46 31.928 1 95.57 32 ALA B O 1
ATOM 2447 N N . ASP B 1 33 ? 3.367 47.422 32.931 1 96.85 33 ASP B N 1
ATOM 2448 C CA . ASP B 1 33 ? 4.482 47.986 32.175 1 96.85 33 ASP B CA 1
ATOM 2449 C C . ASP B 1 33 ? 5.801 47.325 32.568 1 96.85 33 ASP B C 1
ATOM 2451 O O . ASP B 1 33 ? 6.625 47.011 31.707 1 96.85 33 ASP B O 1
ATOM 2455 N N . ALA B 1 34 ? 5.929 47.158 33.812 1 96.07 34 ALA B N 1
ATOM 2456 C CA . ALA B 1 34 ? 7.135 46.485 34.287 1 96.07 34 ALA B CA 1
ATOM 2457 C C . ALA B 1 34 ? 7.197 45.048 33.778 1 96.07 34 ALA B C 1
ATOM 2459 O O . ALA B 1 34 ? 8.269 44.556 33.417 1 96.07 34 ALA B O 1
ATOM 2460 N N . ARG B 1 35 ? 6.058 44.406 33.719 1 97.22 35 ARG B N 1
ATOM 2461 C CA . ARG B 1 35 ? 5.992 43.032 33.231 1 97.22 35 ARG B CA 1
ATOM 2462 C C . ARG B 1 35 ? 6.285 42.968 31.736 1 97.22 35 ARG B C 1
ATOM 2464 O O . ARG B 1 35 ? 6.962 42.05 31.27 1 97.22 35 ARG B O 1
ATOM 2471 N N . LEU B 1 36 ? 5.835 43.914 31.034 1 97.72 36 LEU B N 1
ATOM 2472 C CA . LEU B 1 36 ? 6.139 43.967 29.608 1 97.72 36 LEU B CA 1
ATOM 2473 C C . LEU B 1 36 ? 7.633 44.164 29.378 1 97.72 36 LEU B C 1
ATOM 2475 O O . LEU B 1 36 ? 8.22 43.528 28.5 1 97.72 36 LEU B O 1
ATOM 2479 N N . ASP B 1 37 ? 8.218 45.042 30.122 1 97.39 37 ASP B N 1
ATOM 2480 C CA . ASP B 1 37 ? 9.654 45.276 30.003 1 97.39 37 ASP B CA 1
ATOM 2481 C C . ASP B 1 37 ? 10.445 44.007 30.313 1 97.39 37 ASP B C 1
ATOM 2483 O O . ASP B 1 37 ? 11.423 43.697 29.629 1 97.39 37 ASP B O 1
ATOM 2487 N N . PHE B 1 38 ? 10.001 43.391 31.287 1 96.91 38 PHE B N 1
ATOM 2488 C CA . PHE B 1 38 ? 10.635 42.118 31.607 1 96.91 38 PHE B CA 1
ATOM 2489 C C . PHE B 1 38 ? 10.499 41.139 30.447 1 96.91 38 PHE B C 1
ATOM 2491 O O . PHE B 1 38 ? 11.468 40.477 30.07 1 96.91 38 PHE B O 1
ATOM 2498 N N . ALA B 1 39 ? 9.274 40.967 29.934 1 97.93 39 ALA B N 1
ATOM 2499 C CA . ALA B 1 39 ? 9.015 40.035 28.84 1 97.93 39 ALA B CA 1
ATOM 2500 C C . ALA B 1 39 ? 9.896 40.345 27.634 1 97.93 39 ALA B C 1
ATOM 2502 O O . ALA B 1 39 ? 10.406 39.434 26.978 1 97.93 39 ALA B O 1
ATOM 2503 N N . ARG B 1 40 ? 10.128 41.603 27.354 1 97.95 40 ARG B N 1
ATOM 2504 C CA . ARG B 1 40 ? 11.012 42.014 26.268 1 97.95 40 ARG B CA 1
ATOM 2505 C C . ARG B 1 40 ? 12.437 41.528 26.509 1 97.95 40 ARG B C 1
ATOM 2507 O O . ARG B 1 40 ? 13.072 40.98 25.605 1 97.95 40 ARG B O 1
ATOM 2514 N N . ARG B 1 41 ? 12.813 41.758 27.676 1 97.27 41 ARG B N 1
ATOM 2515 C CA . ARG B 1 41 ? 14.173 41.352 28.016 1 97.27 41 ARG B CA 1
ATOM 2516 C C . ARG B 1 41 ? 14.322 39.835 27.961 1 97.27 41 ARG B C 1
ATOM 2518 O O . ARG B 1 41 ? 15.324 39.322 27.457 1 97.27 41 ARG B O 1
ATOM 2525 N N . ALA B 1 42 ? 13.368 39.247 28.486 1 97.24 42 ALA B N 1
ATOM 2526 C CA . ALA B 1 42 ? 13.392 37.787 28.44 1 97.24 42 ALA B CA 1
ATOM 2527 C C . ALA B 1 42 ? 13.445 37.285 27 1 97.24 42 ALA B C 1
ATOM 2529 O O . ALA B 1 42 ? 14.209 36.37 26.682 1 97.24 42 ALA B O 1
ATOM 2530 N N . PHE B 1 43 ? 12.679 37.802 26.145 1 97.66 43 PHE B N 1
ATOM 2531 C CA . PHE B 1 43 ? 12.675 37.435 24.734 1 97.66 43 PHE B CA 1
ATOM 2532 C C . PHE B 1 43 ? 14.051 37.651 24.115 1 97.66 43 PHE B C 1
ATOM 2534 O O . PHE B 1 43 ? 14.561 36.783 23.403 1 97.66 43 PHE B O 1
ATOM 2541 N N . GLU B 1 44 ? 14.636 38.739 24.4 1 97.25 44 GLU B N 1
ATOM 2542 C CA . GLU B 1 44 ? 15.95 39.072 23.858 1 97.25 44 GLU B CA 1
ATOM 2543 C C . GLU B 1 44 ? 17.012 38.09 24.343 1 97.25 44 GLU B C 1
ATOM 2545 O O . GLU B 1 44 ? 17.977 37.808 23.629 1 97.25 44 GLU B O 1
ATOM 2550 N N . GLN B 1 45 ? 16.711 37.608 25.547 1 95.92 45 GLN B N 1
ATOM 2551 C CA . GLN B 1 45 ? 17.642 36.646 26.127 1 95.92 45 GLN B CA 1
ATOM 2552 C C . GLN B 1 45 ? 17.273 35.218 25.735 1 95.92 45 GLN B C 1
ATOM 2554 O O . GLN B 1 45 ? 17.799 34.258 26.301 1 95.92 45 GLN B O 1
ATOM 2559 N N . LYS B 1 46 ? 16.273 35.086 24.875 1 97.26 46 LYS B N 1
ATOM 2560 C CA . LYS B 1 46 ? 15.844 33.816 24.298 1 97.26 46 LYS B CA 1
ATOM 2561 C C . LYS B 1 46 ? 15.126 32.956 25.335 1 97.26 46 LYS B C 1
ATOM 2563 O O . LYS B 1 46 ? 15.09 31.73 25.215 1 97.26 46 LYS B O 1
ATOM 2568 N N . LYS B 1 47 ? 14.765 33.545 26.366 1 96.65 47 LYS B N 1
ATOM 2569 C CA . LYS B 1 47 ? 13.895 32.898 27.344 1 96.65 47 LYS B CA 1
ATOM 2570 C C . LYS B 1 47 ? 12.428 33.021 26.942 1 96.65 47 LYS B C 1
ATOM 2572 O O . LYS B 1 47 ? 11.636 33.649 27.647 1 96.65 47 LYS B O 1
ATOM 2577 N N . TYR B 1 48 ? 12.068 32.379 25.939 1 98.07 48 TYR B N 1
ATOM 2578 C CA . TYR B 1 48 ? 10.803 32.579 25.242 1 98.07 48 TYR B CA 1
ATOM 2579 C C . TYR B 1 48 ? 9.632 32.086 26.083 1 98.07 48 TYR B C 1
ATOM 2581 O O . TYR B 1 48 ? 8.556 32.689 26.074 1 98.07 48 TYR B O 1
ATOM 2589 N N . THR B 1 49 ? 9.812 31.035 26.84 1 97.37 49 THR B N 1
ATOM 2590 C CA . THR B 1 49 ? 8.744 30.499 27.676 1 97.37 49 THR B CA 1
ATOM 2591 C C . THR B 1 49 ? 8.362 31.493 28.768 1 97.37 49 THR B C 1
ATOM 2593 O O . THR B 1 49 ? 7.176 31.72 29.021 1 97.37 49 THR B O 1
ATOM 2596 N N . GLN B 1 50 ? 9.336 32.11 29.336 1 96.88 50 GLN B N 1
ATOM 2597 C CA . GLN B 1 50 ? 9.076 33.104 30.372 1 96.88 50 GLN B CA 1
ATOM 2598 C C . GLN B 1 50 ? 8.372 34.328 29.796 1 96.88 50 GLN B C 1
ATOM 2600 O O . GLN B 1 50 ? 7.417 34.838 30.388 1 96.88 50 GLN B O 1
ATOM 2605 N N . ALA B 1 51 ? 8.908 34.756 28.668 1 98.08 51 ALA B N 1
ATOM 2606 C CA . ALA B 1 51 ? 8.274 35.891 28.003 1 98.08 51 ALA B CA 1
ATOM 2607 C C . ALA B 1 51 ? 6.803 35.606 27.713 1 98.08 51 ALA B C 1
ATOM 2609 O O . ALA B 1 51 ? 5.929 36.4 28.068 1 98.08 51 ALA B O 1
ATOM 2610 N N . ALA B 1 52 ? 6.539 34.408 27.141 1 98.22 52 ALA B N 1
ATOM 2611 C CA . ALA B 1 52 ? 5.175 34.042 26.767 1 98.22 52 ALA B CA 1
ATOM 2612 C C . ALA B 1 52 ? 4.274 33.955 27.995 1 98.22 52 ALA B C 1
ATOM 2614 O O . ALA B 1 52 ? 3.133 34.423 27.97 1 98.22 52 ALA B O 1
ATOM 2615 N N . THR B 1 53 ? 4.759 33.378 29.052 1 97.48 53 THR B N 1
ATOM 2616 C CA . THR B 1 53 ? 3.973 33.207 30.269 1 97.48 53 THR B CA 1
ATOM 2617 C C . THR B 1 53 ? 3.557 34.561 30.839 1 97.48 53 THR B C 1
ATOM 2619 O O . THR B 1 53 ? 2.38 34.782 31.13 1 97.48 53 THR B O 1
ATOM 2622 N N . VAL B 1 54 ? 4.496 35.478 30.955 1 97.28 54 VAL B N 1
ATOM 2623 C CA . VAL B 1 54 ? 4.231 36.799 31.514 1 97.28 54 VAL B CA 1
ATOM 2624 C C . VAL B 1 54 ? 3.271 37.562 30.605 1 97.28 54 VAL B C 1
ATOM 2626 O O . VAL B 1 54 ? 2.306 38.168 31.079 1 97.28 54 VAL B O 1
ATOM 2629 N N . LEU B 1 55 ? 3.524 37.47 29.369 1 98.16 55 LEU B N 1
ATOM 2630 C CA . LEU B 1 55 ? 2.711 38.205 28.406 1 98.16 55 LEU B CA 1
ATOM 2631 C C . LEU B 1 55 ? 1.276 37.69 28.401 1 98.16 55 LEU B C 1
ATOM 2633 O O . LEU B 1 55 ? 0.332 38.469 28.246 1 98.16 55 LEU B O 1
ATOM 2637 N N . THR B 1 56 ? 1.121 36.39 28.513 1 97.02 56 THR B N 1
ATOM 2638 C CA . THR B 1 56 ? -0.216 35.807 28.51 1 97.02 56 THR B CA 1
ATOM 2639 C C . THR B 1 56 ? -1.089 36.45 29.584 1 97.02 56 THR B C 1
ATOM 2641 O O . THR B 1 56 ? -2.274 36.702 29.359 1 97.02 56 THR B O 1
ATOM 2644 N N . ASP B 1 57 ? -0.473 36.867 30.637 1 94.93 57 ASP B N 1
ATOM 2645 C CA . ASP B 1 57 ? -1.198 37.397 31.787 1 94.93 57 ASP B CA 1
ATOM 2646 C C . ASP B 1 57 ? -1.546 38.87 31.586 1 94.93 57 ASP B C 1
ATOM 2648 O O . ASP B 1 57 ? -2.522 39.366 32.152 1 94.93 57 ASP B O 1
ATOM 2652 N N . ILE B 1 58 ? -0.772 39.571 30.727 1 96.07 58 ILE B N 1
ATOM 2653 C CA . ILE B 1 58 ? -0.908 41.02 30.818 1 96.07 58 ILE B CA 1
ATOM 2654 C C . ILE B 1 58 ? -1.393 41.578 29.482 1 96.07 58 ILE B C 1
ATOM 2656 O O . ILE B 1 58 ? -1.729 42.76 29.38 1 96.07 58 ILE B O 1
ATOM 2660 N N . VAL B 1 59 ? -1.459 40.784 28.473 1 96.46 59 VAL B N 1
ATOM 2661 C CA . VAL B 1 59 ? -1.779 41.3 27.147 1 96.46 59 VAL B CA 1
ATOM 2662 C C . VAL B 1 59 ? -3.144 41.984 27.174 1 96.46 59 VAL B C 1
ATOM 2664 O O . VAL B 1 59 ? -3.345 43.009 26.519 1 96.46 59 VAL B O 1
ATOM 2667 N N . THR B 1 60 ? -4.038 41.534 27.964 1 94.97 60 THR B N 1
ATOM 2668 C CA . THR B 1 60 ? -5.386 42.09 28.006 1 94.97 60 THR B CA 1
ATOM 2669 C C . THR B 1 60 ? -5.387 43.454 28.689 1 94.97 60 THR B C 1
ATOM 2671 O O . THR B 1 60 ? -6.238 44.298 28.402 1 94.97 60 THR B O 1
ATOM 2674 N N . ALA B 1 61 ? -4.42 43.708 29.586 1 94.9 61 ALA B N 1
ATOM 2675 C CA . ALA B 1 61 ? -4.336 44.97 30.316 1 94.9 61 ALA B CA 1
ATOM 2676 C C . ALA B 1 61 ? -3.955 46.118 29.386 1 94.9 61 ALA B C 1
ATOM 2678 O O . ALA B 1 61 ? -4.158 47.288 29.718 1 94.9 61 ALA B O 1
ATOM 2679 N N . PHE B 1 62 ? -3.441 45.759 28.251 1 96.01 62 PHE B N 1
ATOM 2680 C CA . PHE B 1 62 ? -2.934 46.802 27.367 1 96.01 62 PHE B CA 1
ATOM 2681 C C . PHE B 1 62 ? -3.943 47.12 26.27 1 96.01 62 PHE B C 1
ATOM 2683 O O . PHE B 1 62 ? -3.71 48.002 25.442 1 96.01 62 PHE B O 1
ATOM 2690 N N . LYS B 1 63 ? -5.01 46.44 26.328 1 92.3 63 LYS B N 1
ATOM 2691 C CA . LYS B 1 63 ? -6.013 46.706 25.3 1 92.3 63 LYS B CA 1
ATOM 2692 C C . LYS B 1 63 ? -6.383 48.186 25.263 1 92.3 63 LYS B C 1
ATOM 2694 O O . LYS B 1 63 ? -6.648 48.791 26.304 1 92.3 63 LYS B O 1
ATOM 2699 N N . GLY B 1 64 ? -6.325 48.778 24.115 1 91.3 64 GLY B N 1
ATOM 2700 C CA . GLY B 1 64 ? -6.708 50.17 23.942 1 91.3 64 GLY B CA 1
ATOM 2701 C C . GLY B 1 64 ? -5.573 51.139 24.211 1 91.3 64 GLY B C 1
ATOM 2702 O O . GLY B 1 64 ? -5.746 52.354 24.092 1 91.3 64 GLY B O 1
ATOM 2703 N N . THR B 1 65 ? -4.478 50.594 24.59 1 94.57 65 THR B N 1
ATOM 2704 C CA . THR B 1 65 ? -3.309 51.437 24.814 1 94.57 65 THR B CA 1
ATOM 2705 C C . THR B 1 65 ? -2.337 51.335 23.642 1 94.57 65 THR B C 1
ATOM 2707 O O . THR B 1 65 ? -2.522 50.511 22.744 1 94.57 65 THR B O 1
ATOM 2710 N N . ALA B 1 66 ? -1.347 52.182 23.592 1 94.45 66 ALA B N 1
ATOM 2711 C CA . ALA B 1 66 ? -0.338 52.197 22.537 1 94.45 66 ALA B CA 1
ATOM 2712 C C . ALA B 1 66 ? 0.513 50.931 22.573 1 94.45 66 ALA B C 1
ATOM 2714 O O . ALA B 1 66 ? 1.194 50.605 21.598 1 94.45 66 ALA B O 1
ATOM 2715 N N . LYS B 1 67 ? 0.475 50.138 23.654 1 97.04 67 LYS B N 1
ATOM 2716 C CA . LYS B 1 67 ? 1.339 48.975 23.833 1 97.04 67 LYS B CA 1
ATOM 2717 C C . LYS B 1 67 ? 0.605 47.684 23.479 1 97.04 67 LYS B C 1
ATOM 2719 O O . LYS B 1 67 ? 1.184 46.598 23.537 1 97.04 67 LYS B O 1
ATOM 2724 N N . ALA B 1 68 ? -0.632 47.779 23.129 1 97.16 68 ALA B N 1
ATOM 2725 C CA . ALA B 1 68 ? -1.472 46.615 22.858 1 97.16 68 ALA B CA 1
ATOM 2726 C C . ALA B 1 68 ? -0.913 45.793 21.701 1 97.16 68 ALA B C 1
ATOM 2728 O O . ALA B 1 68 ? -0.762 44.574 21.813 1 97.16 68 ALA B O 1
ATOM 2729 N N . GLU B 1 69 ? -0.562 46.394 20.645 1 97.68 69 GLU B N 1
ATOM 2730 C CA . GLU B 1 69 ? -0.048 45.708 19.463 1 97.68 69 GLU B CA 1
ATOM 2731 C C . GLU B 1 69 ? 1.269 44.999 19.766 1 97.68 69 GLU B C 1
ATOM 2733 O O . GLU B 1 69 ? 1.433 43.82 19.444 1 97.68 69 GLU B O 1
ATOM 2738 N N . GLU B 1 70 ? 2.134 45.741 20.341 1 97.46 70 GLU B N 1
ATOM 2739 C CA . GLU B 1 70 ? 3.461 45.202 20.621 1 97.46 70 GLU B CA 1
ATOM 2740 C C . GLU B 1 70 ? 3.383 43.999 21.556 1 97.46 70 GLU B C 1
ATOM 2742 O O . GLU B 1 70 ? 4.053 42.988 21.334 1 97.46 70 GLU B O 1
ATOM 2747 N N . SER B 1 71 ? 2.583 44.145 22.589 1 98.22 71 SER B N 1
ATOM 2748 C CA . SER B 1 71 ? 2.509 43.072 23.576 1 98.22 71 SER B CA 1
ATOM 2749 C C . SER B 1 71 ? 1.932 41.799 22.966 1 98.22 71 SER B C 1
ATOM 2751 O O . SER B 1 71 ? 2.457 40.706 23.187 1 98.22 71 SER B O 1
ATOM 2753 N N . LEU B 1 72 ? 0.865 41.901 22.2 1 98.34 72 LEU B N 1
ATOM 2754 C CA . LEU B 1 72 ? 0.241 40.743 21.568 1 98.34 72 LEU B CA 1
ATOM 2755 C C . LEU B 1 72 ? 1.166 40.131 20.521 1 98.34 72 LEU B C 1
ATOM 2757 O O . LEU B 1 72 ? 1.283 38.907 20.43 1 98.34 72 LEU B O 1
ATOM 2761 N N . TYR B 1 73 ? 1.811 40.9 19.771 1 98.56 73 TYR B N 1
ATOM 2762 C CA . TYR B 1 73 ? 2.762 40.407 18.781 1 98.56 73 TYR B CA 1
ATOM 2763 C C . TYR B 1 73 ? 3.921 39.68 19.454 1 98.56 73 TYR B C 1
ATOM 2765 O O . TYR B 1 73 ? 4.336 38.61 19.003 1 98.56 73 TYR B O 1
ATOM 2773 N N . LEU B 1 74 ? 4.461 40.319 20.449 1 98.57 74 LEU B N 1
ATOM 2774 C CA . LEU B 1 74 ? 5.576 39.717 21.173 1 98.57 74 LEU B CA 1
ATOM 2775 C C . LEU B 1 74 ? 5.172 38.375 21.774 1 98.57 74 LEU B C 1
ATOM 2777 O O . LEU B 1 74 ? 5.976 37.442 21.817 1 98.57 74 LEU B O 1
ATOM 2781 N N . LEU B 1 75 ? 3.952 38.295 22.231 1 98.71 75 LEU B N 1
ATOM 2782 C CA . LEU B 1 75 ? 3.431 37.033 22.743 1 98.71 75 LEU B CA 1
ATOM 2783 C C . LEU B 1 75 ? 3.43 35.964 21.655 1 98.71 75 LEU B C 1
ATOM 2785 O O . LEU B 1 75 ? 3.936 34.859 21.864 1 98.71 75 LEU B O 1
ATOM 2789 N N . ALA B 1 76 ? 2.933 36.25 20.52 1 98.81 76 ALA B N 1
ATOM 2790 C CA . ALA B 1 76 ? 2.913 35.331 19.385 1 98.81 76 ALA B CA 1
ATOM 2791 C C . ALA B 1 76 ? 4.327 34.918 18.989 1 98.81 76 ALA B C 1
ATOM 2793 O O . ALA B 1 76 ? 4.605 33.731 18.801 1 98.81 76 ALA B O 1
ATOM 2794 N N . LEU B 1 77 ? 5.181 35.905 18.925 1 98.54 77 LEU B N 1
ATOM 2795 C CA . LEU B 1 77 ? 6.565 35.676 18.523 1 98.54 77 LEU B CA 1
ATOM 2796 C C . LEU B 1 77 ? 7.29 34.805 19.542 1 98.54 77 LEU B C 1
ATOM 2798 O O . LEU B 1 77 ? 8.147 33.997 19.176 1 98.54 77 LEU B O 1
ATOM 2802 N N . SER B 1 78 ? 6.957 35.033 20.773 1 98.74 78 SER B N 1
ATOM 2803 C CA . SER B 1 78 ? 7.569 34.217 21.816 1 98.74 78 SER B CA 1
ATOM 2804 C C . SER B 1 78 ? 7.224 32.743 21.639 1 98.74 78 SER B C 1
ATOM 2806 O O . SER B 1 78 ? 8.096 31.878 21.75 1 98.74 78 SER B O 1
ATOM 2808 N N . HIS B 1 79 ? 6.028 32.451 21.373 1 98.66 79 HIS B N 1
ATOM 2809 C CA . HIS B 1 79 ? 5.632 31.076 21.09 1 98.66 79 HIS B CA 1
ATOM 2810 C C . HIS B 1 79 ? 6.299 30.562 19.818 1 98.66 79 HIS B C 1
ATOM 2812 O O . HIS B 1 79 ? 6.709 29.401 19.753 1 98.66 79 HIS B O 1
ATOM 2818 N N . TYR B 1 80 ? 6.422 31.351 18.804 1 98.5 80 TYR B N 1
ATOM 2819 C CA . TYR B 1 80 ? 7.055 30.985 17.542 1 98.5 80 TYR B CA 1
ATOM 2820 C C . TYR B 1 80 ? 8.513 30.597 17.756 1 98.5 80 TYR B C 1
ATOM 2822 O O . TYR B 1 80 ? 8.954 29.54 17.299 1 98.5 80 TYR B O 1
ATOM 2830 N N . GLU B 1 81 ? 9.181 31.495 18.455 1 98 81 GLU B N 1
ATOM 2831 C CA . GLU B 1 81 ? 10.601 31.256 18.695 1 98 81 GLU B CA 1
ATOM 2832 C C . GLU B 1 81 ? 10.812 30.037 19.588 1 98 81 GLU B C 1
ATOM 2834 O O . GLU B 1 81 ? 11.875 29.413 19.554 1 98 81 GLU B O 1
ATOM 2839 N N . ASN B 1 82 ? 9.792 29.674 20.349 1 97.43 82 ASN B N 1
ATOM 2840 C CA . ASN B 1 82 ? 9.838 28.474 21.179 1 97.43 82 ASN B CA 1
ATOM 2841 C C . ASN B 1 82 ? 9.366 27.243 20.411 1 97.43 82 ASN B C 1
ATOM 2843 O O . ASN B 1 82 ? 9.102 26.197 21.007 1 97.43 82 ASN B O 1
ATOM 2847 N N . LYS B 1 83 ? 9.044 27.402 19.107 1 97.23 83 LYS B N 1
ATOM 2848 C CA . LYS B 1 83 ? 8.665 26.344 18.174 1 97.23 83 LYS B CA 1
ATOM 2849 C C . LYS B 1 83 ? 7.276 25.8 18.496 1 97.23 83 LYS B C 1
ATOM 2851 O O . LYS B 1 83 ? 6.95 24.666 18.136 1 97.23 83 LYS B O 1
ATOM 2856 N N . ASP B 1 84 ? 6.574 26.495 19.312 1 97.15 84 ASP B N 1
ATOM 2857 C CA . ASP B 1 84 ? 5.154 26.219 19.503 1 97.15 84 ASP B CA 1
ATOM 2858 C C . ASP B 1 84 ? 4.311 26.917 18.438 1 97.15 84 ASP B C 1
ATOM 2860 O O . ASP B 1 84 ? 3.602 27.881 18.733 1 97.15 84 ASP B O 1
ATOM 2864 N N . TYR B 1 85 ? 4.297 26.408 17.303 1 97.33 85 TYR B N 1
ATOM 2865 C CA . TYR B 1 85 ? 3.768 27.08 16.121 1 97.33 85 TYR B CA 1
ATOM 2866 C C . TYR B 1 85 ? 2.245 27.116 16.15 1 97.33 85 TYR B C 1
ATOM 2868 O O . TYR B 1 85 ? 1.631 28.068 15.662 1 97.33 85 TYR B O 1
ATOM 2876 N N . GLU B 1 86 ? 1.643 26.075 16.757 1 95.46 86 GLU B N 1
ATOM 2877 C CA . GLU B 1 86 ? 0.186 26.061 16.849 1 95.46 86 GLU B CA 1
ATOM 2878 C C . GLU B 1 86 ? -0.325 27.216 17.706 1 95.46 86 GLU B C 1
ATOM 2880 O O . GLU B 1 86 ? -1.176 27.992 17.268 1 95.46 86 GLU B O 1
ATOM 2885 N N . THR B 1 87 ? 0.259 27.378 18.863 1 97.51 87 THR B N 1
ATOM 2886 C CA . THR B 1 87 ? -0.134 28.464 19.754 1 97.51 87 THR B CA 1
ATOM 2887 C C . THR B 1 87 ? 0.229 29.817 19.15 1 97.51 87 THR B C 1
ATOM 2889 O O . THR B 1 87 ? -0.559 30.763 19.215 1 97.51 87 THR B O 1
ATOM 2892 N N . SER B 1 88 ? 1.431 29.852 18.58 1 98.36 88 SER B N 1
ATOM 2893 C CA . SER B 1 88 ? 1.874 31.075 17.919 1 98.36 88 SER B CA 1
ATOM 2894 C C . SER B 1 88 ? 0.892 31.504 16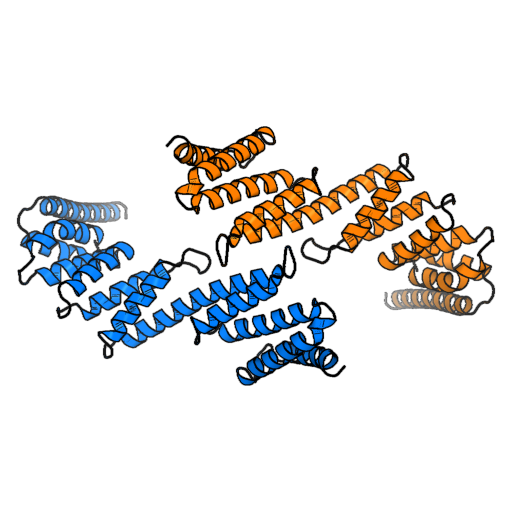.834 1 98.36 88 SER B C 1
ATOM 2896 O O . SER B 1 88 ? 0.489 32.668 16.779 1 98.36 88 SER B O 1
ATOM 2898 N N . GLY B 1 89 ? 0.55 30.535 15.997 1 97.63 89 GLY B N 1
ATOM 2899 C CA . GLY B 1 89 ? -0.391 30.828 14.927 1 97.63 89 GLY B CA 1
ATOM 2900 C C . GLY B 1 89 ? -1.699 31.41 15.427 1 97.63 89 GLY B C 1
ATOM 2901 O O . GLY B 1 89 ? -2.226 32.358 14.841 1 97.63 89 GLY B O 1
ATOM 2902 N N . ALA B 1 90 ? -2.194 30.887 16.524 1 96.98 90 ALA B N 1
ATOM 2903 C CA . ALA B 1 90 ? -3.439 31.392 17.099 1 96.98 90 ALA B CA 1
ATOM 2904 C C . ALA B 1 90 ? -3.287 32.843 17.547 1 96.98 90 ALA B C 1
ATOM 2906 O O . ALA B 1 90 ? -4.174 33.667 17.31 1 96.98 90 ALA B O 1
ATOM 2907 N N . TYR B 1 91 ? -2.196 33.203 18.133 1 98.33 91 TYR B N 1
ATOM 2908 C CA . TYR B 1 91 ? -1.985 34.563 18.618 1 98.33 91 TYR B CA 1
ATOM 2909 C C . TYR B 1 91 ? -1.729 35.52 17.46 1 98.33 91 TYR B C 1
ATOM 2911 O O . TYR B 1 91 ? -2.177 36.669 17.486 1 98.33 91 TYR B O 1
ATOM 2919 N N . PHE B 1 92 ? -0.999 35.077 16.431 1 98.65 92 PHE B N 1
ATOM 2920 C CA . PHE B 1 92 ? -0.829 35.918 15.252 1 98.65 92 PHE B CA 1
ATOM 2921 C C . PHE B 1 92 ? -2.173 36.202 14.592 1 98.65 92 PHE B C 1
ATOM 2923 O O . PHE B 1 92 ? -2.441 37.332 14.179 1 98.65 92 PHE B O 1
ATOM 2930 N N . LYS B 1 93 ? -2.973 35.184 14.558 1 97.94 93 LYS B N 1
ATOM 2931 C CA . LYS B 1 93 ? -4.304 35.382 13.99 1 97.94 93 LYS B CA 1
ATOM 2932 C C . LYS B 1 93 ? -5.106 36.39 14.809 1 97.94 93 LYS B C 1
ATOM 2934 O O . LYS B 1 93 ? -5.764 37.269 14.248 1 97.94 93 LYS B O 1
ATOM 2939 N N . THR B 1 94 ? -5.045 36.221 16.085 1 97.82 94 THR B N 1
ATOM 2940 C CA . THR B 1 94 ? -5.705 37.19 16.953 1 97.82 94 THR B CA 1
ATOM 2941 C C . THR B 1 94 ? -5.194 38.601 16.674 1 97.82 94 THR B C 1
ATOM 2943 O O . THR B 1 94 ? -5.984 39.541 16.559 1 97.82 94 THR B O 1
ATOM 2946 N N . TYR B 1 95 ? -3.942 38.781 16.522 1 98.2 95 TYR B N 1
ATOM 2947 C CA . TYR B 1 95 ? -3.33 40.083 16.281 1 98.2 95 TYR B CA 1
ATOM 2948 C C . TYR B 1 95 ? -3.845 40.696 14.984 1 98.2 95 TYR B C 1
ATOM 2950 O O . TYR B 1 95 ? -4.354 41.819 14.98 1 98.2 95 TYR B O 1
ATOM 2958 N N . TYR B 1 96 ? -3.699 39.953 13.859 1 97.74 96 TYR B N 1
ATOM 2959 C CA . TYR B 1 96 ? -4.007 40.597 12.587 1 97.74 96 TYR B CA 1
ATOM 2960 C C . TYR B 1 96 ? -5.512 40.747 12.402 1 97.74 96 TYR B C 1
ATOM 2962 O O . TYR B 1 96 ? -5.965 41.497 11.534 1 97.74 96 TYR B O 1
ATOM 2970 N N . SER B 1 97 ? -6.26 39.967 13.192 1 97.46 97 SER B N 1
ATOM 2971 C CA . SER B 1 97 ? -7.702 40.188 13.187 1 97.46 97 SER B CA 1
ATOM 2972 C C . SER B 1 97 ? -8.068 41.468 13.931 1 97.46 97 SER B C 1
ATOM 2974 O O . SER B 1 97 ? -8.916 42.238 13.474 1 97.46 97 SER B O 1
ATOM 2976 N N . ARG B 1 98 ? -7.378 41.766 14.97 1 96.73 98 ARG B N 1
ATOM 2977 C CA . ARG B 1 98 ? -7.647 42.925 15.815 1 96.73 98 ARG B CA 1
ATOM 2978 C C . ARG B 1 98 ? -7.014 44.185 15.233 1 96.73 98 ARG B C 1
ATOM 2980 O O . ARG B 1 98 ? -7.573 45.278 15.35 1 96.73 98 ARG B O 1
ATOM 2987 N N . TYR B 1 99 ? -5.866 44.036 14.654 1 96.81 99 TYR B N 1
ATOM 2988 C CA . TYR B 1 99 ? -5.104 45.158 14.118 1 96.81 99 TYR B CA 1
ATOM 2989 C C . TYR B 1 99 ? -4.708 44.905 12.668 1 96.81 99 TYR B C 1
ATOM 2991 O O . TYR B 1 99 ? -3.52 44.863 12.341 1 96.81 99 TYR B O 1
ATOM 2999 N N . PRO B 1 100 ? -5.63 44.858 11.768 1 96.52 100 PRO B N 1
ATOM 3000 C CA . PRO B 1 100 ? -5.342 44.509 10.375 1 96.52 100 PRO B CA 1
ATOM 3001 C C . PRO B 1 100 ? -4.413 45.512 9.695 1 96.52 100 PRO B C 1
ATOM 3003 O O . PRO B 1 100 ? -3.74 45.171 8.718 1 96.52 100 PRO B O 1
ATOM 3006 N N . LYS B 1 101 ? -4.353 46.714 10.284 1 95.73 101 LYS B N 1
ATOM 3007 C CA . LYS B 1 101 ? -3.472 47.735 9.725 1 95.73 101 LYS B CA 1
ATOM 3008 C C . LYS B 1 101 ? -2.376 48.117 10.716 1 95.73 101 LYS B C 1
ATOM 3010 O O . LYS B 1 101 ? -1.775 49.188 10.603 1 95.73 101 LYS B O 1
ATOM 3015 N N . GLY B 1 102 ? -2.176 47.226 11.587 1 96.64 102 GLY B N 1
ATOM 3016 C CA . GLY B 1 102 ? -1.203 47.503 12.632 1 96.64 102 GLY B CA 1
ATOM 3017 C C . GLY B 1 102 ? 0.232 47.428 12.146 1 96.64 102 GLY B C 1
ATOM 3018 O O . GLY B 1 102 ? 0.491 46.985 11.025 1 96.64 102 GLY B O 1
ATOM 3019 N N . LYS B 1 103 ? 1.169 47.801 13.033 1 96.9 103 LYS B N 1
ATOM 3020 C CA . LYS B 1 103 ? 2.599 47.886 12.751 1 96.9 103 LYS B CA 1
ATOM 3021 C C . LYS B 1 103 ? 3.165 46.521 12.369 1 96.9 103 LYS B C 1
ATOM 3023 O O . LYS B 1 103 ? 4.061 46.429 11.527 1 96.9 103 LYS B O 1
ATOM 3028 N N . TYR B 1 104 ? 2.562 45.506 12.944 1 97.96 104 TYR B N 1
ATOM 3029 C CA . TYR B 1 104 ? 3.147 44.178 12.793 1 97.96 104 TYR B CA 1
ATOM 3030 C C . TYR B 1 104 ? 2.242 43.275 11.964 1 97.96 104 TYR B C 1
ATOM 3032 O O . TYR B 1 104 ? 2.424 42.055 11.942 1 97.96 104 TYR B O 1
ATOM 3040 N N . ALA B 1 105 ? 1.246 43.791 11.365 1 98.19 105 ALA B N 1
ATOM 3041 C CA . ALA B 1 105 ? 0.238 43 10.663 1 98.19 105 ALA B CA 1
ATOM 3042 C C . ALA B 1 105 ? 0.876 42.142 9.574 1 98.19 105 ALA B C 1
ATOM 3044 O O . ALA B 1 105 ? 0.558 40.958 9.442 1 98.19 105 ALA B O 1
ATOM 3045 N N . GLU B 1 106 ? 1.786 42.715 8.793 1 98.26 106 GLU B N 1
ATOM 3046 C CA . GLU B 1 106 ? 2.461 41.996 7.717 1 98.26 106 GLU B CA 1
ATOM 3047 C C . GLU B 1 106 ? 3.217 40.783 8.252 1 98.26 106 GLU B C 1
ATOM 3049 O O . GLU B 1 106 ? 2.997 39.658 7.799 1 98.26 106 GLU B O 1
ATOM 3054 N N . MET B 1 107 ? 4.046 41.021 9.25 1 98.35 107 MET B N 1
ATOM 3055 C CA . MET B 1 107 ? 4.861 39.937 9.79 1 98.35 107 MET B CA 1
ATOM 3056 C C . MET B 1 107 ? 4 38.934 10.55 1 98.35 107 MET B C 1
ATOM 3058 O O . MET B 1 107 ? 4.28 37.734 10.538 1 98.35 107 MET B O 1
ATOM 3062 N N . ALA B 1 108 ? 2.953 39.422 11.202 1 98.58 108 ALA B N 1
ATOM 3063 C CA . ALA B 1 108 ? 2.031 38.523 11.891 1 98.58 108 ALA B CA 1
ATOM 3064 C C . ALA B 1 108 ? 1.375 37.554 10.911 1 98.58 108 ALA B C 1
ATOM 3066 O O . ALA B 1 108 ? 1.313 36.349 11.167 1 98.58 108 ALA B O 1
ATOM 3067 N N . ARG B 1 109 ? 0.9 38.044 9.824 1 98.28 109 ARG B N 1
ATOM 3068 C CA . ARG B 1 109 ? 0.286 37.198 8.806 1 98.28 109 ARG B CA 1
ATOM 3069 C C . ARG B 1 109 ? 1.298 36.216 8.225 1 98.28 109 ARG B C 1
ATOM 3071 O O . ARG B 1 109 ? 0.976 35.049 7.996 1 98.28 109 ARG B O 1
ATOM 3078 N N . PHE B 1 110 ? 2.499 36.667 7.996 1 98.67 110 PHE B N 1
ATOM 3079 C CA . PHE B 1 110 ? 3.542 35.802 7.456 1 98.67 110 PHE B CA 1
ATOM 3080 C C . PHE B 1 110 ? 3.865 34.672 8.427 1 98.67 110 PHE B C 1
ATOM 3082 O O . PHE B 1 110 ? 3.808 33.497 8.06 1 98.67 110 PHE B O 1
ATOM 3089 N N . TYR B 1 111 ? 4.096 34.968 9.64 1 98.5 111 TYR B N 1
ATOM 3090 C CA . TYR B 1 111 ? 4.572 33.991 10.613 1 98.5 111 TYR B CA 1
ATOM 3091 C C . TYR B 1 111 ? 3.455 33.036 11.018 1 98.5 111 TYR B C 1
ATOM 3093 O O . TYR B 1 111 ? 3.716 31.893 11.4 1 98.5 111 TYR B O 1
ATOM 3101 N N . ALA B 1 112 ? 2.205 33.464 10.87 1 97.73 112 ALA B N 1
ATOM 3102 C CA . ALA B 1 112 ? 1.072 32.578 11.127 1 97.73 112 ALA B CA 1
ATOM 3103 C C . ALA B 1 112 ? 1.115 31.354 10.217 1 97.73 112 ALA B C 1
ATOM 3105 O O . ALA B 1 112 ? 0.804 30.241 10.649 1 97.73 112 ALA B O 1
ATOM 3106 N N . GLY B 1 113 ? 1.529 31.561 9.019 1 98.23 113 GLY B N 1
ATOM 3107 C CA . GLY B 1 113 ? 1.642 30.472 8.062 1 98.23 113 GLY B CA 1
ATOM 3108 C C . GLY B 1 113 ? 2.996 29.788 8.092 1 98.23 113 GLY B C 1
ATOM 3109 O O . GLY B 1 113 ? 3.077 28.559 8.045 1 98.23 113 GLY B O 1
ATOM 3110 N N . TYR B 1 114 ? 4.026 30.623 8.201 1 98.29 114 TYR B N 1
ATOM 3111 C CA . TYR B 1 114 ? 5.384 30.101 8.094 1 98.29 114 TYR B CA 1
ATOM 3112 C C . TYR B 1 114 ? 5.708 29.181 9.265 1 98.29 114 TYR B C 1
ATOM 3114 O O . TYR B 1 114 ? 6.456 28.212 9.113 1 98.29 114 TYR B O 1
ATOM 3122 N N . GLY B 1 115 ? 5.127 29.481 10.405 1 98.01 115 GLY B N 1
ATOM 3123 C CA . GLY B 1 115 ? 5.279 28.566 11.524 1 98.01 115 GLY B CA 1
ATOM 3124 C C . GLY B 1 115 ? 4.752 27.173 11.232 1 98.01 115 GLY B C 1
ATOM 3125 O O . GLY B 1 115 ? 5.42 26.178 11.519 1 98.01 115 GLY B O 1
ATOM 3126 N N . TYR B 1 116 ? 3.567 27.104 10.582 1 97 116 TYR B N 1
ATOM 3127 C CA . TYR B 1 116 ? 2.99 25.817 10.21 1 97 116 TYR B CA 1
ATOM 3128 C C . TYR B 1 116 ? 3.828 25.133 9.137 1 97 116 TYR B C 1
ATOM 3130 O O . TYR B 1 116 ? 3.924 23.903 9.106 1 97 116 TYR B O 1
ATOM 3138 N N . TYR B 1 117 ? 4.447 25.877 8.203 1 97.88 117 TYR B N 1
ATOM 3139 C CA . TYR B 1 117 ? 5.356 25.331 7.201 1 97.88 117 TYR B CA 1
ATOM 3140 C C . TYR B 1 117 ? 6.535 24.627 7.861 1 97.88 117 TYR B C 1
ATOM 3142 O O . TYR B 1 117 ? 6.887 23.507 7.484 1 97.88 117 TYR B O 1
ATOM 3150 N N . LEU B 1 118 ? 7.035 25.239 8.921 1 96.99 118 LEU B N 1
ATOM 3151 C CA . LEU B 1 118 ? 8.195 24.694 9.618 1 96.99 118 LEU B CA 1
ATOM 3152 C C . LEU B 1 118 ? 7.827 23.421 10.372 1 96.99 118 LEU B C 1
ATOM 3154 O O . LEU B 1 118 ? 8.677 22.554 10.587 1 96.99 118 LEU B O 1
ATOM 3158 N N . ASP B 1 119 ? 6.595 23.321 10.683 1 94.75 119 ASP B N 1
ATOM 3159 C CA . ASP B 1 119 ? 6.139 22.203 11.503 1 94.75 119 ASP B CA 1
ATOM 3160 C C . ASP B 1 119 ? 5.397 21.17 10.658 1 94.75 119 ASP B C 1
ATOM 3162 O O . ASP B 1 119 ? 4.747 20.272 11.197 1 94.75 119 ASP B O 1
ATOM 3166 N N . SER B 1 120 ? 5.343 21.331 9.391 1 94.68 120 SER B N 1
ATOM 3167 C CA . SER B 1 120 ? 4.598 20.428 8.519 1 94.68 120 SER B CA 1
ATOM 3168 C C . SER B 1 120 ? 5.153 19.009 8.588 1 94.68 120 SER B C 1
ATOM 3170 O O . SER B 1 120 ? 6.359 18.801 8.435 1 94.68 120 SER B O 1
ATOM 3172 N N . PRO B 1 121 ? 4.323 18.04 8.784 1 93.4 121 PRO B N 1
ATOM 3173 C CA . PRO B 1 121 ? 4.789 16.664 8.974 1 93.4 121 PRO B CA 1
ATOM 3174 C C . PRO B 1 121 ? 5.152 15.978 7.659 1 93.4 121 PRO B C 1
ATOM 3176 O O . PRO B 1 121 ? 4.941 16.545 6.583 1 93.4 121 PRO B O 1
ATOM 3179 N N . GLU B 1 122 ? 5.645 14.716 7.847 1 93.16 122 GLU B N 1
ATOM 3180 C CA . GLU B 1 122 ? 5.916 13.895 6.671 1 93.16 122 GLU B CA 1
ATOM 3181 C C . GLU B 1 122 ? 4.63 13.572 5.916 1 93.16 122 GLU B C 1
ATOM 3183 O O . GLU B 1 122 ? 3.555 13.492 6.514 1 93.16 122 GLU B O 1
ATOM 3188 N N . PRO B 1 123 ? 4.706 13.285 4.655 1 91.55 123 PRO B N 1
ATOM 3189 C CA . PRO B 1 123 ? 3.542 13.146 3.777 1 91.55 123 PRO B CA 1
ATOM 3190 C C . PRO B 1 123 ? 2.563 12.078 4.259 1 91.55 123 PRO B C 1
ATOM 3192 O O . PRO B 1 123 ? 1.352 12.215 4.069 1 91.55 123 PRO B O 1
ATOM 3195 N N . GLN B 1 124 ? 3.017 11.112 4.839 1 86.5 124 GLN B N 1
ATOM 3196 C CA . GLN B 1 124 ? 2.176 9.971 5.184 1 86.5 124 GLN B CA 1
ATOM 3197 C C . GLN B 1 124 ? 1.294 10.282 6.39 1 86.5 124 GLN B C 1
ATOM 3199 O O . GLN B 1 124 ? 0.331 9.563 6.663 1 86.5 124 GLN B O 1
ATOM 3204 N N . LEU B 1 125 ? 1.587 11.293 7.106 1 87.6 125 LEU B N 1
ATOM 3205 C CA . LEU B 1 125 ? 0.884 11.629 8.34 1 87.6 125 LEU B CA 1
ATOM 3206 C C . LEU B 1 125 ? -0.26 12.599 8.066 1 87.6 125 LEU B C 1
ATOM 3208 O O . LEU B 1 125 ? -0.554 12.909 6.91 1 87.6 125 LEU B O 1
ATOM 3212 N N . ASP B 1 126 ? -0.96 13.008 9.137 1 88.32 126 ASP B N 1
ATOM 3213 C CA . ASP B 1 126 ? -2.039 13.989 9.065 1 88.32 126 ASP B CA 1
ATOM 3214 C C . ASP B 1 126 ? -1.531 15.325 8.528 1 88.32 126 ASP B C 1
ATOM 3216 O O . ASP B 1 126 ? -0.525 15.852 9.008 1 88.32 126 ASP B O 1
ATOM 3220 N N . GLN B 1 127 ? -2.266 15.877 7.511 1 92.52 127 GLN B N 1
ATOM 3221 C CA . GLN B 1 127 ? -1.776 17.044 6.785 1 92.52 127 GLN B CA 1
ATOM 3222 C C . GLN B 1 127 ? -2.585 18.29 7.135 1 92.52 127 GLN B C 1
ATOM 3224 O O . GLN B 1 127 ? -2.53 19.293 6.421 1 92.52 127 GLN B O 1
ATOM 3229 N N . SER B 1 128 ? -3.277 18.259 8.274 1 93 128 SER B N 1
ATOM 3230 C CA . SER B 1 128 ? -4.08 19.408 8.678 1 93 128 SER B CA 1
ATOM 3231 C C . SER B 1 128 ? -3.217 20.654 8.846 1 93 128 SER B C 1
ATOM 3233 O O . SER B 1 128 ? -3.596 21.742 8.406 1 93 128 SER B O 1
ATOM 3235 N N . GLY B 1 129 ? -2.037 20.446 9.426 1 94.72 129 GLY B N 1
ATOM 3236 C CA . GLY B 1 129 ? -1.115 21.562 9.571 1 94.72 129 GLY B CA 1
ATOM 3237 C C . GLY B 1 129 ? -0.594 22.082 8.245 1 94.72 129 GLY B C 1
ATOM 3238 O O . GLY B 1 129 ? -0.438 23.292 8.065 1 94.72 129 GLY B O 1
ATOM 3239 N N . THR B 1 130 ? -0.384 21.178 7.33 1 97.16 130 THR B N 1
ATOM 3240 C CA . THR B 1 130 ? 0.077 21.558 5.999 1 97.16 130 THR B CA 1
ATOM 3241 C C . THR B 1 130 ? -0.976 22.397 5.282 1 97.16 130 THR B C 1
ATOM 3243 O O . THR B 1 130 ? -0.659 23.438 4.702 1 97.16 130 THR B O 1
ATOM 3246 N N . ILE B 1 131 ? -2.223 22.036 5.394 1 96.49 131 ILE B N 1
ATOM 3247 C CA . ILE B 1 131 ? -3.328 22.734 4.746 1 96.49 131 ILE B CA 1
ATOM 3248 C C . ILE B 1 131 ? -3.495 24.12 5.364 1 96.49 131 ILE B C 1
ATOM 3250 O O . ILE B 1 131 ? -3.646 25.112 4.646 1 96.49 131 ILE B O 1
ATOM 3254 N N . LYS B 1 132 ? -3.347 24.145 6.648 1 96.32 132 LYS B N 1
ATOM 3255 C CA . LYS B 1 132 ? -3.452 25.426 7.34 1 96.32 132 LYS B CA 1
ATOM 3256 C C . LYS B 1 132 ? -2.327 26.37 6.925 1 96.32 132 LYS B C 1
ATOM 3258 O O . LYS B 1 132 ? -2.551 27.567 6.736 1 96.32 132 LYS B O 1
ATOM 3263 N N . ALA B 1 133 ? -1.119 25.82 6.812 1 98.31 133 ALA B N 1
ATOM 3264 C CA . ALA B 1 133 ? 0.024 26.618 6.375 1 98.31 133 ALA B CA 1
ATOM 3265 C C . ALA B 1 133 ? -0.235 27.244 5.008 1 98.31 133 ALA B C 1
ATOM 3267 O O . ALA B 1 133 ? -0.014 28.442 4.815 1 98.31 133 ALA B O 1
ATOM 3268 N N . ILE B 1 134 ? -0.736 26.478 4.092 1 97.91 134 ILE B N 1
ATOM 3269 C CA . ILE B 1 134 ? -1.004 26.957 2.74 1 97.91 134 ILE B CA 1
ATOM 3270 C C . ILE B 1 134 ? -2.056 28.063 2.783 1 97.91 134 ILE B C 1
ATOM 3272 O O . ILE B 1 134 ? -1.889 29.111 2.155 1 97.91 134 ILE B O 1
ATOM 3276 N N . GLU B 1 135 ? -3.091 27.851 3.538 1 97.77 135 GLU B N 1
ATOM 3277 C CA . GLU B 1 135 ? -4.17 28.83 3.641 1 97.77 135 GLU B CA 1
ATOM 3278 C C . GLU B 1 135 ? -3.66 30.157 4.194 1 97.77 135 GLU B C 1
ATOM 3280 O O . GLU B 1 135 ? -3.95 31.219 3.638 1 97.77 135 GLU B O 1
ATOM 3285 N N . GLU B 1 136 ? -2.889 30.118 5.229 1 98.26 136 GLU B N 1
ATOM 3286 C CA . GLU B 1 136 ? -2.372 31.322 5.872 1 98.26 136 GLU B CA 1
ATOM 3287 C C . GLU B 1 136 ? -1.374 32.043 4.971 1 98.26 136 GLU B C 1
ATOM 3289 O O . GLU B 1 136 ? -1.402 33.271 4.862 1 98.26 136 GLU B O 1
ATOM 3294 N N . LEU B 1 137 ? -0.529 31.339 4.325 1 98.69 137 LEU B N 1
ATOM 3295 C CA . LEU B 1 137 ? 0.466 31.95 3.449 1 98.69 137 LEU B CA 1
ATOM 3296 C C . LEU B 1 137 ? -0.193 32.541 2.208 1 98.69 137 LEU B C 1
ATOM 3298 O O . LEU B 1 137 ? 0.225 33.593 1.719 1 98.69 137 LEU B O 1
ATOM 3302 N N . GLN B 1 138 ? -1.19 31.858 1.725 1 98.15 138 GLN B N 1
ATOM 3303 C CA . GLN B 1 138 ? -1.94 32.434 0.614 1 98.15 138 GLN B CA 1
ATOM 3304 C C . GLN B 1 138 ? -2.608 33.744 1.021 1 98.15 138 GLN B C 1
ATOM 3306 O O . GLN B 1 138 ? -2.585 34.719 0.267 1 98.15 138 GLN B O 1
ATOM 3311 N N . ALA B 1 139 ? -3.179 33.742 2.185 1 98.23 139 ALA B N 1
ATOM 3312 C CA . ALA B 1 139 ? -3.77 34.976 2.696 1 98.23 139 ALA B CA 1
ATOM 3313 C C . ALA B 1 139 ? -2.722 36.078 2.816 1 98.23 139 ALA B C 1
ATOM 3315 O O . ALA B 1 139 ? -2.974 37.227 2.442 1 98.23 139 ALA B O 1
ATOM 3316 N N . PHE B 1 140 ? -1.524 35.777 3.234 1 98.66 140 PHE B N 1
ATOM 3317 C CA . PHE B 1 140 ? -0.424 36.731 3.312 1 98.66 140 PHE B CA 1
ATOM 3318 C C . PHE B 1 140 ? -0.129 37.33 1.942 1 98.66 140 PHE B C 1
ATOM 3320 O O . PHE B 1 140 ? 0.008 38.548 1.807 1 98.66 140 PHE B O 1
ATOM 3327 N N . LEU B 1 141 ? -0.101 36.504 0.982 1 98.49 141 LEU B N 1
ATOM 3328 C CA . LEU B 1 141 ? 0.183 36.965 -0.372 1 98.49 141 LEU B CA 1
ATOM 3329 C C . LEU B 1 141 ? -0.919 37.893 -0.873 1 98.49 141 LEU B C 1
ATOM 3331 O O . LEU B 1 141 ? -0.646 38.857 -1.591 1 98.49 141 LEU B O 1
ATOM 3335 N N . ASP B 1 142 ? -2.135 37.646 -0.468 1 97.96 142 ASP B N 1
ATOM 3336 C CA . ASP B 1 142 ? -3.271 38.458 -0.894 1 97.96 142 ASP B CA 1
ATOM 3337 C C . ASP B 1 142 ? -3.244 39.833 -0.231 1 97.96 142 ASP B C 1
ATOM 3339 O O . ASP B 1 142 ? -3.508 40.846 -0.88 1 97.96 142 ASP B O 1
ATOM 3343 N N . TYR B 1 143 ? -2.855 39.848 1.018 1 97.88 143 TYR B N 1
ATOM 3344 C CA . TYR B 1 143 ? -2.911 41.084 1.79 1 97.88 143 TYR B CA 1
ATOM 3345 C C . TYR B 1 143 ? -1.656 41.92 1.573 1 97.88 143 TYR B C 1
ATOM 3347 O O . TYR B 1 143 ? -1.705 43.151 1.634 1 97.88 143 TYR B O 1
ATOM 3355 N N . PHE B 1 144 ? -0.55 41.252 1.309 1 98.14 144 PHE B N 1
ATOM 3356 C CA . PHE B 1 144 ? 0.719 41.959 1.182 1 98.14 144 PHE B CA 1
ATOM 3357 C C . PHE B 1 144 ? 1.474 41.497 -0.059 1 98.14 144 PHE B C 1
ATOM 3359 O O . PHE B 1 144 ? 2.598 41 0.041 1 98.14 144 PHE B O 1
ATOM 3366 N N . PRO B 1 145 ? 0.995 41.779 -1.221 1 98.03 145 PRO B N 1
ATOM 3367 C CA . PRO B 1 145 ? 1.571 41.281 -2.472 1 98.03 145 PRO B CA 1
ATOM 3368 C C . PRO B 1 145 ? 2.914 41.929 -2.802 1 98.03 145 PRO B C 1
ATOM 3370 O O . PRO B 1 145 ? 3.649 41.432 -3.66 1 98.03 145 PRO B O 1
ATOM 3373 N N . LYS B 1 146 ? 3.263 42.985 -2.102 1 97.77 146 LYS B N 1
ATOM 3374 C CA . LYS B 1 146 ? 4.504 43.689 -2.411 1 97.77 146 LYS B CA 1
ATOM 3375 C C . LYS B 1 146 ? 5.544 43.477 -1.314 1 97.77 146 LYS B C 1
ATOM 3377 O O . LYS B 1 146 ? 6.608 44.099 -1.332 1 97.77 146 LYS B O 1
ATOM 3382 N N . SER B 1 147 ? 5.201 42.632 -0.454 1 97.74 147 SER B N 1
ATOM 3383 C CA . SER B 1 147 ? 6.104 42.367 0.662 1 97.74 147 SER B CA 1
ATOM 3384 C C . SER B 1 147 ? 7.397 41.716 0.183 1 97.74 147 SER B C 1
ATOM 3386 O O . SER B 1 147 ? 7.388 40.931 -0.767 1 97.74 147 SER B O 1
ATOM 3388 N N . ASP B 1 148 ? 8.52 41.935 0.919 1 97.83 148 ASP B N 1
ATOM 3389 C CA . ASP B 1 148 ? 9.811 41.307 0.654 1 97.83 148 ASP B CA 1
ATOM 3390 C C . ASP B 1 148 ? 9.773 39.815 0.976 1 97.83 148 ASP B C 1
ATOM 3392 O O . ASP B 1 148 ? 10.675 39.068 0.592 1 97.83 148 ASP B O 1
ATOM 3396 N N . LYS B 1 149 ? 8.685 39.309 1.635 1 98.48 149 LYS B N 1
ATOM 3397 C CA . LYS B 1 149 ? 8.57 37.911 2.043 1 98.48 149 LYS B CA 1
ATOM 3398 C C . LYS B 1 149 ? 7.805 37.097 1.003 1 98.48 149 LYS B C 1
ATOM 3400 O O . LYS B 1 149 ? 7.672 35.879 1.137 1 98.48 149 LYS B O 1
ATOM 3405 N N . VAL B 1 150 ? 7.317 37.743 0.025 1 98.42 150 VAL B N 1
ATOM 3406 C CA . VAL B 1 150 ? 6.472 37.092 -0.971 1 98.42 150 VAL B CA 1
ATOM 3407 C C . VAL B 1 150 ? 7.215 35.908 -1.585 1 98.42 150 VAL B C 1
ATOM 3409 O O . VAL B 1 150 ? 6.684 34.797 -1.644 1 98.42 150 VAL B O 1
ATOM 3412 N N . PRO B 1 151 ? 8.514 36.031 -1.994 1 98.3 151 PRO B N 1
ATOM 3413 C CA . PRO B 1 151 ? 9.199 34.875 -2.576 1 98.3 151 PRO B CA 1
ATOM 3414 C C . PRO B 1 151 ? 9.32 33.707 -1.6 1 98.3 151 PRO B C 1
ATOM 3416 O O . PRO B 1 151 ? 9.165 32.548 -1.995 1 98.3 151 PRO B O 1
ATOM 3419 N N . VAL B 1 152 ? 9.56 34.012 -0.379 1 98.51 152 VAL B N 1
ATOM 3420 C CA . VAL B 1 152 ? 9.694 32.977 0.641 1 98.51 152 VAL B CA 1
ATOM 3421 C C . VAL B 1 152 ? 8.356 32.267 0.836 1 98.51 152 VAL B C 1
ATOM 3423 O O . VAL B 1 152 ? 8.302 31.037 0.899 1 98.51 152 VAL B O 1
ATOM 3426 N N . ALA B 1 153 ? 7.291 33.054 0.916 1 98.7 153 ALA B N 1
ATOM 3427 C CA . ALA B 1 153 ? 5.956 32.489 1.094 1 98.7 153 ALA B CA 1
ATOM 3428 C C . ALA B 1 153 ? 5.569 31.611 -0.093 1 98.7 153 ALA B C 1
ATOM 3430 O O . ALA B 1 153 ? 5.042 30.511 0.086 1 98.7 153 ALA B O 1
ATOM 3431 N N . GLN B 1 154 ? 5.845 32.082 -1.272 1 97.96 154 GLN B N 1
ATOM 3432 C CA . GLN B 1 154 ? 5.515 31.332 -2.479 1 97.96 154 GLN B CA 1
ATOM 3433 C C . GLN B 1 154 ? 6.283 30.015 -2.536 1 97.96 154 GLN B C 1
ATOM 3435 O O . GLN B 1 154 ? 5.71 28.968 -2.845 1 97.96 154 GLN B O 1
ATOM 3440 N N . GLN B 1 155 ? 7.543 30.114 -2.199 1 98.11 155 GLN B N 1
ATOM 3441 C CA . GLN B 1 155 ? 8.358 28.903 -2.19 1 98.11 155 GLN B CA 1
ATOM 3442 C C . GLN B 1 155 ? 7.843 27.901 -1.161 1 98.11 155 GLN B C 1
ATOM 3444 O O . GLN B 1 155 ? 7.786 26.7 -1.431 1 98.11 155 GLN B O 1
ATOM 3449 N N . ALA B 1 156 ? 7.459 28.371 -0.012 1 98.41 156 ALA B N 1
ATOM 3450 C CA . ALA B 1 156 ? 6.911 27.504 1.028 1 98.41 156 ALA B CA 1
ATOM 3451 C C . ALA B 1 156 ? 5.625 26.829 0.558 1 98.41 156 ALA B C 1
ATOM 3453 O O . ALA B 1 156 ? 5.443 25.624 0.748 1 98.41 156 ALA B O 1
ATOM 3454 N N . ILE B 1 157 ? 4.764 27.613 -0.082 1 98.05 157 ILE B N 1
ATOM 3455 C CA . ILE B 1 157 ? 3.506 27.068 -0.58 1 98.05 157 ILE B CA 1
ATOM 3456 C C . ILE B 1 157 ? 3.788 25.974 -1.607 1 98.05 157 ILE B C 1
ATOM 3458 O O . ILE B 1 157 ? 3.176 24.904 -1.568 1 98.05 157 ILE B O 1
ATOM 3462 N N . PHE B 1 158 ? 4.755 26.2 -2.435 1 97.3 158 PHE B N 1
ATOM 3463 C CA . PHE B 1 158 ? 5.108 25.219 -3.454 1 97.3 158 PHE B CA 1
ATOM 3464 C C . PHE B 1 158 ? 5.601 23.927 -2.814 1 97.3 158 PHE B C 1
ATOM 3466 O O . PHE B 1 158 ? 5.174 22.835 -3.198 1 97.3 158 PHE B O 1
ATOM 3473 N N . GLU B 1 159 ? 6.421 24.064 -1.87 1 97.64 159 GLU B N 1
ATOM 3474 C CA . GLU B 1 159 ? 6.972 22.896 -1.189 1 97.64 159 GLU B CA 1
ATOM 3475 C C . GLU B 1 159 ? 5.883 22.119 -0.455 1 97.64 159 GLU B C 1
ATOM 3477 O O . GLU B 1 159 ? 5.88 20.887 -0.461 1 97.64 159 GLU B O 1
ATOM 3482 N N . LEU B 1 160 ? 4.97 22.812 0.185 1 98.35 160 LEU B N 1
ATOM 3483 C CA . LEU B 1 160 ? 3.866 22.167 0.886 1 98.35 160 LEU B CA 1
ATOM 3484 C C . LEU B 1 160 ? 2.944 21.45 -0.094 1 98.35 160 LEU B C 1
ATOM 3486 O O . LEU B 1 160 ? 2.489 20.336 0.176 1 98.35 160 LEU B O 1
ATOM 3490 N N . GLN B 1 161 ? 2.658 22.058 -1.227 1 97.57 161 GLN B N 1
ATOM 3491 C CA . GLN B 1 161 ? 1.813 21.443 -2.245 1 97.57 161 GLN B CA 1
ATOM 3492 C C . GLN B 1 161 ? 2.481 20.207 -2.84 1 97.57 161 GLN B C 1
ATOM 3494 O O . GLN B 1 161 ? 1.814 19.209 -3.122 1 97.57 161 GLN B O 1
ATOM 3499 N N . ASP B 1 162 ? 3.778 20.266 -2.988 1 97.45 162 ASP B N 1
ATOM 3500 C CA . ASP B 1 162 ? 4.511 19.09 -3.447 1 97.45 162 ASP B CA 1
ATOM 3501 C C . ASP B 1 162 ? 4.394 17.945 -2.444 1 97.45 162 ASP B C 1
ATOM 3503 O O . ASP B 1 162 ? 4.266 16.782 -2.833 1 97.45 162 ASP B O 1
ATOM 3507 N N . LYS B 1 163 ? 4.411 18.283 -1.229 1 97.22 163 LYS B N 1
ATOM 3508 C CA . LYS B 1 163 ? 4.269 17.274 -0.183 1 97.22 163 LYS B CA 1
ATOM 3509 C C . LYS B 1 163 ? 2.89 16.622 -0.233 1 97.22 163 LYS B C 1
ATOM 3511 O O . LYS B 1 163 ? 2.776 15.396 -0.169 1 97.22 163 LYS B O 1
ATOM 3516 N N . LEU B 1 164 ? 1.878 17.415 -0.371 1 97.51 164 LEU B N 1
ATOM 3517 C CA . LEU B 1 164 ? 0.526 16.88 -0.491 1 97.51 164 LEU B CA 1
ATOM 3518 C C . LEU B 1 164 ? 0.389 16.026 -1.747 1 97.51 164 LEU B C 1
ATOM 3520 O O . LEU B 1 164 ? -0.252 14.973 -1.721 1 97.51 164 LEU B O 1
ATOM 3524 N N . THR B 1 165 ? 1.002 16.442 -2.798 1 98.05 165 THR B N 1
ATOM 3525 C CA . THR B 1 165 ? 0.944 15.702 -4.053 1 98.05 165 THR B CA 1
ATOM 3526 C C . THR B 1 165 ? 1.633 14.347 -3.914 1 98.05 165 THR B C 1
ATOM 3528 O O . THR B 1 165 ? 1.155 13.344 -4.448 1 98.05 165 THR B O 1
ATOM 3531 N N . LEU B 1 166 ? 2.747 14.361 -3.258 1 97.73 166 LEU B N 1
ATOM 3532 C CA . LEU B 1 166 ? 3.465 13.109 -3.042 1 97.73 166 LEU B CA 1
ATOM 3533 C C . LEU B 1 166 ? 2.595 12.106 -2.292 1 97.73 166 LEU B C 1
ATOM 3535 O O . LEU B 1 166 ? 2.583 10.919 -2.624 1 97.73 166 LEU B O 1
ATOM 3539 N N . LYS B 1 167 ? 1.933 12.547 -1.278 1 95.68 167 LYS B N 1
ATOM 3540 C CA . LYS B 1 167 ? 1.006 11.667 -0.573 1 95.68 167 LYS B CA 1
ATOM 3541 C C . LYS B 1 167 ? -0.022 11.071 -1.53 1 95.68 167 LYS B C 1
ATOM 3543 O O . LYS B 1 167 ? -0.276 9.865 -1.505 1 95.68 167 LYS B O 1
ATOM 3548 N N . GLU B 1 168 ? -0.625 11.903 -2.405 1 97.12 168 GLU B N 1
ATOM 3549 C CA . GLU B 1 168 ? -1.624 11.445 -3.365 1 97.12 168 GLU B CA 1
ATOM 3550 C C . GLU B 1 168 ? -1.018 10.467 -4.368 1 97.12 168 GLU B C 1
ATOM 3552 O O . GLU B 1 168 ? -1.668 9.501 -4.772 1 97.12 168 GLU B O 1
ATOM 3557 N N . LEU B 1 169 ? 0.204 10.747 -4.76 1 98.25 169 LEU B N 1
ATOM 3558 C CA . LEU B 1 169 ? 0.898 9.839 -5.667 1 98.25 169 LEU B CA 1
ATOM 3559 C C . LEU B 1 169 ? 1.076 8.465 -5.03 1 98.25 169 LEU B C 1
ATOM 3561 O O . LEU B 1 169 ? 0.837 7.442 -5.674 1 98.25 169 LEU B O 1
ATOM 3565 N N . GLN B 1 170 ? 1.456 8.468 -3.811 1 96.33 170 GLN B N 1
ATOM 3566 C CA . GLN B 1 170 ? 1.634 7.217 -3.08 1 96.33 170 GLN B CA 1
ATOM 3567 C C . GLN B 1 170 ? 0.312 6.469 -2.94 1 96.33 170 GLN B C 1
ATOM 3569 O O . GLN B 1 170 ? 0.265 5.247 -3.095 1 96.33 170 GLN B O 1
ATOM 3574 N N . ASN B 1 171 ? -0.742 7.136 -2.669 1 94.92 171 ASN B N 1
ATOM 3575 C CA . ASN B 1 171 ? -2.062 6.519 -2.601 1 94.92 171 ASN B CA 1
ATOM 3576 C C . ASN B 1 171 ? -2.478 5.937 -3.949 1 94.92 171 ASN B C 1
ATOM 3578 O O . ASN B 1 171 ? -2.993 4.819 -4.015 1 94.92 171 ASN B O 1
ATOM 3582 N N . ALA B 1 172 ? -2.25 6.736 -5.018 1 97.53 172 ALA B N 1
ATOM 3583 C CA . ALA B 1 172 ? -2.571 6.254 -6.359 1 97.53 172 ALA B CA 1
ATOM 3584 C C . ALA B 1 172 ? -1.787 4.988 -6.69 1 97.53 172 ALA B C 1
ATOM 3586 O O . ALA B 1 172 ? -2.344 4.026 -7.225 1 97.53 172 ALA B O 1
ATOM 3587 N N . GLN B 1 173 ? -0.562 4.992 -6.323 1 96.79 173 GLN B N 1
ATOM 3588 C CA . GLN B 1 173 ? 0.283 3.826 -6.557 1 96.79 173 GLN B CA 1
ATOM 3589 C C . GLN B 1 173 ? -0.235 2.61 -5.793 1 96.79 173 GLN B C 1
ATOM 3591 O O . GLN B 1 173 ? -0.187 1.487 -6.299 1 96.79 173 GLN B O 1
ATOM 3596 N N . LEU B 1 174 ? -0.679 2.878 -4.656 1 93.78 174 LEU B N 1
ATOM 3597 C CA . LEU B 1 174 ? -1.253 1.789 -3.874 1 93.78 174 LEU B CA 1
ATOM 3598 C C . LEU B 1 174 ? -2.451 1.176 -4.592 1 93.78 174 LEU B C 1
ATOM 3600 O O . LEU B 1 174 ? -2.546 -0.047 -4.717 1 93.78 174 LEU B O 1
ATOM 3604 N N . TYR B 1 175 ? -3.317 1.949 -5.144 1 94.64 175 TYR B N 1
ATOM 3605 C CA . TYR B 1 175 ? -4.469 1.457 -5.892 1 94.64 175 TYR B CA 1
ATOM 3606 C C . TYR B 1 175 ? -4.027 0.713 -7.147 1 94.64 175 TYR B C 1
ATOM 3608 O O . TYR B 1 175 ? -4.556 -0.356 -7.46 1 94.64 175 TYR B O 1
ATOM 3616 N N . TYR B 1 176 ? -3.018 1.207 -7.812 1 96.85 176 TYR B N 1
ATOM 3617 C CA . TYR B 1 176 ? -2.504 0.542 -9.004 1 96.85 176 TYR B CA 1
ATOM 3618 C C . TYR B 1 176 ? -2.01 -0.862 -8.675 1 96.85 176 TYR B C 1
ATOM 3620 O O . TYR B 1 176 ? -2.318 -1.818 -9.391 1 96.85 176 TYR B O 1
ATOM 3628 N N . ASN B 1 177 ? -1.343 -0.951 -7.529 1 92.56 177 ASN B N 1
ATOM 3629 C CA . ASN B 1 177 ? -0.726 -2.211 -7.129 1 92.56 177 ASN B CA 1
ATOM 3630 C C . ASN B 1 177 ? -1.77 -3.232 -6.687 1 92.56 177 ASN B C 1
ATOM 3632 O O . ASN B 1 177 ? -1.554 -4.439 -6.807 1 92.56 177 ASN B O 1
ATOM 3636 N N . LEU B 1 178 ? -2.915 -2.768 -6.285 1 92.17 178 LEU B N 1
ATOM 3637 C CA . LEU B 1 178 ? -4.002 -3.667 -5.914 1 92.17 178 LEU B CA 1
ATOM 3638 C C . LEU B 1 178 ? -4.679 -4.243 -7.153 1 92.17 178 LEU B C 1
ATOM 3640 O O . LEU B 1 178 ? -5.37 -5.261 -7.072 1 92.17 178 LEU B O 1
ATOM 3644 N N . GLY B 1 179 ? -4.559 -3.554 -8.319 1 92.86 179 GLY B N 1
ATOM 3645 C CA . GLY B 1 179 ? -5.081 -4.06 -9.578 1 92.86 179 GLY B CA 1
ATOM 3646 C C . GLY B 1 179 ? -6.556 -4.408 -9.516 1 92.86 179 GLY B C 1
ATOM 3647 O O . GLY B 1 179 ? -7.379 -3.578 -9.123 1 92.86 179 GLY B O 1
ATOM 3648 N N . THR B 1 180 ? -6.924 -5.667 -9.808 1 91.42 180 THR B N 1
ATOM 3649 C CA . THR B 1 180 ? -8.317 -6.098 -9.808 1 91.42 180 THR B CA 1
ATOM 3650 C C . THR B 1 180 ? -8.653 -6.844 -8.519 1 91.42 180 THR B C 1
ATOM 3652 O O . THR B 1 180 ? -9.709 -7.47 -8.415 1 91.42 180 THR B O 1
ATOM 3655 N N . TYR B 1 181 ? -7.745 -6.749 -7.603 1 88.45 181 TYR B N 1
ATOM 3656 C CA . TYR B 1 181 ? -7.997 -7.4 -6.322 1 88.45 181 TYR B CA 1
ATOM 3657 C C . TYR B 1 181 ? -9.19 -6.767 -5.615 1 88.45 181 TYR B C 1
ATOM 3659 O O . TYR B 1 181 ? -9.166 -5.578 -5.287 1 88.45 181 TYR B O 1
ATOM 3667 N N . MET B 1 182 ? -10.291 -7.502 -5.38 1 84.68 182 MET B N 1
ATOM 3668 C CA . MET B 1 182 ? -11.523 -7.098 -4.708 1 84.68 182 MET B CA 1
ATOM 3669 C C . MET B 1 182 ? -12.194 -5.946 -5.448 1 84.68 182 MET B C 1
ATOM 3671 O O . MET B 1 182 ? -12.814 -5.081 -4.827 1 84.68 182 MET B O 1
ATOM 3675 N N . GLY B 1 183 ? -11.918 -5.941 -6.782 1 85.58 183 GLY B N 1
ATOM 3676 C CA . GLY B 1 183 ? -12.524 -4.916 -7.616 1 85.58 183 GLY B CA 1
ATOM 3677 C C . GLY B 1 183 ? -11.539 -4.258 -8.564 1 85.58 183 GLY B C 1
ATOM 3678 O O . GLY B 1 183 ? -10.408 -4.726 -8.715 1 85.58 183 GLY B O 1
ATOM 3679 N N . ASN B 1 184 ? -11.995 -3.27 -9.218 1 90.3 184 ASN B N 1
ATOM 3680 C CA . ASN B 1 184 ? -11.152 -2.546 -10.164 1 90.3 184 ASN B CA 1
ATOM 3681 C C . ASN B 1 184 ? -10.472 -1.349 -9.506 1 90.3 184 ASN B C 1
ATOM 3683 O O . ASN B 1 184 ? -10.978 -0.228 -9.573 1 90.3 184 ASN B O 1
ATOM 3687 N N . ASN B 1 185 ? -9.346 -1.558 -8.971 1 94 185 ASN B N 1
ATOM 3688 C CA . ASN B 1 185 ? -8.636 -0.497 -8.266 1 94 185 ASN B CA 1
ATOM 3689 C C . ASN B 1 185 ? -7.891 0.419 -9.234 1 94 185 ASN B C 1
ATOM 3691 O O . ASN B 1 185 ? -7.445 1.502 -8.851 1 94 185 ASN B O 1
ATOM 3695 N N . TYR B 1 186 ? -7.817 0.076 -10.478 1 97 186 TYR B N 1
ATOM 3696 C CA . TYR B 1 186 ? -7.222 0.958 -11.476 1 97 186 TYR B CA 1
ATOM 3697 C C . TYR B 1 186 ? -8.043 2.232 -11.637 1 97 186 TYR B C 1
ATOM 3699 O O . TYR B 1 186 ? -7.487 3.316 -11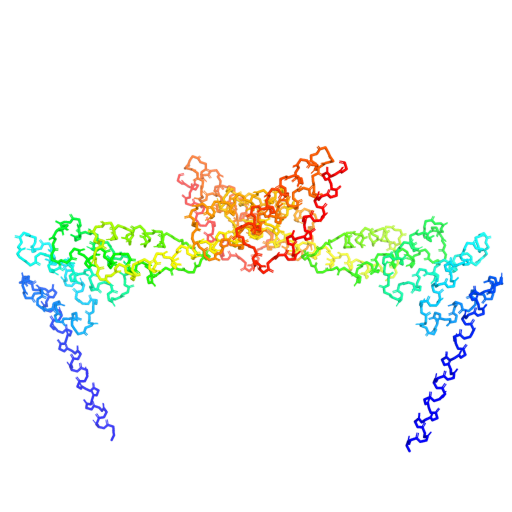.829 1 97 186 TYR B O 1
ATOM 3707 N N . GLU B 1 187 ? -9.362 2.039 -11.585 1 96.43 187 GLU B N 1
ATOM 3708 C CA . GLU B 1 187 ? -10.226 3.213 -11.666 1 96.43 187 GLU B CA 1
ATOM 3709 C C . GLU B 1 187 ? -9.983 4.159 -10.494 1 96.43 187 GLU B C 1
ATOM 3711 O O . GLU B 1 187 ? -9.912 5.376 -10.676 1 96.43 187 GLU B O 1
ATOM 3716 N N . SER B 1 188 ? -9.831 3.568 -9.287 1 95.7 188 SER B N 1
ATOM 3717 C CA . SER B 1 188 ? -9.524 4.376 -8.111 1 95.7 188 SER B CA 1
ATOM 3718 C C . SER B 1 188 ? -8.186 5.091 -8.266 1 95.7 188 SER B C 1
ATOM 3720 O O . SER B 1 188 ? -8.045 6.248 -7.866 1 95.7 188 SER B O 1
ATOM 3722 N N . CYS B 1 189 ? -7.211 4.415 -8.845 1 97.75 189 CYS B N 1
ATOM 3723 C CA . CYS B 1 189 ? -5.916 5.016 -9.144 1 97.75 189 CYS B CA 1
ATOM 3724 C C . CYS B 1 189 ? -6.078 6.245 -10.03 1 97.75 189 CYS B C 1
ATOM 3726 O O . CYS B 1 189 ? -5.536 7.31 -9.727 1 97.75 189 CYS B O 1
ATOM 3728 N N . VAL B 1 190 ? -6.886 6.15 -11.064 1 98.5 190 VAL B N 1
ATOM 3729 C CA . VAL B 1 190 ? -7.097 7.24 -12.01 1 98.5 190 VAL B CA 1
ATOM 3730 C C . VAL B 1 190 ? -7.765 8.417 -11.303 1 98.5 190 VAL B C 1
ATOM 3732 O O . VAL B 1 190 ? -7.344 9.565 -11.463 1 98.5 190 VAL B O 1
ATOM 3735 N N . ILE B 1 191 ? -8.709 8.132 -10.52 1 98 191 ILE B N 1
ATOM 3736 C CA . ILE B 1 191 ? -9.457 9.176 -9.829 1 98 191 ILE B CA 1
ATOM 3737 C C . ILE B 1 191 ? -8.529 9.938 -8.886 1 98 191 ILE B C 1
ATOM 3739 O O . ILE B 1 191 ? -8.487 11.17 -8.907 1 98 191 ILE B O 1
ATOM 3743 N N . VAL B 1 192 ? -7.764 9.202 -8.122 1 97.75 192 VAL B N 1
ATOM 3744 C CA . VAL B 1 192 ? -6.866 9.815 -7.149 1 97.75 192 VAL B CA 1
ATOM 3745 C C . VAL B 1 192 ? -5.815 10.655 -7.873 1 97.75 192 VAL B C 1
ATOM 3747 O O . VAL B 1 192 ? -5.541 11.791 -7.48 1 97.75 192 VAL B O 1
ATOM 3750 N N . ALA B 1 193 ? -5.275 10.162 -8.929 1 98.74 193 ALA B N 1
ATOM 3751 C CA . ALA B 1 193 ? -4.242 10.858 -9.691 1 98.74 193 ALA B CA 1
ATOM 3752 C C . ALA B 1 193 ? -4.799 12.119 -10.345 1 98.74 193 ALA B C 1
ATOM 3754 O O . ALA B 1 193 ? -4.167 13.178 -10.304 1 98.74 193 ALA B O 1
ATOM 3755 N N . ARG B 1 194 ? -5.956 12.075 -10.916 1 98.56 194 ARG B N 1
ATOM 3756 C CA . ARG B 1 194 ? -6.558 13.235 -11.566 1 98.56 194 ARG B CA 1
ATOM 3757 C C . ARG B 1 194 ? -6.902 14.315 -10.546 1 98.56 194 ARG B C 1
ATOM 3759 O O . ARG B 1 194 ? -6.709 15.505 -10.805 1 98.56 194 ARG B O 1
ATOM 3766 N N . ASN B 1 195 ? -7.359 13.879 -9.434 1 98.16 195 ASN B N 1
ATOM 3767 C CA . ASN B 1 195 ? -7.633 14.844 -8.375 1 98.16 195 ASN B CA 1
ATOM 3768 C C . ASN B 1 195 ? -6.358 15.544 -7.911 1 98.16 195 ASN B C 1
ATOM 3770 O O . ASN B 1 195 ? -6.361 16.753 -7.671 1 98.16 195 ASN B O 1
ATOM 3774 N N . ALA B 1 196 ? -5.312 14.781 -7.801 1 98.32 196 ALA B N 1
ATOM 3775 C CA . ALA B 1 196 ? -4.033 15.36 -7.4 1 98.32 196 ALA B CA 1
ATOM 3776 C C . ALA B 1 196 ? -3.568 16.41 -8.404 1 98.32 196 ALA B C 1
ATOM 3778 O O . ALA B 1 196 ? -3.121 17.493 -8.017 1 98.32 196 ALA B O 1
ATOM 3779 N N . ILE B 1 197 ? -3.738 16.171 -9.656 1 98.35 197 ILE B N 1
ATOM 3780 C CA . ILE B 1 197 ? -3.317 17.081 -10.716 1 98.35 197 ILE B CA 1
ATOM 3781 C C . ILE B 1 197 ? -4.179 18.341 -10.687 1 98.35 197 ILE B C 1
ATOM 3783 O O . ILE B 1 197 ? -3.67 19.452 -10.851 1 98.35 197 ILE B O 1
ATOM 3787 N N . LYS B 1 198 ? -5.413 18.12 -10.513 1 98.19 198 LYS B N 1
ATOM 3788 C CA . LYS B 1 198 ? -6.345 19.243 -10.466 1 98.19 198 LYS B CA 1
ATOM 3789 C C . LYS B 1 198 ? -6.048 20.155 -9.279 1 98.19 198 LYS B C 1
ATOM 3791 O O . LYS B 1 198 ? -6.02 21.38 -9.422 1 98.19 198 LYS B O 1
ATOM 3796 N N . ASN B 1 199 ? -5.766 19.55 -8.144 1 96.79 199 ASN B N 1
ATOM 3797 C CA . ASN B 1 199 ? -5.564 20.308 -6.913 1 96.79 199 ASN B CA 1
ATOM 3798 C C . ASN B 1 199 ? -4.182 20.954 -6.873 1 96.79 199 ASN B C 1
ATOM 3800 O O . ASN B 1 199 ? -4.006 22.017 -6.276 1 96.79 199 ASN B O 1
ATOM 3804 N N . TYR B 1 200 ? -3.269 20.288 -7.545 1 96.81 200 TYR B N 1
ATOM 3805 C CA . TYR B 1 200 ? -1.886 20.751 -7.515 1 96.81 200 TYR B CA 1
ATOM 3806 C C . TYR B 1 200 ? -1.268 20.712 -8.908 1 96.81 200 TYR B C 1
ATOM 3808 O O . TYR B 1 200 ? -0.301 19.985 -9.145 1 96.81 200 TYR B O 1
ATOM 3816 N N . PRO B 1 201 ? -1.666 21.622 -9.775 1 95.71 201 PRO B N 1
ATOM 3817 C CA . PRO B 1 201 ? -1.325 21.552 -11.198 1 95.71 201 PRO B CA 1
ATOM 3818 C C . PRO B 1 201 ? 0.144 21.872 -11.469 1 95.71 201 PRO B C 1
ATOM 3820 O O . PRO B 1 201 ? 0.659 21.56 -12.545 1 95.71 201 PRO B O 1
ATOM 3823 N N . TYR B 1 202 ? 0.871 22.442 -10.503 1 93.78 202 TYR B N 1
ATOM 3824 C CA . TYR B 1 202 ? 2.237 22.876 -10.773 1 93.78 202 TYR B CA 1
ATOM 3825 C C . TYR B 1 202 ? 3.243 22.004 -10.031 1 93.78 202 TYR B C 1
ATOM 3827 O O . TYR B 1 202 ? 4.425 22.345 -9.944 1 93.78 202 TYR B O 1
ATOM 3835 N N . SER B 1 203 ? 2.787 20.982 -9.532 1 97 203 SER B N 1
ATOM 3836 C CA . SER B 1 203 ? 3.655 20.099 -8.759 1 97 203 SER B CA 1
ATOM 3837 C C . SER B 1 203 ? 4.677 19.406 -9.654 1 97 203 SER B C 1
ATOM 3839 O O . SER B 1 203 ? 4.376 19.064 -10.799 1 97 203 SER B O 1
ATOM 3841 N N . LYS B 1 204 ? 5.845 19.066 -9.09 1 96.97 204 LYS B N 1
ATOM 3842 C CA . LYS B 1 204 ? 6.907 18.353 -9.795 1 96.97 204 LYS B CA 1
ATOM 3843 C C . LYS B 1 204 ? 6.523 16.896 -10.037 1 96.97 204 LYS B C 1
ATOM 3845 O O . LYS B 1 204 ? 7.164 16.203 -10.829 1 96.97 204 LYS B O 1
ATOM 3850 N N . TYR B 1 205 ? 5.436 16.418 -9.423 1 98.36 205 TYR B N 1
ATOM 3851 C CA . TYR B 1 205 ? 5.029 15.021 -9.526 1 98.36 205 TYR B CA 1
ATOM 3852 C C . TYR B 1 205 ? 3.963 14.841 -10.601 1 98.36 205 TYR B C 1
ATOM 3854 O O . TYR B 1 205 ? 3.419 13.747 -10.768 1 98.36 205 TYR B O 1
ATOM 3862 N N . LYS B 1 206 ? 3.629 15.925 -11.302 1 97.96 206 LYS B N 1
ATOM 3863 C CA . LYS B 1 206 ? 2.568 15.871 -12.304 1 97.96 206 LYS B CA 1
ATOM 3864 C C . LYS B 1 206 ? 2.888 14.846 -13.389 1 97.96 206 LYS B C 1
ATOM 3866 O O . LYS B 1 206 ? 2.011 14.092 -13.815 1 97.96 206 LYS B O 1
ATOM 3871 N N . GLU B 1 207 ? 4.143 14.754 -13.826 1 98.53 207 GLU B N 1
ATOM 3872 C CA . GLU B 1 207 ? 4.559 13.783 -14.834 1 98.53 207 GLU B CA 1
ATOM 3873 C C . GLU B 1 207 ? 4.304 12.354 -14.362 1 98.53 207 GLU B C 1
ATOM 3875 O O . GLU B 1 207 ? 3.727 11.547 -15.094 1 98.53 207 GLU B O 1
ATOM 3880 N N . ASP B 1 208 ? 4.69 12.079 -13.105 1 98.83 208 ASP B N 1
ATOM 3881 C CA . ASP B 1 208 ? 4.499 10.755 -12.522 1 98.83 208 ASP B CA 1
ATOM 3882 C C . ASP B 1 208 ? 3.017 10.395 -12.448 1 98.83 208 ASP B C 1
ATOM 3884 O O . ASP B 1 208 ? 2.632 9.264 -12.749 1 98.83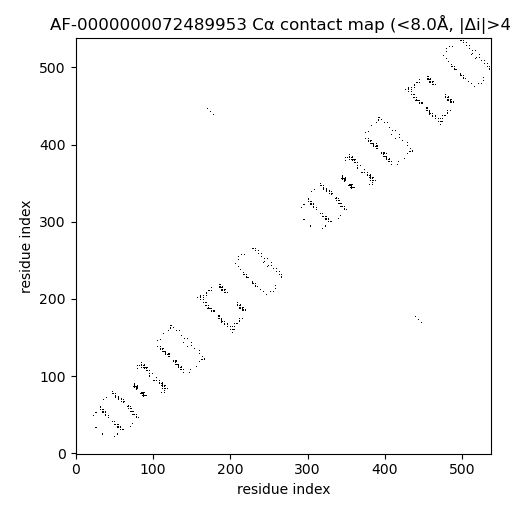 208 ASP B O 1
ATOM 3888 N N . LEU B 1 209 ? 2.25 11.31 -12.071 1 98.86 209 LEU B N 1
ATOM 3889 C CA . LEU B 1 209 ? 0.813 11.094 -11.941 1 98.86 209 LEU B CA 1
ATOM 3890 C C . LEU B 1 209 ? 0.182 10.804 -13.299 1 98.86 209 LEU B C 1
ATOM 3892 O O . LEU B 1 209 ? -0.635 9.889 -13.426 1 98.86 209 LEU B O 1
ATOM 3896 N N . GLU B 1 210 ? 0.548 11.558 -14.311 1 98.75 210 GLU B N 1
ATOM 3897 C CA . GLU B 1 210 ? -0.016 11.354 -15.642 1 98.75 210 GLU B CA 1
ATOM 3898 C C . GLU B 1 210 ? 0.404 10.005 -16.219 1 98.75 210 GLU B C 1
ATOM 3900 O O . GLU B 1 210 ? -0.391 9.332 -16.88 1 98.75 210 GLU B O 1
ATOM 3905 N N . MET B 1 211 ? 1.635 9.607 -16.004 1 98.89 211 MET B N 1
ATOM 3906 C CA . MET B 1 211 ? 2.058 8.281 -16.445 1 98.89 211 MET B CA 1
ATOM 3907 C C . MET B 1 211 ? 1.257 7.192 -15.738 1 98.89 211 MET B C 1
ATOM 3909 O O . MET B 1 211 ? 0.858 6.206 -16.361 1 98.89 211 MET B O 1
ATOM 3913 N N . LEU B 1 212 ? 1.015 7.371 -14.457 1 98.79 212 LEU B N 1
ATOM 3914 C CA . LEU B 1 212 ? 0.256 6.393 -13.686 1 98.79 212 LEU B CA 1
ATOM 3915 C C . LEU B 1 212 ? -1.17 6.274 -14.212 1 98.79 212 LEU B C 1
ATOM 3917 O O . LEU B 1 212 ? -1.734 5.177 -14.248 1 98.79 212 LEU B O 1
ATOM 3921 N N . ILE B 1 213 ? -1.745 7.363 -14.627 1 98.81 213 ILE B N 1
ATOM 3922 C CA . ILE B 1 213 ? -3.069 7.353 -15.239 1 98.81 213 ILE B CA 1
ATOM 3923 C C . ILE B 1 213 ? -3.038 6.528 -16.523 1 98.81 213 ILE B C 1
ATOM 3925 O O . ILE B 1 213 ? -3.894 5.665 -16.735 1 98.81 213 ILE B O 1
ATOM 3929 N N . LEU B 1 214 ? -2.038 6.733 -17.367 1 98.88 214 LEU B N 1
ATOM 3930 C CA . LEU B 1 214 ? -1.908 5.992 -18.617 1 98.88 214 LEU B CA 1
ATOM 3931 C C . LEU B 1 214 ? -1.782 4.496 -18.351 1 98.88 214 LEU B C 1
ATOM 3933 O O . LEU B 1 214 ? -2.496 3.691 -18.954 1 98.88 214 LEU B O 1
ATOM 3937 N N . LYS B 1 215 ? -0.928 4.157 -17.443 1 98.73 215 LYS B N 1
ATOM 3938 C CA . LYS B 1 215 ? -0.721 2.753 -17.097 1 98.73 215 LYS B CA 1
ATOM 3939 C C . LYS B 1 215 ? -2.005 2.124 -16.565 1 98.73 215 LYS B C 1
ATOM 3941 O O . LYS B 1 215 ? -2.33 0.983 -16.903 1 98.73 215 LYS B O 1
ATOM 3946 N N . SER B 1 216 ? -2.719 2.855 -15.742 1 98.73 216 SER B N 1
ATOM 3947 C CA . SER B 1 216 ? -3.95 2.344 -15.147 1 98.73 216 SER B CA 1
ATOM 3948 C C . SER B 1 216 ? -5.03 2.137 -16.204 1 98.73 216 SER B C 1
ATOM 3950 O O . SER B 1 216 ? -5.724 1.119 -16.198 1 98.73 216 SER B O 1
ATOM 3952 N N . ARG B 1 217 ? -5.143 3.08 -17.123 1 98.57 217 ARG B N 1
ATOM 3953 C CA . ARG B 1 217 ? -6.104 2.941 -18.212 1 98.57 217 ARG B CA 1
ATOM 3954 C C . ARG B 1 217 ? -5.761 1.745 -19.095 1 98.57 217 ARG B C 1
ATOM 3956 O O . ARG B 1 217 ? -6.653 1.017 -19.536 1 98.57 217 ARG B O 1
ATOM 3963 N N . 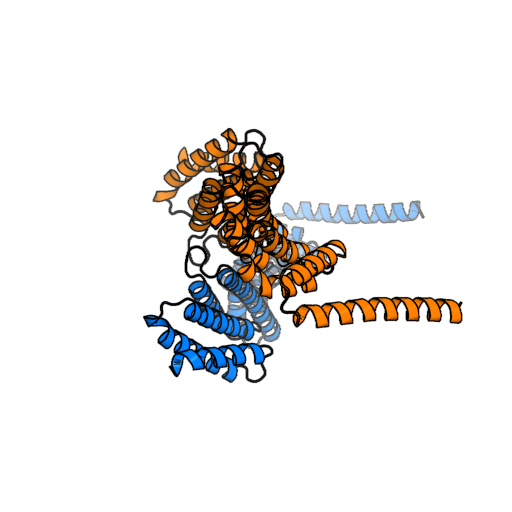TYR B 1 218 ? -4.511 1.52 -19.347 1 98.65 218 TYR B N 1
ATOM 3964 C CA . TYR B 1 218 ? -4.061 0.363 -20.112 1 98.65 218 TYR B CA 1
ATOM 3965 C C . TYR B 1 218 ? -4.47 -0.936 -19.428 1 98.65 218 TYR B C 1
ATOM 3967 O O . TYR B 1 218 ? -5.027 -1.832 -20.066 1 98.65 218 TYR B O 1
ATOM 3975 N N . GLN B 1 219 ? -4.228 -0.963 -18.147 1 97.97 219 GLN B N 1
ATOM 3976 C CA . GLN B 1 219 ? -4.57 -2.17 -17.402 1 97.97 219 GLN B CA 1
ATOM 3977 C C . GLN B 1 219 ? -6.077 -2.41 -17.403 1 97.97 219 GLN B C 1
ATOM 3979 O O . GLN B 1 219 ? -6.53 -3.546 -17.558 1 97.97 219 GLN B O 1
ATOM 3984 N N . GLU B 1 220 ? -6.851 -1.373 -17.229 1 97.13 220 GLU B N 1
ATOM 3985 C CA . GLU B 1 220 ? -8.305 -1.488 -17.292 1 97.13 220 GLU B CA 1
ATOM 3986 C C . GLU B 1 220 ? -8.756 -2.06 -18.633 1 97.13 220 GLU B C 1
ATOM 3988 O O . GLU B 1 220 ? -9.619 -2.939 -18.68 1 97.13 220 GLU B O 1
ATOM 3993 N N . ALA B 1 221 ? -8.128 -1.574 -19.665 1 97.78 221 ALA B N 1
ATOM 3994 C CA . ALA B 1 221 ? -8.487 -2.031 -21.005 1 97.78 221 ALA B CA 1
ATOM 3995 C C . ALA B 1 221 ? -8.106 -3.495 -21.206 1 97.78 221 ALA B C 1
ATOM 3997 O O . ALA B 1 221 ? -8.899 -4.284 -21.725 1 97.78 221 ALA B O 1
ATOM 3998 N N . ASP B 1 222 ? -6.936 -3.816 -20.785 1 96.14 222 ASP B N 1
ATOM 3999 C CA . ASP B 1 222 ? -6.409 -5.165 -20.964 1 96.14 222 ASP B CA 1
ATOM 4000 C C . ASP B 1 222 ? -7.262 -6.191 -20.221 1 96.14 222 ASP B C 1
ATOM 4002 O O . ASP B 1 222 ? -7.422 -7.323 -20.682 1 96.14 222 ASP B O 1
ATOM 4006 N N . GLN B 1 223 ? -7.88 -5.76 -19.176 1 93.78 223 GLN B N 1
ATOM 4007 C CA . GLN B 1 223 ? -8.63 -6.683 -18.33 1 93.78 223 GLN B CA 1
ATOM 4008 C C . GLN B 1 223 ? -10.124 -6.614 -18.631 1 93.78 223 GLN B C 1
ATOM 4010 O O . GLN B 1 223 ? -10.929 -7.261 -17.958 1 93.78 223 GLN B O 1
ATOM 4015 N N . SER B 1 224 ? -10.515 -5.862 -19.601 1 93.58 224 SER B N 1
ATOM 4016 C CA . SER B 1 224 ? -11.919 -5.647 -19.933 1 93.58 224 SER B CA 1
ATOM 4017 C C . SER B 1 224 ? -12.477 -6.804 -20.755 1 93.58 224 SER B C 1
ATOM 4019 O O . SER B 1 224 ? -11.718 -7.561 -21.365 1 93.58 224 SER B O 1
ATOM 4021 N N . VAL B 1 225 ? -13.787 -6.991 -20.694 1 92.75 225 VAL B N 1
ATOM 4022 C CA . VAL B 1 225 ? -14.471 -7.942 -21.564 1 92.75 225 VAL B CA 1
ATOM 4023 C C . VAL B 1 225 ? -14.31 -7.516 -23.022 1 92.75 225 VAL B C 1
ATOM 4025 O O . VAL B 1 225 ? -14.126 -6.332 -23.313 1 92.75 225 VAL B O 1
ATOM 4028 N N . GLU B 1 226 ? -14.458 -8.459 -23.901 1 93.2 226 GLU B N 1
ATOM 4029 C CA . GLU B 1 226 ? -14.174 -8.249 -25.318 1 93.2 226 GLU B CA 1
ATOM 4030 C C . GLU B 1 226 ? -15.016 -7.111 -25.887 1 93.2 226 GLU B C 1
ATOM 4032 O O . GLU B 1 226 ? -14.52 -6.292 -26.663 1 93.2 226 GLU B O 1
ATOM 4037 N N . GLU B 1 227 ? -16.232 -7.002 -25.41 1 94.54 227 GLU B N 1
ATOM 4038 C CA . GLU B 1 227 ? -17.159 -6.021 -25.967 1 94.54 227 GLU B CA 1
ATOM 4039 C C . GLU B 1 227 ? -16.726 -4.598 -25.628 1 94.54 227 GLU B C 1
ATOM 4041 O O . GLU B 1 227 ? -17.053 -3.655 -26.351 1 94.54 227 GLU B O 1
ATOM 4046 N N . LYS B 1 228 ? -15.924 -4.387 -24.543 1 94.75 228 LYS B N 1
ATOM 4047 C CA . LYS B 1 228 ? -15.543 -3.056 -24.079 1 94.75 228 LYS B CA 1
ATOM 4048 C C . LYS B 1 228 ? -14.089 -2.749 -24.424 1 94.75 228 LYS B C 1
ATOM 4050 O O . LYS B 1 228 ? -13.649 -1.602 -24.321 1 94.75 228 LYS B O 1
ATOM 4055 N N . LYS B 1 229 ? -13.298 -3.636 -24.864 1 95.09 229 LYS B N 1
ATOM 4056 C CA . LYS B 1 229 ? -11.852 -3.513 -25.027 1 95.09 229 LYS B CA 1
ATOM 4057 C C . LYS B 1 229 ? -11.503 -2.436 -26.05 1 95.09 229 LYS B C 1
ATOM 4059 O O . LYS B 1 229 ? -10.67 -1.567 -25.785 1 95.09 229 LYS B O 1
ATOM 4064 N N . SER B 1 230 ? -12.178 -2.47 -27.168 1 95.09 230 SER B N 1
ATOM 4065 C CA . SER B 1 230 ? -11.846 -1.521 -28.226 1 95.09 230 SER B CA 1
ATOM 4066 C C . SER B 1 230 ? -12.044 -0.083 -27.76 1 95.09 230 SER B C 1
ATOM 4068 O O . SER B 1 230 ? -11.164 0.761 -27.942 1 95.09 230 SER B O 1
ATOM 4070 N N . ASP B 1 231 ? -13.156 0.229 -27.142 1 97.08 231 ASP B N 1
ATOM 4071 C CA . ASP B 1 231 ? -13.445 1.575 -26.657 1 97.08 231 ASP B CA 1
ATOM 4072 C C . ASP B 1 231 ? -12.442 2 -25.587 1 97.08 231 ASP B C 1
ATOM 4074 O O . ASP B 1 231 ? -11.962 3.136 -25.595 1 97.08 231 ASP B O 1
ATOM 4078 N N . ARG B 1 232 ? -12.108 1.086 -24.698 1 97.71 232 ARG B N 1
ATOM 4079 C CA . ARG B 1 232 ? -11.195 1.407 -23.605 1 97.71 232 ARG B CA 1
ATOM 4080 C C . ARG B 1 232 ? -9.778 1.627 -24.122 1 97.71 232 ARG B C 1
ATOM 4082 O O . ARG B 1 232 ? -9.051 2.482 -23.612 1 97.71 232 ARG B O 1
ATOM 4089 N N . PHE B 1 233 ? -9.378 0.942 -25.163 1 98.15 233 PHE B N 1
ATOM 4090 C CA . PHE B 1 233 ? -8.051 1.156 -25.731 1 98.15 233 PHE B CA 1
ATOM 4091 C C . PHE B 1 233 ? -8.002 2.461 -26.515 1 98.15 233 PHE B C 1
ATOM 4093 O O . PHE B 1 233 ? -6.948 3.093 -26.613 1 98.15 233 PHE B O 1
ATOM 4100 N N . ARG B 1 234 ? -9.141 2.941 -27.075 1 97.62 234 ARG B N 1
ATOM 4101 C CA . ARG B 1 234 ? -9.17 4.28 -27.656 1 97.62 234 ARG B CA 1
ATOM 4102 C C . ARG B 1 234 ? -8.895 5.343 -26.597 1 97.62 234 ARG B C 1
ATOM 4104 O O . ARG B 1 234 ? -8.186 6.316 -26.858 1 97.62 234 ARG B O 1
ATOM 4111 N N . ASP B 1 235 ? -9.457 5.086 -25.39 1 97.79 235 ASP B N 1
ATOM 4112 C CA . ASP B 1 235 ? -9.179 5.991 -24.279 1 97.79 235 ASP B CA 1
ATOM 4113 C C . ASP B 1 235 ? -7.694 5.98 -23.92 1 97.79 235 ASP B C 1
ATOM 4115 O O . ASP B 1 235 ? -7.127 7.016 -23.568 1 97.79 235 ASP B O 1
ATOM 4119 N N . VAL B 1 236 ? -7.109 4.835 -23.994 1 98.75 236 VAL B N 1
ATOM 4120 C CA . VAL B 1 236 ? -5.683 4.701 -23.718 1 98.75 236 VAL B CA 1
ATOM 4121 C C . VAL B 1 236 ? -4.882 5.527 -24.722 1 98.75 236 VAL B C 1
ATOM 4123 O O . VAL B 1 236 ? -3.937 6.225 -24.347 1 98.75 236 VAL B O 1
ATOM 4126 N N . ILE B 1 237 ? -5.273 5.474 -25.942 1 98.55 237 ILE B N 1
ATOM 4127 C CA . ILE B 1 237 ? -4.594 6.218 -26.997 1 98.55 237 ILE B CA 1
ATOM 4128 C C . ILE B 1 237 ? -4.72 7.717 -26.734 1 98.55 237 ILE B C 1
ATOM 4130 O O . ILE B 1 237 ? -3.742 8.459 -26.855 1 98.55 237 ILE B O 1
ATOM 4134 N N . ASP B 1 238 ? -5.887 8.159 -26.339 1 98.37 238 ASP B N 1
ATOM 4135 C CA . ASP B 1 238 ? -6.088 9.563 -25.996 1 98.37 238 ASP B CA 1
ATOM 4136 C C . ASP B 1 238 ? -5.186 9.981 -24.838 1 98.37 238 ASP B C 1
ATOM 4138 O O . ASP B 1 238 ? -4.576 11.052 -24.873 1 98.37 238 ASP B O 1
ATOM 4142 N N . GLU B 1 239 ? -5.13 9.086 -23.83 1 98.62 239 GLU B N 1
ATOM 4143 C CA . GLU B 1 239 ? -4.284 9.379 -22.678 1 98.62 239 GLU B CA 1
ATOM 4144 C C . GLU B 1 239 ? -2.814 9.461 -23.079 1 98.62 239 GLU B C 1
ATOM 4146 O O . GLU B 1 239 ? -2.073 10.305 -22.572 1 98.62 239 GLU B O 1
ATOM 4151 N N . TYR B 1 240 ? -2.42 8.605 -23.964 1 98.73 240 TYR B N 1
ATOM 4152 C CA . TYR B 1 240 ? -1.051 8.613 -24.468 1 98.73 240 TYR B CA 1
ATOM 4153 C C . TYR B 1 240 ? -0.715 9.95 -25.117 1 98.73 240 TYR B C 1
ATOM 4155 O O . TYR B 1 240 ? 0.318 10.552 -24.815 1 98.73 240 TYR B O 1
ATOM 4163 N N . TYR B 1 241 ? -1.532 10.452 -25.951 1 98.5 241 TYR B N 1
ATOM 4164 C CA . TYR B 1 241 ? -1.237 11.692 -26.66 1 98.5 241 TYR B CA 1
ATOM 4165 C C . TYR B 1 241 ? -1.267 12.884 -25.711 1 98.5 241 TYR B C 1
ATOM 4167 O O . TYR B 1 241 ? -0.471 13.816 -25.848 1 98.5 241 TYR B O 1
ATOM 4175 N N . SER B 1 242 ? -2.162 12.812 -24.778 1 98.12 242 SER B N 1
ATOM 4176 C CA . SER B 1 242 ? -2.146 13.849 -23.751 1 98.12 242 SER B CA 1
ATOM 4177 C C . SER B 1 242 ? -0.821 13.859 -22.996 1 98.12 242 SER B C 1
ATOM 4179 O O . SER B 1 242 ? -0.217 14.917 -22.806 1 98.12 242 SER B O 1
ATOM 4181 N N . PHE B 1 243 ? -0.315 12.701 -22.618 1 98.72 243 PHE B N 1
ATOM 4182 C CA . PHE B 1 243 ? 0.93 12.568 -21.871 1 98.72 243 PHE B CA 1
ATOM 4183 C C . PHE B 1 243 ? 2.114 13.045 -22.702 1 98.72 243 PHE B C 1
ATOM 4185 O O . PHE B 1 243 ? 2.92 13.854 -22.238 1 98.72 243 PHE B O 1
ATOM 4192 N N . THR B 1 244 ? 2.194 12.642 -23.907 1 98.27 244 THR B N 1
ATOM 4193 C CA . THR B 1 244 ? 3.374 12.918 -24.719 1 98.27 244 THR B CA 1
ATOM 4194 C C . THR B 1 244 ? 3.376 14.368 -25.195 1 98.27 244 THR B C 1
ATOM 4196 O O . THR B 1 244 ? 4.437 14.942 -25.449 1 98.27 244 THR B O 1
ATOM 4199 N N . ASN B 1 245 ? 2.243 14.958 -25.334 1 98.09 245 ASN B N 1
ATOM 4200 C CA . ASN B 1 245 ? 2.178 16.384 -25.636 1 98.09 245 ASN B CA 1
ATOM 4201 C C . ASN B 1 245 ? 2.672 17.229 -24.465 1 98.09 245 ASN B C 1
ATOM 4203 O O . ASN B 1 245 ? 3.382 18.216 -24.663 1 98.09 245 ASN B O 1
ATOM 4207 N N . ASN B 1 246 ? 2.294 16.776 -23.309 1 97.78 246 ASN B N 1
ATOM 4208 C CA . ASN B 1 246 ? 2.681 17.514 -22.112 1 97.78 246 ASN B CA 1
ATOM 4209 C C . ASN B 1 246 ? 4.145 17.273 -21.753 1 97.78 246 ASN B C 1
ATOM 4211 O O . ASN B 1 246 ? 4.8 18.146 -21.18 1 97.78 246 ASN B O 1
ATOM 4215 N N . TRP B 1 247 ? 4.553 16.044 -22.132 1 98.05 247 TRP B N 1
ATOM 4216 C CA . TRP B 1 247 ? 5.903 15.645 -21.747 1 98.05 247 TRP B CA 1
ATOM 4217 C C . TRP B 1 247 ? 6.63 14.988 -22.916 1 98.05 247 TRP B C 1
ATOM 4219 O O . TRP B 1 247 ? 6.963 13.802 -22.859 1 98.05 247 TRP B O 1
ATOM 4229 N N . PRO B 1 248 ? 7.007 15.698 -23.905 1 97.11 248 PRO B N 1
ATOM 4230 C CA . PRO B 1 248 ? 7.63 15.142 -25.109 1 97.11 248 PRO B CA 1
ATOM 4231 C C . PRO B 1 248 ? 8.981 14.488 -24.826 1 97.11 248 PRO B C 1
ATOM 4233 O O . PRO B 1 248 ? 9.371 13.545 -25.519 1 97.11 248 PRO B O 1
ATOM 4236 N N . GLU B 1 249 ? 9.692 14.881 -23.761 1 96.77 249 GLU B N 1
ATOM 4237 C CA . GLU B 1 249 ? 11 14.324 -23.427 1 96.77 249 GLU B CA 1
ATOM 4238 C C . GLU B 1 249 ? 10.95 13.55 -22.113 1 96.77 249 GLU B C 1
ATOM 4240 O O . GLU B 1 249 ? 11.921 13.542 -21.354 1 96.77 249 GLU B O 1
ATOM 4245 N N . SER B 1 250 ? 9.873 12.955 -21.859 1 97.74 250 SER B N 1
ATOM 4246 C CA . SER B 1 250 ? 9.664 12.262 -20.592 1 97.74 250 SER B CA 1
ATOM 4247 C C . SER B 1 250 ? 10.602 11.068 -20.452 1 97.74 250 SER B C 1
ATOM 4249 O O . SER B 1 250 ? 10.872 10.367 -21.43 1 97.74 250 SER B O 1
ATOM 4251 N N . ARG B 1 251 ? 10.994 10.732 -19.221 1 97.17 251 ARG B N 1
ATOM 4252 C CA . ARG B 1 251 ? 11.769 9.536 -18.906 1 97.17 251 ARG B CA 1
ATOM 4253 C C . ARG B 1 251 ? 10.943 8.273 -19.132 1 97.17 251 ARG B C 1
ATOM 4255 O O . ARG B 1 251 ? 11.49 7.17 -19.19 1 97.17 251 ARG B O 1
ATOM 4262 N N . TYR B 1 252 ? 9.604 8.442 -19.269 1 98.43 252 TYR B N 1
ATOM 4263 C CA . TYR B 1 252 ? 8.697 7.314 -19.446 1 98.43 252 TYR B CA 1
ATOM 4264 C C . TYR B 1 252 ? 8.357 7.114 -20.918 1 98.43 252 TYR B C 1
ATOM 4266 O O . TYR B 1 252 ? 7.438 6.363 -21.253 1 98.43 252 TYR B O 1
ATOM 4274 N N . ARG B 1 253 ? 8.996 7.792 -21.8 1 97.94 253 ARG B N 1
ATOM 4275 C CA . ARG B 1 253 ? 8.605 7.818 -23.206 1 97.94 253 ARG B CA 1
ATOM 4276 C C . ARG B 1 253 ? 8.603 6.414 -23.8 1 97.94 253 ARG B C 1
ATOM 4278 O O . ARG B 1 253 ? 7.677 6.041 -24.523 1 97.94 253 ARG B O 1
ATOM 4285 N N . ARG B 1 254 ? 9.587 5.536 -23.544 1 97.95 254 ARG B N 1
ATOM 4286 C CA . ARG B 1 254 ? 9.66 4.175 -24.063 1 97.95 254 ARG B CA 1
ATOM 4287 C C . ARG B 1 254 ? 8.469 3.346 -23.596 1 97.95 254 ARG B C 1
ATOM 4289 O O . ARG B 1 254 ? 7.843 2.644 -24.394 1 97.95 254 ARG B O 1
ATOM 4296 N N . GLU B 1 255 ? 8.273 3.434 -22.312 1 98.4 255 GLU B N 1
ATOM 4297 C CA . GLU B 1 255 ? 7.138 2.697 -21.763 1 98.4 255 GLU B CA 1
ATOM 4298 C C . GLU B 1 255 ? 5.824 3.17 -22.378 1 98.4 255 GLU B C 1
ATOM 4300 O O . GLU B 1 255 ? 4.977 2.355 -22.749 1 98.4 255 GLU B O 1
ATOM 4305 N N . ALA B 1 256 ? 5.609 4.443 -22.525 1 98.68 256 ALA B N 1
ATOM 4306 C CA . ALA B 1 256 ? 4.405 5.011 -23.126 1 98.68 256 ALA B CA 1
ATOM 4307 C C . ALA B 1 256 ? 4.247 4.554 -24.574 1 98.68 256 ALA B C 1
ATOM 4309 O O . ALA B 1 256 ? 3.153 4.167 -24.993 1 98.68 256 ALA B O 1
ATOM 4310 N N . ASP B 1 257 ? 5.317 4.54 -25.295 1 98.45 257 ASP B N 1
ATOM 4311 C CA . ASP B 1 257 ? 5.271 4.137 -26.697 1 98.45 257 ASP B CA 1
ATOM 4312 C C . ASP B 1 257 ? 4.912 2.659 -26.833 1 98.45 257 ASP B C 1
ATOM 4314 O O . ASP B 1 257 ? 4.198 2.271 -27.76 1 98.45 257 ASP B O 1
ATOM 4318 N N . ASN B 1 258 ? 5.385 1.815 -25.961 1 98.46 258 ASN B N 1
ATOM 4319 C CA . ASN B 1 258 ? 5.02 0.402 -25.96 1 98.46 258 ASN B CA 1
ATOM 4320 C C . ASN B 1 258 ? 3.527 0.209 -25.71 1 98.46 258 ASN B C 1
ATOM 4322 O O . ASN B 1 258 ? 2.89 -0.629 -26.351 1 98.46 258 ASN B O 1
ATOM 4326 N N . ILE B 1 259 ? 2.975 1.009 -24.814 1 98.62 259 ILE B N 1
ATOM 4327 C CA . ILE B 1 259 ? 1.545 0.943 -24.533 1 98.62 259 ILE B CA 1
ATOM 4328 C C . ILE B 1 259 ? 0.755 1.336 -25.78 1 98.62 259 ILE B C 1
ATOM 4330 O O . ILE B 1 259 ? -0.243 0.696 -26.117 1 98.62 259 ILE B O 1
ATOM 4334 N N . LEU B 1 260 ? 1.225 2.411 -26.482 1 98.46 260 LEU B N 1
ATOM 4335 C CA . LEU B 1 260 ? 0.562 2.832 -27.711 1 98.46 260 LEU B CA 1
ATOM 4336 C C . LEU B 1 260 ? 0.567 1.709 -28.743 1 98.46 260 LEU B C 1
ATOM 4338 O O . LEU B 1 260 ? -0.456 1.438 -29.377 1 98.46 260 LEU B O 1
ATOM 4342 N N . LYS B 1 261 ? 1.703 1.027 -28.895 1 97.91 261 LYS B N 1
ATOM 4343 C CA . LYS B 1 261 ? 1.83 -0.052 -29.871 1 97.91 261 LYS B CA 1
ATOM 4344 C C . LYS B 1 261 ? 0.822 -1.164 -29.594 1 97.91 261 LYS B C 1
ATOM 4346 O O . LYS B 1 261 ? 0.159 -1.65 -30.512 1 97.91 261 LYS B O 1
ATOM 4351 N N . ILE B 1 262 ? 0.671 -1.515 -28.401 1 97.15 262 ILE B N 1
ATOM 4352 C CA . ILE B 1 262 ? -0.266 -2.565 -28.017 1 97.15 262 ILE B CA 1
ATOM 4353 C C . ILE B 1 262 ? -1.698 -2.086 -28.243 1 97.15 262 ILE B C 1
ATOM 4355 O O . ILE B 1 262 ? -2.519 -2.809 -28.813 1 97.15 262 ILE B O 1
ATOM 4359 N N . ALA B 1 263 ? -2.017 -0.889 -27.815 1 97.8 263 ALA B N 1
ATOM 4360 C CA . ALA B 1 263 ? -3.366 -0.336 -27.907 1 97.8 263 ALA B CA 1
ATOM 4361 C C . ALA B 1 263 ? -3.829 -0.257 -29.358 1 97.8 263 ALA B C 1
ATOM 4363 O O . ALA B 1 263 ? -4.992 -0.537 -29.661 1 97.8 263 ALA B O 1
ATOM 4364 N N . GLN B 1 264 ? -2.963 0.098 -30.239 1 96.98 264 GLN B N 1
ATOM 4365 C CA . GLN B 1 264 ? -3.313 0.268 -31.646 1 96.98 264 GLN B CA 1
ATOM 4366 C C . GLN B 1 264 ? -3.721 -1.061 -32.275 1 96.98 264 GLN B C 1
ATOM 4368 O O . GLN B 1 264 ? -4.553 -1.094 -33.185 1 96.98 264 GLN B O 1
ATOM 4373 N N . LYS B 1 265 ? -3.239 -2.188 -31.746 1 95.1 265 LYS B N 1
ATOM 4374 C CA . LYS B 1 265 ? -3.597 -3.51 -32.253 1 95.1 265 LYS B CA 1
ATOM 4375 C C . LYS B 1 265 ? -5.048 -3.85 -31.925 1 95.1 265 LYS B C 1
ATOM 4377 O O . LYS B 1 265 ? -5.714 -4.554 -32.686 1 95.1 265 LYS B O 1
ATOM 4382 N N . TYR B 1 266 ? -5.501 -3.278 -30.867 1 93.84 266 TYR B N 1
ATOM 4383 C CA . TYR B 1 266 ? -6.849 -3.608 -30.421 1 93.84 266 TYR B CA 1
ATOM 4384 C C . TYR B 1 266 ? -7.877 -2.68 -31.057 1 93.84 266 TYR B C 1
ATOM 4386 O O . TYR B 1 266 ? -9.074 -2.977 -31.058 1 93.84 266 TYR B O 1
ATOM 4394 N N . VAL B 1 267 ? -7.475 -1.525 -31.368 1 91.43 267 VAL B N 1
ATOM 4395 C CA . VAL B 1 267 ? -8.416 -0.576 -31.952 1 91.43 267 VAL B CA 1
ATOM 4396 C C . VAL B 1 267 ? -8.495 -0.789 -33.462 1 91.43 267 VAL B C 1
ATOM 4398 O O . VAL B 1 267 ? -9.539 -0.552 -34.076 1 91.43 267 VAL B O 1
ATOM 4401 N N . LYS B 1 268 ? -7.366 -1.105 -34.206 1 80.21 268 LYS B N 1
ATOM 4402 C CA . LYS B 1 268 ? -7.404 -1.334 -35.648 1 80.21 268 LYS B CA 1
ATOM 4403 C C . LYS B 1 268 ? -8.182 -2.603 -35.982 1 80.21 268 LYS B C 1
ATOM 4405 O O . LYS B 1 268 ? -8.786 -2.704 -37.052 1 80.21 268 LYS B O 1
ATOM 4410 N N . GLU B 1 269 ? -8.272 -3.636 -35.088 1 56.74 269 GLU B N 1
ATOM 4411 C CA . GLU B 1 269 ? -9.041 -4.83 -35.426 1 56.74 269 GLU B CA 1
ATOM 4412 C C . GLU B 1 269 ? -10.539 -4.58 -35.284 1 56.74 269 GLU B C 1
ATOM 4414 O O . GLU B 1 269 ? -10.968 -3.827 -34.407 1 56.74 269 GLU B O 1
#

Organism: NCBI:txid1796646

Solvent-accessible surface area (backbone atoms only — not comparable to full-atom values): 27611 Å² total; per-residue (Å²): 113,65,68,58,50,48,48,53,49,50,48,52,49,47,54,52,46,52,52,51,52,54,49,55,50,44,72,69,50,85,50,58,67,60,36,49,53,47,26,51,52,28,42,76,69,65,36,18,67,60,16,27,56,50,32,70,72,40,39,74,77,26,60,92,46,93,55,26,63,57,42,40,48,51,31,17,47,20,28,41,77,63,68,37,28,71,65,12,23,54,37,20,48,52,42,36,68,75,31,68,83,40,98,53,22,68,59,28,36,40,47,33,6,49,35,26,58,74,63,40,65,62,55,90,51,78,54,65,49,41,53,49,14,42,53,34,32,51,50,30,44,71,78,39,70,81,44,93,54,42,66,60,44,52,50,49,40,50,54,51,48,38,38,56,40,49,35,36,47,53,52,19,49,51,25,46,72,45,32,63,64,97,41,68,24,25,60,55,16,37,52,41,30,52,50,37,38,71,76,38,72,82,35,88,56,46,65,60,35,51,51,49,34,40,53,26,40,44,51,52,22,73,70,41,58,78,92,48,25,40,65,35,24,50,51,31,48,53,42,47,53,54,47,42,71,77,36,76,82,42,95,55,48,67,63,52,50,52,51,46,57,56,31,49,58,50,51,76,99,111,66,68,59,48,48,48,52,50,50,49,51,49,49,53,52,47,52,54,51,50,53,49,55,51,44,71,67,50,86,52,58,65,62,38,49,53,48,25,52,49,28,41,75,69,65,37,20,68,60,16,26,56,51,34,68,72,40,40,72,76,26,60,93,45,92,54,26,63,58,44,41,49,50,31,16,47,21,28,40,78,63,68,37,28,71,64,13,23,53,37,20,49,52,43,33,68,75,32,66,84,40,96,52,21,69,61,27,36,42,48,34,6,50,35,26,59,76,64,40,67,62,53,88,52,79,53,65,49,42,52,50,14,43,54,33,32,50,50,29,43,70,77,39,71,81,44,91,53,40,66,59,44,52,51,50,42,52,53,50,47,37,36,55,41,50,36,36,48,54,52,19,49,51,27,46,73,45,32,65,64,97,43,68,24,26,60,54,16,36,51,42,30,51,49,36,39,70,78,39,73,82,34,90,56,46,65,59,36,52,51,50,36,39,53,28,40,44,51,52,22,72,70,41,57,79,90,48,24,39,64,36,26,50,51,32,49,53,42,47,53,54,46,42,70,78,37,75,83,42,95,55,48,68,63,53,51,54,51,46,58,56,31,50,60,50,51,75,99

Foldseek 3Di:
DVVVVVVVVVVVVVVVVVLVVVLVCLQPDPDLVVLQVNLVVCVVVVVLVSSLSSLVVRLVVCVPHPCNLVSLLSNLVSCLSVLVLVVSLVSLVVNCVVCVPDPCNLVSLQSSLVSLLVVQDQLQDDRPSLVSSLVSLVVSCVSCVPDPCVVVSVVSNLVSLLRPLVSLLVVLVVLVVCDQPVHHSLVVSLVSLVVSCVVRVPHPCNLVSLVSNLVSLLSCLVPDDLVCNLVSLVVSLVSLVVNCVVPVPDPCNVVSVVSNVVSCVSNVD/DVVVVVVVVVVVVVVVVVLVVVLVCLQPDPDLVVLQVNLVVCVVVVVLVSSLSSLVVRLVVCVPHPCNLVSLLSNLVSCLSVLVLVVSLVSLVVNCVVCVPDPCNLVSLQSSLVSLLVVQDQLQDDRPSLVSSLVSLVVSCVSCVPDPCVVVSVVSNLVSLLRPLVSLLVVLVVLVVCDQPVHHSLVVSLVSLVVSCVVRVPHPCNLVSLVSNLVSLLSCLVPDDLVCNLVSLVVSLVSLVVNCVVPVPDPCNVVSVVSNVVSCVSNVD